Protein AF-A0A6V7HJ52-F1 (afdb_monomer_lite)

Structure (mmCIF, N/CA/C/O backbone):
data_AF-A0A6V7HJ52-F1
#
_entry.id   AF-A0A6V7HJ52-F1
#
loop_
_atom_site.group_PDB
_atom_site.id
_atom_site.type_symbol
_atom_site.label_atom_id
_atom_site.label_alt_id
_atom_site.label_comp_id
_atom_site.label_asym_id
_atom_site.label_entity_id
_atom_site.label_seq_id
_atom_site.pdbx_PDB_ins_code
_atom_site.Cartn_x
_atom_site.Cartn_y
_atom_site.Cartn_z
_atom_site.occupancy
_atom_site.B_iso_or_equiv
_atom_site.auth_seq_id
_atom_site.auth_comp_id
_atom_site.auth_asym_id
_atom_site.auth_atom_id
_atom_site.pdbx_PDB_model_num
ATOM 1 N N . LYS A 1 1 ? -33.164 -13.532 28.326 1.00 35.88 1 LYS A N 1
ATOM 2 C CA . LYS A 1 1 ? -32.101 -12.496 28.334 1.00 35.88 1 LYS A CA 1
ATOM 3 C C . LYS A 1 1 ? -30.696 -13.100 28.217 1.00 35.88 1 LYS A C 1
ATOM 5 O O . LYS A 1 1 ? -29.881 -12.467 27.584 1.00 35.88 1 LYS A O 1
ATOM 10 N N . GLU A 1 2 ? -30.439 -14.335 28.665 1.00 27.23 2 GLU A N 1
ATOM 11 C CA . GLU A 1 2 ? -29.161 -15.044 28.402 1.00 27.23 2 GLU A CA 1
ATOM 12 C C . GLU A 1 2 ? -28.950 -15.450 26.924 1.00 27.23 2 GLU A C 1
ATOM 14 O O . GLU A 1 2 ? -27.819 -15.543 26.456 1.00 27.23 2 GLU A O 1
ATOM 19 N N . ASN A 1 3 ? -30.027 -15.597 26.140 1.00 27.56 3 ASN A N 1
ATOM 20 C CA . ASN A 1 3 ? -29.927 -15.971 24.721 1.00 27.56 3 ASN A CA 1
ATOM 21 C C . ASN A 1 3 ? -29.433 -14.850 23.777 1.00 27.56 3 ASN A C 1
ATOM 23 O O . ASN A 1 3 ? -29.009 -15.168 22.670 1.00 27.56 3 ASN A O 1
ATOM 27 N N . SER A 1 4 ? -29.450 -13.563 24.168 1.00 35.22 4 SER A N 1
ATOM 28 C CA . SER A 1 4 ? -28.890 -12.483 23.321 1.00 35.22 4 SER A CA 1
ATOM 29 C C . SER A 1 4 ? -27.373 -12.331 23.462 1.00 35.22 4 SER A C 1
ATOM 31 O O . SER A 1 4 ? -26.701 -11.883 22.532 1.00 35.22 4 SER A O 1
ATOM 33 N N . ASP A 1 5 ? -26.822 -12.739 24.605 1.00 44.38 5 ASP A N 1
ATOM 34 C CA . ASP A 1 5 ? -25.405 -12.551 24.935 1.00 44.38 5 ASP A CA 1
ATOM 35 C C . ASP A 1 5 ? -24.535 -13.618 24.248 1.00 44.38 5 ASP A C 1
ATOM 37 O O . ASP A 1 5 ? -23.456 -13.319 23.732 1.00 44.38 5 ASP A O 1
ATOM 41 N N . SER A 1 6 ? -25.068 -14.840 24.120 1.00 44.16 6 SER A N 1
ATOM 42 C CA . SER A 1 6 ? -24.498 -15.915 23.294 1.00 44.16 6 SER A CA 1
ATOM 43 C C . SER A 1 6 ? -24.400 -15.511 21.816 1.00 44.16 6 SER A C 1
ATOM 45 O O . SER A 1 6 ? -23.339 -15.643 21.207 1.00 44.16 6 SER A O 1
ATOM 47 N N . ALA A 1 7 ? -25.467 -14.919 21.264 1.00 44.84 7 ALA A N 1
ATOM 48 C CA . ALA A 1 7 ? -25.527 -14.518 19.859 1.00 44.84 7 ALA A CA 1
ATOM 49 C C . ALA A 1 7 ? -24.505 -13.421 19.513 1.00 44.84 7 ALA A C 1
ATOM 51 O O . ALA A 1 7 ? -23.850 -13.494 18.477 1.00 44.84 7 ALA A O 1
ATOM 52 N N . THR A 1 8 ? -24.300 -12.444 20.404 1.00 55.03 8 THR A N 1
ATOM 53 C CA . THR A 1 8 ? -23.349 -11.341 20.175 1.00 55.03 8 THR A CA 1
ATOM 54 C C . THR A 1 8 ? -21.894 -11.823 20.232 1.00 55.03 8 THR A C 1
ATOM 56 O O . THR A 1 8 ? -21.065 -11.408 19.423 1.00 55.03 8 THR A O 1
ATOM 59 N N . MET A 1 9 ? -21.573 -12.741 21.153 1.00 52.88 9 MET A N 1
ATOM 60 C CA . MET A 1 9 ? -20.242 -13.355 21.254 1.00 52.88 9 MET A CA 1
ATOM 61 C C . MET A 1 9 ? -19.958 -14.332 20.117 1.00 52.88 9 MET A C 1
ATOM 63 O O . MET A 1 9 ? -18.827 -14.396 19.629 1.00 52.88 9 MET A O 1
ATOM 67 N N . GLN A 1 10 ? -20.973 -15.071 19.677 1.00 50.56 10 GLN A N 1
ATOM 68 C CA . GLN A 1 10 ? -20.885 -15.917 18.501 1.00 50.56 10 GLN A CA 1
ATOM 69 C C . GLN A 1 10 ? -20.648 -15.065 17.246 1.00 50.56 10 GLN A C 1
ATOM 71 O O . GLN A 1 10 ? -19.703 -15.343 16.518 1.00 50.56 10 GLN A O 1
ATOM 76 N N . GLU A 1 11 ? -21.362 -13.949 17.073 1.00 55.94 11 GLU A N 1
ATOM 77 C CA . GLU A 1 11 ? -21.165 -13.018 15.953 1.00 55.94 11 GLU A CA 1
ATOM 78 C C . GLU A 1 11 ? -19.767 -12.366 15.961 1.00 55.94 11 GLU A C 1
ATOM 80 O O . GLU A 1 11 ? -19.154 -12.167 14.911 1.00 55.94 11 GLU A O 1
ATOM 85 N N . LEU A 1 12 ? -19.220 -12.042 17.139 1.00 54.47 12 LEU A N 1
ATOM 86 C CA . LEU A 1 12 ? -17.879 -11.457 17.275 1.00 54.47 12 LEU A CA 1
ATOM 87 C C . LEU A 1 12 ? -16.775 -12.481 16.974 1.00 54.47 12 LEU A C 1
ATOM 89 O O . LEU A 1 12 ? -15.804 -12.159 16.283 1.00 54.47 12 LEU A O 1
ATOM 93 N N . ASN A 1 13 ? -16.944 -13.720 17.445 1.00 52.38 13 ASN A N 1
ATOM 94 C CA . ASN A 1 13 ? -16.057 -14.839 17.130 1.00 52.38 13 ASN A CA 1
ATOM 95 C C . ASN A 1 13 ? -16.143 -15.228 15.645 1.00 52.38 13 ASN A C 1
ATOM 97 O O . ASN A 1 13 ? -15.109 -15.460 15.022 1.00 52.38 13 ASN A O 1
ATOM 101 N N . GLU A 1 14 ? -17.339 -15.231 15.055 1.00 54.03 14 GLU A N 1
ATOM 102 C CA . GLU A 1 14 ? -17.570 -15.454 13.624 1.00 54.03 14 GLU A CA 1
ATOM 103 C C . GLU A 1 14 ? -16.960 -14.328 12.780 1.00 54.03 14 GLU A C 1
ATOM 105 O O . GLU A 1 14 ? -16.305 -14.600 11.776 1.00 54.03 14 GLU A O 1
ATOM 110 N N . LYS A 1 15 ? -17.057 -13.063 13.214 1.00 54.25 15 LYS A N 1
ATOM 111 C CA . LYS A 1 15 ? -16.384 -11.928 12.559 1.00 54.25 15 LYS A CA 1
ATOM 112 C C . LYS A 1 15 ? -14.862 -12.036 12.635 1.00 54.25 15 LYS A C 1
ATOM 114 O O . LYS A 1 15 ? -14.203 -11.852 11.614 1.00 54.25 15 LYS A O 1
ATOM 119 N N . LEU A 1 16 ? -14.295 -12.379 13.793 1.00 54.31 16 LEU A N 1
ATOM 120 C CA . LEU A 1 16 ? -12.854 -12.634 13.957 1.00 54.31 16 LEU A CA 1
ATOM 121 C C . LEU A 1 16 ? -12.376 -13.799 13.080 1.00 54.31 16 LEU A C 1
ATOM 123 O O . LEU A 1 16 ? -11.323 -13.704 12.445 1.00 54.31 16 LEU A O 1
ATOM 127 N N . ALA A 1 17 ? -13.169 -14.868 13.008 1.00 48.25 17 ALA A N 1
ATOM 128 C CA . ALA A 1 17 ? -12.910 -15.994 12.123 1.00 48.25 17 ALA A CA 1
ATOM 129 C C . ALA A 1 17 ? -12.979 -15.567 10.646 1.00 48.25 17 ALA A C 1
ATOM 131 O O . ALA A 1 17 ? -12.062 -15.876 9.896 1.00 48.25 17 ALA A O 1
ATOM 132 N N . SER A 1 18 ? -13.977 -14.770 10.247 1.00 45.06 18 SER A N 1
ATOM 133 C CA . SER A 1 18 ? -14.141 -14.271 8.870 1.00 45.06 18 SER A CA 1
ATOM 134 C C . SER A 1 18 ? -13.080 -13.251 8.436 1.00 45.06 18 SER A C 1
ATOM 136 O O . SER A 1 18 ? -12.791 -13.117 7.251 1.00 45.06 18 SER A O 1
ATOM 138 N N . MET A 1 19 ? -12.461 -12.541 9.387 1.00 43.19 19 MET A N 1
ATOM 139 C CA . MET A 1 19 ? -11.326 -11.645 9.127 1.00 43.19 19 MET A CA 1
ATOM 140 C C . MET A 1 19 ? -10.042 -12.411 8.780 1.00 43.19 19 MET A C 1
ATOM 142 O O . MET A 1 19 ? -9.045 -11.811 8.373 1.00 43.19 19 MET A O 1
ATOM 146 N N . THR A 1 20 ? -10.069 -13.732 8.941 1.00 44.66 20 THR A N 1
ATOM 147 C CA . THR A 1 20 ? -8.983 -14.647 8.640 1.00 44.66 20 THR A CA 1
ATOM 148 C C . THR A 1 20 ? -9.412 -15.478 7.430 1.00 44.66 20 THR A C 1
ATOM 150 O O . THR A 1 20 ? -10.195 -16.405 7.574 1.00 44.66 20 THR A O 1
ATOM 153 N N . ILE A 1 21 ? -8.929 -15.148 6.227 1.00 36.59 21 ILE A N 1
ATOM 154 C CA . ILE A 1 21 ? -9.462 -15.707 4.962 1.00 36.59 21 ILE A CA 1
ATOM 155 C C . ILE A 1 21 ? -9.265 -17.238 4.818 1.00 36.59 21 ILE A C 1
ATOM 157 O O . ILE A 1 21 ? -9.911 -17.864 3.988 1.00 36.59 21 ILE A O 1
ATOM 161 N N . SER A 1 22 ? -8.492 -17.895 5.688 1.00 37.97 22 SER A N 1
ATOM 162 C CA . SER A 1 22 ? -8.453 -19.363 5.783 1.00 37.97 22 SER A CA 1
ATOM 163 C C . SER A 1 22 ? -7.929 -19.847 7.141 1.00 37.97 22 SER A C 1
ATOM 165 O O . SER A 1 22 ? -7.223 -19.121 7.848 1.00 37.97 22 SER A O 1
ATOM 167 N N . LYS A 1 23 ? -8.268 -21.077 7.549 1.00 38.12 23 LYS A N 1
ATOM 168 C CA . LYS A 1 23 ? -7.593 -21.782 8.656 1.00 38.12 23 LYS A CA 1
ATOM 169 C C . LYS A 1 23 ? -6.198 -22.178 8.154 1.00 38.12 23 LYS A C 1
ATOM 171 O O . LYS A 1 23 ? -6.094 -22.736 7.077 1.00 38.12 23 LYS A O 1
ATOM 176 N N . SER A 1 24 ? -5.143 -21.832 8.887 1.00 38.34 24 SER A N 1
ATOM 177 C CA . SER A 1 24 ? -3.756 -22.157 8.511 1.00 38.34 24 SER A CA 1
ATOM 178 C C . SER A 1 24 ? -3.132 -23.031 9.583 1.00 38.34 24 SER A C 1
ATOM 180 O O . SER A 1 24 ? -3.369 -22.719 10.746 1.00 38.34 24 SER A O 1
ATOM 182 N N . ASP A 1 25 ? -2.256 -23.964 9.203 1.00 40.31 25 ASP A N 1
ATOM 183 C CA . ASP A 1 25 ? -1.483 -24.858 10.093 1.00 40.31 25 ASP A CA 1
ATOM 184 C C . ASP A 1 25 ? -0.086 -24.317 10.462 1.00 40.31 25 ASP A C 1
ATOM 186 O O . ASP A 1 25 ? 0.792 -25.029 10.944 1.00 40.31 25 ASP A O 1
ATOM 190 N N . CYS A 1 26 ? 0.163 -23.023 10.250 1.00 46.78 26 CYS A N 1
ATOM 191 C CA . CYS A 1 26 ? 1.427 -22.408 10.651 1.00 46.78 26 CYS A CA 1
ATOM 192 C C . CYS A 1 26 ? 1.574 -22.425 12.180 1.00 46.78 26 CYS A C 1
ATOM 194 O O . CYS A 1 26 ? 0.804 -21.772 12.877 1.00 46.78 26 CYS A O 1
ATOM 196 N N . SER A 1 27 ? 2.614 -23.075 12.701 1.00 42.78 27 SER A N 1
ATOM 197 C CA . SER A 1 27 ? 2.885 -23.196 14.144 1.00 42.78 27 SER A CA 1
ATOM 198 C C . SER A 1 27 ? 2.979 -21.856 14.899 1.00 42.78 27 SER A C 1
ATOM 200 O O . SER A 1 27 ? 2.677 -21.804 16.089 1.00 42.78 27 SER A O 1
ATOM 202 N N . LYS A 1 28 ? 3.317 -20.747 14.218 1.00 49.62 28 LYS A N 1
ATOM 203 C CA . LYS A 1 28 ? 3.267 -19.376 14.777 1.00 49.62 28 LYS A CA 1
ATOM 204 C C . LYS A 1 28 ? 1.863 -18.740 14.754 1.00 49.62 28 LYS A C 1
ATOM 206 O O . LYS A 1 28 ? 1.605 -17.799 15.504 1.00 49.62 28 LYS A O 1
ATOM 211 N N . CYS A 1 29 ? 0.954 -19.226 13.907 1.00 50.81 29 CYS A N 1
ATOM 212 C CA . CYS A 1 29 ? -0.330 -18.590 13.579 1.00 50.81 29 CYS A CA 1
ATOM 213 C C . CYS A 1 29 ? -1.571 -19.493 13.767 1.00 50.81 29 CYS A C 1
ATOM 215 O O . CYS A 1 29 ? -2.674 -19.057 13.436 1.00 50.81 29 CYS A O 1
ATOM 217 N N . ALA A 1 30 ? -1.423 -20.719 14.282 1.00 41.88 30 ALA A N 1
ATOM 218 C CA . ALA A 1 30 ? -2.456 -21.756 14.241 1.00 41.88 30 ALA A CA 1
ATOM 219 C C . ALA A 1 30 ? -2.820 -22.328 15.618 1.00 41.88 30 ALA A C 1
ATOM 221 O O . ALA A 1 30 ? -2.399 -23.406 16.015 1.00 41.88 30 ALA A O 1
ATOM 222 N N . ALA A 1 31 ? -3.662 -21.592 16.329 1.00 43.75 31 ALA A N 1
ATOM 223 C CA . ALA A 1 31 ? -4.803 -22.144 17.050 1.00 43.75 31 ALA A CA 1
ATOM 224 C C . ALA A 1 31 ? -5.817 -20.997 17.166 1.00 43.75 31 ALA A C 1
ATOM 226 O O . ALA A 1 31 ? -5.385 -19.842 17.289 1.00 43.75 31 ALA A O 1
ATOM 227 N N . PRO A 1 32 ? -7.139 -21.242 17.117 1.00 50.56 32 PRO A N 1
ATOM 228 C CA . PRO A 1 32 ? -8.110 -20.243 17.541 1.00 50.56 32 PRO A CA 1
ATOM 229 C C . PRO A 1 32 ? -7.804 -19.893 19.000 1.00 50.56 32 PRO A C 1
ATOM 231 O O . PRO A 1 32 ? -8.173 -20.610 19.928 1.00 50.56 32 PRO A O 1
ATOM 234 N N . LYS A 1 33 ? -7.042 -18.816 19.207 1.00 60.72 33 LYS A N 1
ATOM 235 C CA . LYS A 1 33 ? -6.704 -18.353 20.546 1.00 60.72 33 LYS A CA 1
ATOM 236 C C . LYS A 1 33 ? -8.004 -17.892 21.172 1.00 60.72 33 LYS A C 1
ATOM 238 O O . LYS A 1 33 ? -8.626 -16.953 20.676 1.00 60.72 33 LYS A O 1
ATOM 243 N N . MET A 1 34 ? -8.412 -18.547 22.256 1.00 71.44 34 MET A N 1
ATOM 244 C CA . MET A 1 34 ? -9.512 -18.036 23.063 1.00 71.44 34 MET A CA 1
ATOM 245 C C . MET A 1 34 ? -9.195 -16.584 23.425 1.00 71.44 34 MET A C 1
ATOM 247 O O . MET A 1 34 ? -8.078 -16.290 23.857 1.00 71.44 34 MET A O 1
ATOM 251 N N . LEU A 1 35 ? -10.162 -15.685 23.235 1.00 78.44 35 LEU A N 1
ATOM 252 C CA . LEU A 1 35 ? -10.073 -14.305 23.708 1.00 78.44 35 LEU A CA 1
ATOM 253 C C . LEU A 1 35 ? -9.883 -14.352 25.230 1.00 78.44 35 LEU A C 1
ATOM 255 O O . LEU A 1 35 ? -10.810 -14.693 25.963 1.00 78.44 35 LEU A O 1
ATOM 259 N N . ASN A 1 36 ? -8.652 -14.171 25.689 1.00 84.06 36 ASN A N 1
ATOM 260 C CA . ASN A 1 36 ? -8.253 -14.286 27.086 1.00 84.06 36 ASN A CA 1
ATOM 261 C C . ASN A 1 36 ? -6.962 -13.485 27.259 1.00 84.06 36 ASN A C 1
ATOM 263 O O . ASN A 1 36 ? -6.037 -13.635 26.454 1.00 84.06 36 ASN A O 1
ATOM 267 N N . VAL A 1 37 ? -6.883 -12.681 28.320 1.00 85.88 37 VAL A N 1
ATOM 268 C CA . VAL A 1 37 ? -5.699 -11.884 28.676 1.00 85.88 37 VAL A CA 1
ATOM 269 C C . VAL A 1 37 ? -4.421 -12.722 28.671 1.00 85.88 37 VAL A C 1
ATOM 271 O O . VAL A 1 37 ? -3.383 -12.267 28.197 1.00 85.88 37 VAL A O 1
ATOM 274 N N . ASN A 1 38 ? -4.480 -13.980 29.110 1.00 86.88 38 ASN A N 1
ATOM 275 C CA . ASN A 1 38 ? -3.326 -14.878 29.152 1.00 86.88 38 ASN A CA 1
ATOM 276 C C . ASN A 1 38 ? -2.716 -15.145 27.770 1.00 86.88 38 ASN A C 1
ATOM 278 O O . ASN A 1 38 ? -1.497 -15.312 27.684 1.00 86.88 38 ASN A O 1
ATOM 282 N N . ASN A 1 39 ? -3.535 -15.098 26.714 1.00 85.94 39 ASN A N 1
ATOM 283 C CA . ASN A 1 39 ? -3.137 -15.319 25.324 1.00 85.94 39 ASN A CA 1
ATOM 284 C C . ASN A 1 39 ? -2.602 -14.056 24.627 1.00 85.94 39 ASN A C 1
ATOM 286 O O . ASN A 1 39 ? -2.135 -14.144 23.486 1.00 85.94 39 ASN A O 1
ATOM 290 N N . LEU A 1 40 ? -2.660 -12.894 25.287 1.00 85.62 40 LEU A N 1
ATOM 291 C CA . LEU A 1 40 ? -2.028 -11.664 24.814 1.00 85.62 40 LEU A CA 1
ATOM 292 C C . LEU A 1 40 ? -0.498 -11.765 24.928 1.00 85.62 40 LEU A C 1
ATOM 294 O O . LEU A 1 40 ? 0.046 -12.350 25.869 1.00 85.62 40 LEU A O 1
ATOM 298 N N . THR A 1 41 ? 0.219 -11.153 23.984 1.00 86.06 41 THR A N 1
ATOM 299 C CA . THR A 1 41 ? 1.684 -11.021 24.071 1.00 86.06 41 THR A CA 1
ATOM 300 C C . THR A 1 41 ? 2.088 -10.145 25.262 1.00 86.06 41 THR A C 1
ATOM 302 O O . THR A 1 41 ? 1.281 -9.372 25.775 1.00 86.06 41 THR A O 1
ATOM 305 N N . LYS A 1 42 ? 3.360 -10.192 25.686 1.00 86.69 42 LYS A N 1
ATOM 306 C CA . LYS A 1 42 ? 3.886 -9.329 26.766 1.00 86.69 42 LYS A CA 1
ATOM 307 C C . LYS A 1 42 ? 3.543 -7.845 26.556 1.00 86.69 42 LYS A C 1
ATOM 309 O O . LYS A 1 42 ? 3.145 -7.160 27.494 1.00 86.69 42 LYS A O 1
ATOM 314 N N . TYR A 1 43 ? 3.672 -7.355 25.323 1.00 86.31 43 TYR A N 1
ATOM 315 C CA . TYR A 1 43 ? 3.367 -5.967 24.972 1.00 86.31 43 TYR A CA 1
ATOM 316 C C . TYR A 1 43 ? 1.861 -5.688 24.942 1.00 86.31 43 TYR A C 1
ATOM 318 O O . TYR A 1 43 ? 1.428 -4.665 25.464 1.00 86.31 43 TYR A O 1
ATOM 326 N N . GLN A 1 44 ? 1.056 -6.608 24.406 1.00 88.56 44 GLN A N 1
ATOM 327 C CA . GLN A 1 44 ? -0.402 -6.487 24.430 1.00 88.56 44 GLN A CA 1
ATOM 328 C C . GLN A 1 44 ? -0.956 -6.512 25.859 1.00 88.56 44 GLN A C 1
ATOM 330 O O . GLN A 1 44 ? -1.842 -5.723 26.152 1.00 88.56 44 GLN A O 1
ATOM 335 N N . LYS A 1 45 ? -0.410 -7.345 26.757 1.00 89.50 45 LYS A N 1
ATOM 336 C CA . LYS A 1 45 ? -0.755 -7.354 28.191 1.00 89.50 45 LYS A CA 1
ATOM 337 C C . LYS A 1 45 ? -0.452 -6.011 28.839 1.00 89.50 45 LYS A C 1
ATOM 339 O O . LYS A 1 45 ? -1.308 -5.460 29.514 1.00 89.50 45 LYS A O 1
ATOM 344 N N . LYS A 1 46 ? 0.733 -5.445 28.581 1.00 88.06 46 LYS A N 1
ATOM 345 C CA . LYS A 1 46 ? 1.081 -4.106 29.077 1.00 88.06 46 LYS A CA 1
ATOM 346 C C . LYS A 1 46 ? 0.060 -3.061 28.620 1.00 88.06 46 LYS A C 1
ATOM 348 O O . LYS A 1 46 ? -0.403 -2.271 29.425 1.00 88.06 46 LYS A O 1
ATOM 353 N N . VAL A 1 47 ? -0.320 -3.080 27.344 1.00 88.12 47 VAL A N 1
ATOM 354 C CA . VAL A 1 47 ? -1.339 -2.163 26.817 1.00 88.12 47 VAL A CA 1
ATOM 355 C C . VAL A 1 47 ? -2.714 -2.417 27.434 1.00 88.12 47 VAL A C 1
ATOM 357 O O . VAL A 1 47 ? -3.397 -1.465 27.785 1.00 88.12 47 VAL A O 1
ATOM 360 N N . TYR A 1 48 ? -3.105 -3.680 27.583 1.00 89.94 48 TYR A N 1
ATOM 361 C CA . TYR A 1 48 ? -4.358 -4.083 28.213 1.00 89.94 48 TYR A CA 1
ATOM 362 C C . TYR A 1 48 ? -4.477 -3.505 29.631 1.00 89.94 48 TYR A C 1
ATOM 364 O O . TYR A 1 48 ? -5.469 -2.847 29.930 1.00 89.94 48 TYR A O 1
ATOM 372 N N . TYR A 1 49 ? -3.445 -3.673 30.464 1.00 88.81 49 TYR A N 1
ATOM 373 C CA . TYR A 1 49 ? -3.434 -3.134 31.826 1.00 88.81 49 TYR A CA 1
ATOM 374 C C . TYR A 1 49 ? -3.357 -1.605 31.847 1.00 88.81 49 TYR A C 1
ATOM 376 O O . TYR A 1 49 ? -4.131 -0.985 32.562 1.00 88.81 49 TYR A O 1
ATOM 384 N N . ASN A 1 50 ? -2.551 -0.981 30.979 1.00 85.75 50 ASN A N 1
ATOM 385 C CA . ASN A 1 50 ? -2.525 0.480 30.850 1.00 85.75 50 ASN A CA 1
ATOM 386 C C . ASN A 1 50 ? -3.897 1.073 30.479 1.00 85.75 50 ASN A C 1
ATOM 388 O O . ASN A 1 50 ? -4.180 2.208 30.835 1.00 85.75 50 ASN A O 1
ATOM 392 N N . ILE A 1 51 ? -4.719 0.352 29.707 1.00 86.25 51 ILE A N 1
ATOM 393 C CA . ILE A 1 51 ? -6.084 0.782 29.371 1.00 86.25 51 ILE A CA 1
ATOM 394 C C . ILE A 1 51 ? -7.013 0.621 30.582 1.00 86.25 51 ILE A C 1
ATOM 396 O O . ILE A 1 51 ? -7.890 1.456 30.767 1.00 86.25 51 ILE A O 1
ATOM 400 N N . GLN A 1 52 ? -6.828 -0.424 31.396 1.00 83.44 52 GLN A N 1
ATOM 401 C CA . GLN A 1 52 ? -7.623 -0.652 32.609 1.00 83.44 52 GLN A CA 1
ATOM 402 C C . GLN A 1 52 ? -7.298 0.326 33.743 1.00 83.44 52 GLN A C 1
ATOM 404 O O . GLN A 1 52 ? -8.200 0.695 34.480 1.00 83.44 52 GLN A O 1
ATOM 409 N N . GLU A 1 53 ? -6.035 0.726 33.887 1.00 81.69 53 GLU A N 1
ATOM 410 C CA . GLU A 1 53 ? -5.572 1.647 34.938 1.00 81.69 53 GLU A CA 1
ATOM 411 C C . GLU A 1 53 ? -5.896 3.122 34.638 1.00 81.69 53 GLU A C 1
ATOM 413 O O . GLU A 1 53 ? -5.637 3.990 35.466 1.00 81.69 53 GLU A O 1
ATOM 418 N N . ASN A 1 54 ? -6.425 3.431 33.450 1.00 74.69 54 ASN A N 1
ATOM 419 C CA . ASN A 1 54 ? -6.683 4.802 33.026 1.00 74.69 54 ASN A CA 1
ATOM 420 C C . ASN A 1 54 ? -8.154 5.177 33.271 1.00 74.69 54 ASN A C 1
ATOM 422 O O . ASN A 1 54 ? -9.036 4.814 32.490 1.00 74.69 54 ASN A O 1
ATOM 426 N N . ASP A 1 55 ? -8.401 5.911 34.359 1.00 61.16 55 ASP A N 1
ATOM 427 C CA . ASP A 1 55 ? -9.737 6.210 34.901 1.00 61.16 55 ASP A CA 1
ATOM 428 C C . ASP A 1 55 ? -10.589 7.166 34.044 1.00 61.16 55 ASP A C 1
ATOM 430 O O . ASP A 1 55 ? -11.797 7.255 34.249 1.00 61.16 55 ASP A O 1
ATOM 434 N N . SER A 1 56 ? -10.009 7.856 33.054 1.00 59.50 56 SER A N 1
ATOM 435 C CA . SER A 1 56 ? -10.736 8.582 31.994 1.00 59.50 56 SER A CA 1
ATOM 436 C C . SER A 1 56 ? -9.781 9.038 30.890 1.00 59.50 56 SER A C 1
ATOM 438 O O . SER A 1 56 ? -8.611 9.300 31.155 1.00 59.50 56 SER A O 1
ATOM 440 N N . GLY A 1 57 ? -10.264 9.122 29.646 1.00 80.12 57 GLY A N 1
ATOM 441 C CA . GLY A 1 57 ? -9.520 9.789 28.575 1.00 80.12 57 GLY A CA 1
ATOM 442 C C . GLY A 1 57 ? -9.628 9.158 27.192 1.00 80.12 57 GLY A C 1
ATOM 443 O O . GLY A 1 57 ? -10.302 8.149 26.953 1.00 80.12 57 GLY A O 1
ATOM 444 N N . VAL A 1 58 ? -8.932 9.794 26.257 1.00 87.88 58 VAL A N 1
ATOM 445 C CA . VAL A 1 58 ? -8.806 9.378 24.865 1.00 87.88 58 VAL A CA 1
ATOM 446 C C . VAL A 1 58 ? -7.502 8.613 24.679 1.00 87.88 58 VAL A C 1
ATOM 448 O O . VAL A 1 58 ? -6.406 9.176 24.714 1.00 87.88 58 VAL A O 1
ATOM 451 N N . ILE A 1 59 ? -7.609 7.318 24.406 1.00 90.12 59 ILE A N 1
ATOM 452 C CA . ILE A 1 59 ? -6.471 6.441 24.143 1.00 90.12 59 ILE A CA 1
ATOM 453 C C . ILE A 1 59 ? -6.355 6.222 22.637 1.00 90.12 59 ILE A C 1
ATOM 455 O O . ILE A 1 59 ? -7.293 5.772 21.981 1.00 90.12 59 ILE A O 1
ATOM 459 N N . THR A 1 60 ? -5.182 6.498 22.074 1.00 90.31 60 THR A N 1
ATOM 460 C CA . THR A 1 60 ? -4.871 6.176 20.676 1.00 90.31 60 THR A CA 1
ATOM 461 C C . THR A 1 60 ? -3.905 5.001 20.610 1.00 90.31 60 THR A C 1
ATOM 463 O O . THR A 1 60 ? -2.774 5.091 21.072 1.00 90.31 60 THR A O 1
ATOM 466 N N . ILE A 1 61 ? -4.328 3.901 19.995 1.00 89.75 61 ILE A N 1
ATOM 467 C CA . ILE A 1 61 ? -3.499 2.743 19.660 1.00 89.75 61 ILE A CA 1
ATOM 468 C C . ILE A 1 61 ? -3.054 2.874 18.202 1.00 89.75 61 ILE A C 1
ATOM 470 O O . ILE A 1 61 ? -3.739 2.415 17.280 1.00 89.75 61 ILE A O 1
ATOM 474 N N . ASP A 1 62 ? -1.890 3.485 18.002 1.00 88.12 62 ASP A N 1
ATOM 475 C CA . ASP A 1 62 ? -1.307 3.722 16.686 1.00 88.12 62 ASP A CA 1
ATOM 476 C C . ASP A 1 62 ? -0.150 2.762 16.422 1.00 88.12 62 ASP A C 1
ATOM 478 O O . ASP A 1 62 ? 0.974 2.966 16.861 1.00 88.12 62 ASP A O 1
ATOM 482 N N . THR A 1 63 ? -0.416 1.647 15.746 1.00 86.62 63 THR A N 1
ATOM 483 C CA . THR A 1 63 ? 0.627 0.633 15.524 1.00 86.62 63 THR A CA 1
ATOM 484 C C . THR A 1 63 ? 0.549 0.036 14.129 1.00 86.62 63 THR A C 1
ATOM 486 O O . THR A 1 63 ? -0.545 -0.018 13.561 1.00 86.62 63 THR A O 1
ATOM 489 N N . PRO A 1 64 ? 1.655 -0.499 13.582 1.00 82.19 64 PRO A N 1
ATOM 490 C CA . PRO A 1 64 ? 1.670 -1.164 12.282 1.00 82.19 64 PRO A CA 1
ATOM 491 C C . PRO A 1 64 ? 0.582 -2.228 12.092 1.00 82.19 64 PRO A C 1
ATOM 493 O O . PRO A 1 64 ? 0.042 -2.804 13.042 1.00 82.19 64 PRO A O 1
ATOM 496 N N . SER A 1 65 ? 0.222 -2.506 10.840 1.00 79.88 65 SER A N 1
ATOM 497 C CA . SER A 1 65 ? -0.671 -3.629 10.526 1.00 79.88 65 SER A CA 1
ATOM 498 C C . SER A 1 65 ? -0.038 -4.945 10.999 1.00 79.88 65 SER A C 1
ATOM 500 O O . SER A 1 65 ? 1.165 -5.127 10.882 1.00 79.88 65 SER A O 1
ATOM 502 N N . GLY A 1 66 ? -0.839 -5.862 11.549 1.00 77.62 66 GLY A N 1
ATOM 503 C CA . GLY A 1 66 ? -0.345 -7.173 11.996 1.00 77.62 66 GLY A CA 1
ATOM 504 C C . GLY A 1 66 ? 0.170 -7.285 13.427 1.00 77.62 66 GLY A C 1
ATOM 505 O O . GLY A 1 66 ? 0.464 -8.388 13.864 1.00 77.62 66 GLY A O 1
ATOM 506 N N . THR A 1 67 ? 0.150 -6.211 14.212 1.00 83.50 67 THR A N 1
ATOM 507 C CA . THR A 1 67 ? 0.541 -6.216 15.641 1.00 83.50 67 THR A CA 1
ATOM 508 C C . THR A 1 67 ? -0.507 -6.814 16.597 1.00 83.50 67 THR A C 1
ATOM 510 O O . THR A 1 67 ? -0.363 -6.768 17.819 1.00 83.50 67 THR A O 1
ATOM 513 N N . GLY A 1 68 ? -1.614 -7.345 16.065 1.00 82.56 68 GLY A N 1
ATOM 514 C CA . GLY A 1 68 ? -2.690 -7.945 16.861 1.00 82.56 68 GLY A CA 1
ATOM 515 C C . GLY A 1 68 ? -3.643 -6.955 17.546 1.00 82.56 68 GLY A C 1
ATOM 516 O O . GLY A 1 68 ? -4.330 -7.345 18.485 1.00 82.56 68 GLY A O 1
ATOM 517 N N . LYS A 1 69 ? -3.748 -5.706 17.060 1.00 85.62 69 LYS A N 1
ATOM 518 C CA . LYS A 1 69 ? -4.725 -4.698 17.541 1.00 85.62 69 LYS A CA 1
ATOM 519 C C . LYS A 1 69 ? -6.136 -5.256 17.733 1.00 85.62 69 LYS A C 1
ATOM 521 O O . LYS A 1 69 ? -6.721 -5.094 18.794 1.00 85.62 69 LYS A O 1
ATOM 526 N N . THR A 1 70 ? -6.673 -5.925 16.712 1.00 82.25 70 THR A N 1
ATOM 527 C CA . THR A 1 70 ? -8.032 -6.482 16.764 1.00 82.25 70 THR A CA 1
ATOM 528 C C . THR A 1 70 ? -8.163 -7.527 17.867 1.00 82.25 70 THR A C 1
ATOM 530 O O . THR A 1 70 ? -9.126 -7.488 18.615 1.00 82.25 70 THR A O 1
ATOM 533 N N . PHE A 1 71 ? -7.169 -8.405 18.029 1.00 83.75 71 PHE A N 1
ATOM 534 C CA . PHE A 1 71 ? -7.184 -9.423 19.081 1.00 83.75 71 PHE A CA 1
ATOM 535 C C . PHE A 1 71 ? -7.165 -8.798 20.486 1.00 83.75 71 PHE A C 1
ATOM 537 O O . PHE A 1 71 ? -7.935 -9.210 21.351 1.00 83.75 71 PHE A O 1
ATOM 544 N N . LEU A 1 72 ? -6.351 -7.756 20.691 1.00 86.56 72 LEU A N 1
ATOM 545 C CA . LEU A 1 72 ? -6.329 -6.980 21.934 1.00 86.56 72 LEU A CA 1
ATOM 546 C C . LEU A 1 72 ? -7.692 -6.330 22.229 1.00 86.56 72 LEU A C 1
ATOM 548 O O . LEU A 1 72 ? -8.219 -6.501 23.324 1.00 86.56 72 LEU A O 1
ATOM 552 N N . LEU A 1 73 ? -8.271 -5.614 21.260 1.00 86.19 73 LEU A N 1
ATOM 553 C CA . LEU A 1 73 ? -9.549 -4.914 21.438 1.00 86.19 73 LEU A CA 1
ATOM 554 C C . LEU A 1 73 ? -10.711 -5.879 21.685 1.00 86.19 73 LEU A C 1
ATOM 556 O O . LEU A 1 73 ? -11.569 -5.609 22.518 1.00 86.19 73 LEU A O 1
ATOM 560 N N . CYS A 1 74 ? -10.725 -7.025 21.004 1.00 83.81 74 CYS A N 1
ATOM 561 C CA . CYS A 1 74 ? -11.720 -8.064 21.246 1.00 83.81 74 CYS A CA 1
ATOM 562 C C . CYS A 1 74 ? -11.549 -8.721 22.623 1.00 83.81 74 CYS A C 1
ATOM 564 O O . CYS A 1 74 ? -12.547 -9.074 23.243 1.00 83.81 74 CYS A O 1
ATOM 566 N N . THR A 1 75 ? -10.315 -8.858 23.119 1.00 85.81 75 THR A N 1
ATOM 567 C CA . THR A 1 75 ? -10.061 -9.360 24.481 1.00 85.81 75 THR A CA 1
ATOM 568 C C . THR A 1 75 ? -10.575 -8.364 25.523 1.00 85.81 75 THR A C 1
ATOM 570 O O . THR A 1 75 ? -11.350 -8.755 26.387 1.00 85.81 75 THR A O 1
ATOM 573 N N . LEU A 1 76 ? -10.270 -7.068 25.368 1.00 85.88 76 LEU A N 1
ATOM 574 C CA . LEU A 1 76 ? -10.832 -5.997 26.207 1.00 85.88 76 LEU A CA 1
ATOM 575 C C . LEU A 1 76 ? -12.363 -6.014 26.212 1.00 85.88 76 LEU A C 1
ATOM 577 O O . LEU A 1 76 ? -12.983 -5.986 27.269 1.00 85.88 76 LEU A O 1
ATOM 581 N N . ALA A 1 77 ? -12.980 -6.101 25.035 1.00 83.88 77 ALA A N 1
ATOM 582 C CA . ALA A 1 77 ? -14.432 -6.147 24.936 1.00 83.88 77 ALA A CA 1
ATOM 583 C C . ALA A 1 77 ? -15.046 -7.376 25.588 1.00 83.88 77 ALA A C 1
ATOM 585 O O . ALA A 1 77 ? -16.094 -7.255 26.211 1.00 83.88 77 ALA A O 1
ATOM 586 N N . LYS A 1 78 ? -14.402 -8.542 25.469 1.00 84.19 78 LYS A N 1
ATOM 587 C CA . LYS A 1 78 ? -14.882 -9.760 26.116 1.00 84.19 78 LYS A CA 1
ATOM 588 C C . LYS A 1 78 ? -14.841 -9.646 27.641 1.00 84.19 78 LYS A C 1
ATOM 590 O O . LYS A 1 78 ? -15.760 -10.146 28.285 1.00 84.19 78 LYS A O 1
ATOM 595 N N . ASP A 1 79 ? -13.817 -9.012 28.195 1.00 84.19 79 ASP A N 1
ATOM 596 C CA . ASP A 1 79 ? -13.644 -8.921 29.646 1.00 84.19 79 ASP A CA 1
ATOM 597 C C . ASP A 1 79 ? -14.520 -7.812 30.270 1.00 84.19 79 ASP A C 1
ATOM 599 O O . ASP A 1 79 ? -14.859 -7.885 31.448 1.00 84.19 79 ASP A O 1
ATOM 603 N N . HIS A 1 80 ? -14.984 -6.841 29.467 1.00 80.31 80 HIS A N 1
ATOM 604 C CA . HIS A 1 80 ? -15.791 -5.684 29.902 1.00 80.31 80 HIS A CA 1
ATOM 605 C C . HIS A 1 80 ? -17.136 -5.538 29.153 1.00 80.31 80 HIS A C 1
ATOM 607 O O . HIS A 1 80 ? -17.632 -4.431 28.944 1.00 80.31 80 HIS A O 1
ATOM 613 N N . GLN A 1 81 ? -17.757 -6.645 28.729 1.00 64.00 81 GLN A N 1
ATOM 614 C CA . GLN A 1 81 ? -18.903 -6.668 27.788 1.00 64.00 81 GLN A CA 1
ATOM 615 C C . GLN A 1 81 ? -20.076 -5.732 28.125 1.00 64.00 81 GLN A C 1
ATOM 617 O O . GLN A 1 81 ? -20.774 -5.278 27.222 1.00 64.00 81 GLN A O 1
ATOM 622 N N . LYS A 1 82 ? -20.311 -5.426 29.406 1.00 61.72 82 LYS A N 1
ATOM 623 C CA . LYS A 1 82 ? -21.441 -4.583 29.835 1.00 61.72 82 LYS A CA 1
ATOM 624 C C . LYS A 1 82 ? -21.202 -3.080 29.646 1.00 61.72 82 LYS A C 1
ATOM 626 O O . LYS A 1 82 ? -22.163 -2.318 29.713 1.00 61.72 82 LYS A O 1
ATOM 631 N N . THR A 1 83 ? -19.962 -2.645 29.415 1.00 74.62 83 THR A N 1
ATOM 632 C CA . THR A 1 83 ? -19.581 -1.220 29.401 1.00 74.62 83 THR A CA 1
ATOM 633 C C . THR A 1 83 ? -18.978 -0.749 28.076 1.00 74.62 83 THR A C 1
ATOM 635 O O . THR A 1 83 ? -18.836 0.455 27.871 1.00 74.62 83 THR A O 1
ATOM 638 N N . ILE A 1 84 ? -18.672 -1.658 27.143 1.00 77.44 84 ILE A N 1
ATOM 639 C CA . ILE A 1 84 ? -17.983 -1.330 25.887 1.00 77.44 84 ILE A CA 1
ATOM 640 C C . ILE A 1 84 ? -18.948 -1.295 24.696 1.00 77.44 84 ILE A C 1
ATOM 642 O O . ILE A 1 84 ? -19.739 -2.209 24.477 1.00 77.44 84 ILE A O 1
ATOM 646 N N . LYS A 1 85 ? -18.835 -0.245 23.871 1.00 80.69 85 LYS A N 1
ATOM 647 C CA . LYS A 1 85 ? -19.526 -0.119 22.578 1.00 80.69 85 LYS A CA 1
ATOM 648 C C . LYS A 1 85 ? -18.513 0.000 21.444 1.00 80.69 85 LYS A C 1
ATOM 650 O O . LYS A 1 85 ? -17.588 0.803 21.518 1.00 80.69 85 LYS A O 1
ATOM 655 N N . PHE A 1 86 ? -18.726 -0.753 20.366 1.00 76.12 86 PHE A N 1
ATOM 656 C CA . PHE A 1 86 ? -17.927 -0.644 19.146 1.00 76.12 86 PHE A CA 1
ATOM 657 C C . PHE A 1 86 ? -18.595 0.275 18.131 1.00 76.12 86 PHE A C 1
ATOM 659 O O . PHE A 1 86 ? -19.753 0.073 17.765 1.00 76.12 86 PHE A O 1
ATOM 666 N N . VAL A 1 87 ? -17.833 1.235 17.613 1.00 74.56 87 VAL A N 1
ATOM 667 C CA . VAL A 1 87 ? -18.244 2.062 16.476 1.00 74.56 87 VAL A CA 1
ATOM 668 C C . VAL A 1 87 ? -17.394 1.676 15.275 1.00 74.56 87 VAL A C 1
ATOM 670 O O . VAL A 1 87 ? -16.190 1.915 15.245 1.00 74.56 87 VAL A O 1
ATOM 673 N N . ILE A 1 88 ? -18.032 1.061 14.279 1.00 70.12 88 ILE A N 1
ATOM 674 C CA . ILE A 1 88 ? -17.375 0.601 13.055 1.00 70.12 88 ILE A CA 1
ATOM 675 C C . ILE A 1 88 ? -17.876 1.445 11.885 1.00 70.12 88 ILE A C 1
ATOM 677 O O . ILE A 1 88 ? -19.060 1.435 11.556 1.00 70.12 88 ILE A O 1
ATOM 681 N N . PHE A 1 89 ? -16.962 2.148 11.220 1.00 67.94 89 PHE A N 1
ATOM 682 C CA . PHE A 1 89 ? -17.295 3.039 10.101 1.00 67.94 89 PHE A CA 1
ATOM 683 C C . PHE A 1 89 ? -17.378 2.324 8.750 1.00 67.94 89 PHE A C 1
ATOM 685 O O . PHE A 1 89 ? -17.932 2.858 7.789 1.00 67.94 89 PHE A O 1
ATOM 692 N N . ARG A 1 90 ? -16.830 1.109 8.665 1.00 65.38 90 ARG A N 1
ATOM 693 C CA . ARG A 1 90 ? -16.850 0.261 7.474 1.00 65.38 90 ARG A CA 1
ATOM 694 C C . ARG A 1 90 ? -16.977 -1.202 7.882 1.00 65.38 90 ARG A C 1
ATOM 696 O O . ARG A 1 90 ? -16.149 -1.686 8.644 1.00 65.38 90 ARG A O 1
ATOM 703 N N . LYS A 1 91 ? -17.991 -1.911 7.365 1.00 57.09 91 LYS A N 1
ATOM 704 C CA . LYS A 1 91 ? -18.278 -3.318 7.724 1.00 57.09 91 LYS A CA 1
ATOM 705 C C . LYS A 1 91 ? -17.070 -4.251 7.543 1.00 57.09 91 LYS A C 1
ATOM 707 O O . LYS A 1 91 ? -16.954 -5.225 8.271 1.00 57.09 91 LYS A O 1
ATOM 712 N N . ASP A 1 92 ? -16.177 -3.936 6.607 1.00 54.78 92 ASP A N 1
ATOM 713 C CA . ASP A 1 92 ? -14.956 -4.682 6.300 1.00 54.78 92 ASP A CA 1
ATOM 714 C C . ASP A 1 92 ? -13.735 -4.286 7.159 1.00 54.78 92 ASP A C 1
ATOM 716 O O . ASP A 1 92 ? -12.692 -4.930 7.070 1.00 54.78 92 ASP A O 1
ATOM 720 N N . GLN A 1 93 ? -13.824 -3.230 7.981 1.00 62.34 93 GLN A N 1
ATOM 721 C CA . GLN A 1 93 ? -12.678 -2.619 8.669 1.00 62.34 93 GLN A CA 1
ATOM 722 C C . GLN A 1 93 ? -13.051 -2.134 10.076 1.00 62.34 93 GLN A C 1
ATOM 724 O O . GLN A 1 93 ? -13.500 -1.006 10.269 1.00 62.34 93 GLN A O 1
ATOM 729 N N . ALA A 1 94 ? -12.822 -2.987 11.077 1.00 50.19 94 ALA A N 1
ATOM 730 C CA . ALA A 1 94 ? -13.238 -2.712 12.452 1.00 50.19 94 ALA A CA 1
ATOM 731 C C . ALA A 1 94 ? -12.394 -1.647 13.190 1.00 50.19 94 ALA A C 1
ATOM 733 O O . ALA A 1 94 ? -12.902 -1.060 14.133 1.00 50.19 94 ALA A O 1
ATOM 734 N N . ASN A 1 95 ? -11.143 -1.367 12.783 1.00 58.22 95 ASN A N 1
ATOM 735 C CA . ASN A 1 95 ? -10.165 -0.649 13.629 1.00 58.22 95 ASN A CA 1
ATOM 736 C C . ASN A 1 95 ? -9.267 0.336 12.854 1.00 58.22 95 ASN A C 1
ATOM 738 O O . ASN A 1 95 ? -8.070 0.071 12.693 1.00 58.22 95 ASN A O 1
ATOM 742 N N . ILE A 1 96 ? -9.834 1.428 12.319 1.00 72.81 96 ILE A N 1
ATOM 743 C CA . ILE A 1 96 ? -9.074 2.417 11.529 1.00 72.81 96 ILE A CA 1
ATOM 744 C C . ILE A 1 96 ? -9.582 3.848 11.766 1.00 72.81 96 ILE A C 1
ATOM 746 O O . ILE A 1 96 ? -10.539 4.288 11.130 1.00 72.81 96 ILE A O 1
ATOM 750 N N . TYR A 1 97 ? -8.906 4.613 12.629 1.00 81.69 97 TYR A N 1
ATOM 751 C CA . TYR A 1 97 ? -9.244 6.026 12.881 1.00 81.69 97 TYR A CA 1
ATOM 752 C C . TYR A 1 97 ? -8.886 6.972 11.711 1.00 81.69 97 TYR A C 1
ATOM 754 O O . TYR A 1 97 ? -9.340 8.116 11.674 1.00 81.69 97 TYR A O 1
ATOM 762 N N . THR A 1 98 ? -8.091 6.531 10.728 1.00 82.31 98 THR A N 1
ATOM 763 C CA . THR A 1 98 ? -7.669 7.375 9.590 1.00 82.31 98 THR A CA 1
ATOM 764 C C . THR A 1 98 ? -8.739 7.541 8.506 1.00 82.31 98 THR A C 1
ATOM 766 O O . THR A 1 98 ? -8.601 8.411 7.649 1.00 82.31 98 THR A O 1
ATOM 769 N N . ILE A 1 99 ? -9.795 6.718 8.528 1.00 81.44 99 ILE A N 1
ATOM 770 C CA . ILE A 1 99 ? -10.843 6.652 7.492 1.00 81.44 99 ILE A CA 1
ATOM 771 C C . ILE A 1 99 ? -12.062 7.548 7.757 1.00 81.44 99 ILE A C 1
ATOM 773 O O . ILE A 1 99 ? -12.579 8.108 6.785 1.00 81.44 99 ILE A O 1
ATOM 777 N N . PRO A 1 100 ? -12.580 7.665 8.996 1.00 83.44 100 PRO A N 1
ATOM 778 C CA . PRO A 1 100 ? -13.745 8.494 9.280 1.00 83.44 100 PRO A CA 1
ATOM 779 C C . PRO A 1 100 ? -13.520 9.956 8.904 1.00 83.44 100 PRO A C 1
ATOM 781 O O . PRO A 1 100 ? -12.386 10.428 8.811 1.00 83.44 100 PRO A O 1
ATOM 784 N N . SER A 1 101 ? -14.619 10.692 8.729 1.00 84.75 101 SER A N 1
ATOM 785 C CA . SER A 1 101 ? -14.532 12.144 8.574 1.00 84.75 101 SER A CA 1
ATOM 786 C C . SER A 1 101 ? -13.834 12.758 9.798 1.00 84.75 101 SER A C 1
ATOM 788 O O . SER A 1 101 ? -14.198 12.411 10.924 1.00 84.75 101 SER A O 1
ATOM 790 N N . PRO A 1 102 ? -12.902 13.706 9.612 1.00 87.75 102 PRO A N 1
ATOM 791 C CA . PRO A 1 102 ? -12.268 14.437 10.709 1.00 87.75 102 PRO A CA 1
ATOM 792 C C . PRO A 1 102 ? -13.277 15.039 11.708 1.00 87.75 102 PRO A C 1
ATOM 794 O O . PRO A 1 102 ? -13.090 14.965 12.918 1.00 87.75 102 PRO A O 1
ATOM 797 N N . THR A 1 103 ? -14.398 15.571 11.206 1.00 88.75 103 THR A N 1
ATOM 798 C CA . THR A 1 103 ? -15.477 16.149 12.027 1.00 88.75 103 THR A CA 1
ATOM 799 C C . THR A 1 103 ? -16.187 15.100 12.880 1.00 88.75 103 THR A C 1
ATOM 801 O O . THR A 1 103 ? -16.602 15.393 13.993 1.00 88.75 103 THR A O 1
ATOM 804 N N . MET A 1 104 ? -16.303 13.865 12.383 1.00 88.75 104 MET A N 1
ATOM 805 C CA . MET A 1 104 ? -16.898 12.765 13.144 1.00 88.75 104 MET A CA 1
ATOM 806 C C . MET A 1 104 ? -16.029 12.397 14.349 1.00 88.75 104 MET A C 1
ATOM 808 O O . MET A 1 104 ? -16.560 12.119 15.417 1.00 88.75 104 MET A O 1
ATOM 812 N N . LEU A 1 105 ? -14.701 12.429 14.199 1.00 89.44 105 LEU A N 1
ATOM 813 C CA . LEU A 1 105 ? -13.785 12.168 15.312 1.00 89.44 105 LEU A CA 1
ATOM 814 C C . LEU A 1 105 ? -13.907 13.237 16.403 1.00 89.44 105 LEU A C 1
ATOM 816 O O . LEU A 1 105 ? -13.968 12.897 17.580 1.00 89.44 105 LEU A O 1
ATOM 820 N N . LEU A 1 106 ? -14.011 14.508 16.005 1.00 90.75 106 LEU A N 1
ATOM 821 C CA . LEU A 1 106 ? -14.242 15.609 16.939 1.00 90.75 106 LEU A CA 1
ATOM 822 C C . LEU A 1 106 ? -15.607 15.493 17.636 1.00 90.75 106 LEU A C 1
ATOM 824 O O . LEU A 1 106 ? -15.694 15.683 18.842 1.00 90.75 106 LEU A O 1
ATOM 828 N N . LEU A 1 107 ? -16.665 15.134 16.903 1.00 91.31 107 LEU A N 1
ATOM 829 C CA . LEU A 1 107 ? -17.990 14.923 17.486 1.00 91.31 107 LEU A CA 1
ATOM 830 C C . LEU A 1 107 ? -17.985 13.780 18.508 1.00 91.31 107 LEU A C 1
ATOM 832 O O . LEU A 1 107 ? -18.548 13.929 19.587 1.00 91.31 107 LEU A O 1
ATOM 836 N N . LEU A 1 108 ? -17.331 12.657 18.194 1.00 91.06 108 LEU A N 1
ATOM 837 C CA . LEU A 1 108 ? -17.178 11.557 19.147 1.00 91.06 108 LEU A CA 1
ATOM 838 C C . LEU A 1 108 ? -16.450 12.013 20.411 1.00 91.06 108 LEU A C 1
ATOM 840 O O . LEU A 1 108 ? -16.878 11.654 21.504 1.00 91.06 108 LEU A O 1
ATOM 844 N N . TYR A 1 109 ? -15.401 12.828 20.266 1.00 92.25 109 TYR A N 1
ATOM 845 C CA . TYR A 1 109 ? -14.695 13.417 21.401 1.00 92.25 109 TYR A CA 1
ATOM 846 C C . TYR A 1 109 ? -15.612 14.296 22.262 1.00 92.25 109 TYR A C 1
ATOM 848 O O . TYR A 1 109 ? -15.703 14.078 23.465 1.00 92.25 109 TYR A O 1
ATOM 856 N N . ILE A 1 110 ? -16.377 15.208 21.661 1.00 91.44 110 ILE A N 1
ATOM 857 C CA . ILE A 1 110 ? -17.330 16.062 22.394 1.00 91.44 110 ILE A CA 1
ATOM 858 C C . ILE A 1 110 ? -18.376 15.220 23.142 1.00 91.44 110 ILE A C 1
ATOM 860 O O . ILE A 1 110 ? -18.616 15.432 24.328 1.00 91.44 110 ILE A O 1
ATOM 864 N N . ILE A 1 111 ? -18.954 14.213 22.480 1.00 90.44 111 ILE A N 1
ATOM 865 C CA . ILE A 1 111 ? -19.899 13.274 23.106 1.00 90.44 111 ILE A CA 1
ATOM 866 C C . ILE A 1 111 ? -19.232 12.553 24.284 1.00 90.44 111 ILE A C 1
ATOM 868 O O . ILE A 1 111 ? -19.868 12.329 25.313 1.00 90.44 111 ILE A O 1
ATOM 872 N N . SER A 1 112 ? -17.952 12.193 24.155 1.00 90.69 112 SER A N 1
ATOM 873 C CA . SER A 1 112 ? -17.227 11.537 25.24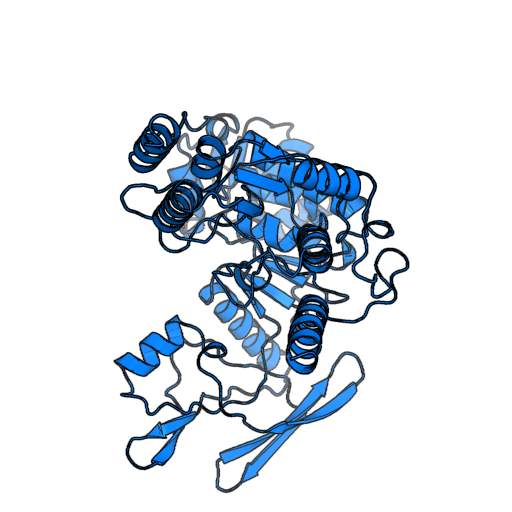1 1.00 90.69 112 SER A CA 1
ATOM 874 C C . SER A 1 112 ? -17.018 12.434 26.453 1.00 90.69 112 SER A C 1
ATOM 876 O O . SER A 1 112 ? -17.176 11.945 27.567 1.00 90.69 112 SER A O 1
ATOM 878 N N . LEU A 1 113 ? -16.777 13.733 26.256 1.00 89.50 113 LEU A N 1
ATOM 879 C CA . LEU A 1 113 ? -16.713 14.705 27.348 1.00 89.50 113 LEU A CA 1
ATOM 880 C C . LEU A 1 113 ? -18.076 14.828 28.040 1.00 89.50 113 LEU A C 1
ATOM 882 O O . LEU A 1 113 ? -18.183 14.623 29.248 1.00 89.50 113 LEU A O 1
ATOM 886 N N . GLN A 1 114 ? -19.138 15.049 27.259 1.00 89.69 114 GLN A N 1
ATOM 887 C CA . GLN A 1 114 ? -20.495 15.241 27.775 1.00 89.69 114 GLN A CA 1
ATOM 888 C C . GLN A 1 114 ? -21.011 14.033 28.574 1.00 89.69 114 GLN A C 1
ATOM 890 O O . GLN A 1 114 ? -21.715 14.190 29.572 1.00 89.69 114 GLN A O 1
ATOM 895 N N . HIS A 1 115 ? -20.674 12.820 28.136 1.00 88.31 115 HIS A N 1
ATOM 896 C CA . HIS A 1 115 ? -21.156 11.577 28.739 1.00 88.31 115 HIS A CA 1
ATOM 897 C C . HIS A 1 115 ? -20.107 10.846 29.583 1.00 88.31 115 HIS A C 1
ATOM 899 O O . HIS A 1 115 ? -20.374 9.725 30.017 1.00 88.31 115 HIS A O 1
ATOM 905 N N . LYS A 1 116 ? -18.938 11.457 29.821 1.00 87.00 116 LYS A N 1
ATOM 906 C CA . LYS A 1 116 ? -17.814 10.864 30.567 1.00 87.00 116 LYS A CA 1
ATOM 907 C C . LYS A 1 116 ? -17.436 9.469 30.045 1.00 87.00 116 LYS A C 1
ATOM 909 O O . LYS A 1 116 ? -17.305 8.514 30.806 1.00 87.00 116 LYS A O 1
ATOM 914 N N . LEU A 1 117 ? -17.326 9.338 28.723 1.00 87.88 117 LEU A N 1
ATOM 915 C CA . LEU A 1 117 ? -16.976 8.084 28.053 1.00 87.88 117 LEU A CA 1
ATOM 916 C C . LEU A 1 117 ? -15.468 7.990 27.825 1.00 87.88 117 LEU A C 1
ATOM 918 O O . LEU A 1 117 ? -14.815 8.975 27.496 1.00 87.88 117 LEU A O 1
ATOM 922 N N . HIS A 1 118 ? -14.941 6.770 27.881 1.00 87.00 118 HIS A N 1
ATOM 923 C CA . HIS A 1 118 ? -13.581 6.479 27.437 1.00 87.00 118 HIS A CA 1
ATOM 924 C C . HIS A 1 118 ? -13.593 6.193 25.939 1.00 87.00 118 HIS A C 1
ATOM 926 O O . HIS A 1 118 ? -14.367 5.354 25.465 1.00 87.00 118 HIS A O 1
ATOM 932 N N . LEU A 1 119 ? -12.719 6.861 25.188 1.00 89.69 119 LEU A N 1
ATOM 933 C CA . LEU A 1 119 ? -12.569 6.610 23.759 1.00 89.69 119 LEU A CA 1
ATOM 934 C C . LEU A 1 119 ? -11.262 5.889 23.483 1.00 89.69 119 LEU A C 1
ATOM 936 O O . LEU A 1 119 ? -10.190 6.354 23.855 1.00 89.69 119 LEU A O 1
ATOM 940 N N . ILE A 1 120 ? -11.355 4.778 22.756 1.00 89.12 120 ILE A N 1
ATOM 941 C CA . ILE A 1 120 ? -10.190 4.063 22.243 1.00 89.12 120 ILE A CA 1
ATOM 942 C C . ILE A 1 120 ? -10.215 4.147 20.720 1.00 89.12 120 ILE A C 1
ATOM 944 O O . ILE A 1 120 ? -11.041 3.520 20.056 1.00 89.12 120 ILE A O 1
ATOM 948 N N . PHE A 1 121 ? -9.282 4.907 20.156 1.00 89.69 121 PHE A N 1
ATOM 949 C CA . PHE A 1 121 ? -9.047 4.967 18.719 1.00 89.69 121 PHE A CA 1
ATOM 950 C C . PHE A 1 121 ? -7.931 3.998 18.347 1.00 89.69 121 PHE A C 1
ATOM 952 O O . PHE A 1 121 ? -6.834 4.075 18.888 1.00 89.69 121 PHE A O 1
ATOM 959 N N . ALA A 1 122 ? -8.176 3.096 17.399 1.00 88.06 122 ALA A N 1
ATOM 960 C CA . ALA A 1 122 ? -7.172 2.142 16.937 1.00 88.06 122 ALA A CA 1
ATOM 961 C C . ALA A 1 122 ? -6.929 2.268 15.434 1.00 88.06 122 ALA A C 1
ATOM 963 O O . ALA A 1 122 ? -7.860 2.486 14.655 1.00 88.06 122 ALA A O 1
ATOM 964 N N . GLY A 1 123 ? -5.667 2.154 15.024 1.00 87.50 123 GLY A N 1
ATOM 965 C CA . GLY A 1 123 ? -5.280 2.307 13.626 1.00 87.50 123 GLY A CA 1
ATOM 966 C C . GLY A 1 123 ? -3.770 2.303 13.418 1.00 87.50 123 GLY A C 1
ATOM 967 O O . GLY A 1 123 ? -3.023 1.707 14.198 1.00 87.50 123 GLY A O 1
ATOM 968 N N . ASN A 1 124 ? -3.354 2.919 12.315 1.00 86.50 124 ASN A N 1
ATOM 969 C CA . ASN A 1 124 ? -1.965 3.169 11.945 1.00 86.50 124 ASN A CA 1
ATOM 970 C C . ASN A 1 124 ? -1.919 4.478 11.142 1.00 86.50 124 ASN A C 1
ATOM 972 O O . ASN A 1 124 ? -2.565 4.553 10.096 1.00 86.50 124 ASN A O 1
ATOM 976 N N . GLY A 1 125 ? -1.143 5.471 11.573 1.00 85.62 125 GLY A N 1
ATOM 977 C CA . GLY A 1 125 ? -1.032 6.774 10.911 1.00 85.62 125 GLY A CA 1
ATOM 978 C C . GLY A 1 125 ? -0.512 6.680 9.474 1.00 85.62 125 GLY A C 1
ATOM 979 O O . GLY A 1 125 ? -0.801 7.547 8.651 1.00 85.62 125 GLY A O 1
ATOM 980 N N . MET A 1 126 ? 0.176 5.583 9.140 1.00 85.56 126 MET A N 1
ATOM 981 C CA . MET A 1 126 ? 0.667 5.267 7.795 1.00 85.56 126 MET A CA 1
ATOM 982 C C . MET A 1 126 ? -0.350 4.526 6.916 1.00 85.56 126 MET A C 1
ATOM 984 O O . MET A 1 126 ? -0.040 4.170 5.776 1.00 85.56 126 MET A O 1
ATOM 988 N N . GLN A 1 127 ? -1.567 4.275 7.404 1.00 82.88 127 GLN A N 1
ATOM 989 C CA . GLN A 1 127 ? -2.670 3.812 6.562 1.00 82.88 127 GLN A CA 1
ATOM 990 C C . GLN A 1 127 ? -3.257 4.955 5.726 1.00 82.88 127 GLN A C 1
ATOM 992 O O . GLN A 1 127 ? -2.928 6.128 5.887 1.00 82.88 127 GLN A O 1
ATOM 997 N N . LEU A 1 128 ? -4.127 4.585 4.787 1.00 79.75 128 LEU A N 1
ATOM 998 C CA . LEU A 1 128 ? -4.750 5.524 3.861 1.00 79.75 128 LEU A CA 1
ATOM 999 C C . LEU A 1 128 ? -5.647 6.512 4.610 1.00 79.75 128 LEU A C 1
ATOM 1001 O O . LEU A 1 128 ? -6.408 6.125 5.503 1.00 79.75 128 LEU A O 1
ATOM 1005 N N . ASN A 1 129 ? -5.577 7.779 4.201 1.00 80.69 129 ASN A N 1
ATOM 1006 C CA . ASN A 1 129 ? -6.483 8.819 4.682 1.00 80.69 129 ASN A CA 1
ATOM 1007 C C . ASN A 1 129 ? -7.937 8.538 4.261 1.00 80.69 129 ASN A C 1
ATOM 1009 O O . ASN A 1 129 ? -8.209 7.802 3.305 1.00 80.69 129 ASN A O 1
ATOM 1013 N N . ALA A 1 130 ? -8.865 9.226 4.926 1.00 71.38 130 ALA A N 1
ATOM 1014 C CA . ALA A 1 130 ? -10.261 9.320 4.535 1.00 71.38 130 ALA A CA 1
ATOM 1015 C C . ALA A 1 130 ? -10.410 9.658 3.040 1.00 71.38 130 ALA A C 1
ATOM 1017 O O . ALA A 1 130 ? -9.772 10.579 2.523 1.00 71.38 130 ALA A O 1
ATOM 1018 N N . ILE A 1 131 ? -11.285 8.915 2.352 1.00 67.38 131 ILE A N 1
ATOM 1019 C CA . ILE A 1 131 ? -11.595 9.139 0.929 1.00 67.38 131 ILE A CA 1
ATOM 1020 C C . ILE A 1 131 ? -12.223 10.528 0.740 1.00 67.38 131 ILE A C 1
ATOM 1022 O O . ILE A 1 131 ? -11.900 11.234 -0.213 1.00 67.38 131 ILE A O 1
ATOM 1026 N N . ASN A 1 132 ? -13.075 10.938 1.682 1.00 66.06 132 ASN A N 1
ATOM 1027 C CA . ASN A 1 132 ? -13.715 12.247 1.688 1.00 66.06 132 ASN A CA 1
ATOM 1028 C C . ASN A 1 132 ? -12.944 13.184 2.619 1.00 66.06 132 ASN A C 1
ATOM 1030 O O . ASN A 1 132 ? -13.126 13.153 3.836 1.00 66.06 132 ASN A O 1
ATOM 1034 N N . LYS A 1 133 ? -12.070 14.010 2.040 1.00 67.69 133 LYS A N 1
ATOM 1035 C CA . LYS A 1 133 ? -11.357 15.053 2.782 1.00 67.69 133 LYS A CA 1
ATOM 1036 C C . LYS A 1 133 ? -12.302 16.212 3.100 1.00 67.69 133 LYS A C 1
ATOM 1038 O O . LYS A 1 133 ? -13.071 16.637 2.239 1.00 67.69 133 LYS A O 1
ATOM 1043 N N . SER A 1 134 ? -12.223 16.733 4.321 1.00 75.06 134 SER A N 1
ATOM 1044 C CA . SER A 1 134 ? -12.927 17.959 4.702 1.00 75.06 134 SER A CA 1
ATOM 1045 C C . SER A 1 134 ? -12.242 19.173 4.066 1.00 75.06 134 SER A C 1
ATOM 1047 O O . SER A 1 134 ? -11.024 19.177 3.872 1.00 75.06 134 SER A O 1
ATOM 1049 N N . GLN A 1 135 ? -12.997 20.235 3.777 1.00 82.75 135 GLN A N 1
ATOM 1050 C CA . GLN A 1 135 ? -12.408 21.517 3.368 1.00 82.75 135 GLN A CA 1
ATOM 1051 C C . GLN A 1 135 ? -11.518 22.111 4.474 1.00 82.75 135 GLN A C 1
ATOM 1053 O O . GLN A 1 135 ? -10.524 22.765 4.169 1.00 82.75 135 GLN A O 1
ATOM 1058 N N . PHE A 1 136 ? -11.828 21.806 5.739 1.00 84.62 136 PHE A N 1
ATOM 1059 C CA . PHE A 1 136 ? -11.139 22.316 6.929 1.00 84.62 136 PHE A CA 1
ATOM 1060 C C . PHE A 1 136 ? -10.003 21.411 7.427 1.00 84.62 136 PHE A C 1
ATOM 1062 O O . PHE A 1 136 ? -9.282 21.781 8.351 1.00 84.62 136 PHE A O 1
ATOM 1069 N N . HIS A 1 137 ? -9.848 20.220 6.836 1.00 86.25 137 HIS A N 1
ATOM 1070 C CA . HIS A 1 137 ? -8.787 19.273 7.170 1.00 86.25 137 HIS A CA 1
ATOM 1071 C C . HIS A 1 137 ? -8.482 18.357 5.982 1.00 86.25 137 HIS A C 1
ATOM 1073 O O . HIS A 1 137 ? -9.250 17.445 5.658 1.00 86.25 137 HIS A O 1
ATOM 1079 N N . LYS A 1 138 ? -7.342 18.610 5.330 1.00 83.12 138 LYS A N 1
ATOM 1080 C CA . LYS A 1 138 ? -6.847 17.824 4.185 1.00 83.12 138 LYS A CA 1
ATOM 1081 C C . LYS A 1 138 ? -5.766 16.806 4.568 1.00 83.12 138 LYS A C 1
ATOM 1083 O O . LYS A 1 138 ? -5.391 15.982 3.719 1.00 83.12 138 LYS A O 1
ATOM 1088 N N . GLU A 1 139 ? -5.315 16.869 5.817 1.00 85.56 139 GLU A N 1
ATOM 1089 C CA . GLU A 1 139 ? -4.281 16.018 6.397 1.00 85.56 139 GLU A CA 1
ATOM 1090 C C . GLU A 1 139 ? -4.828 14.669 6.875 1.00 85.56 139 GLU A C 1
ATOM 1092 O O . GLU A 1 139 ? -5.973 14.301 6.602 1.00 85.56 139 GLU A O 1
ATOM 1097 N N . ASN A 1 140 ? -3.960 13.870 7.496 1.00 87.69 140 ASN A N 1
ATOM 1098 C CA . ASN A 1 140 ? -4.342 12.615 8.126 1.00 87.69 140 ASN A CA 1
ATOM 1099 C C . ASN A 1 140 ? -4.930 12.868 9.523 1.00 87.69 140 ASN A C 1
ATOM 1101 O O . ASN A 1 140 ? -4.371 13.634 10.310 1.00 87.69 140 ASN A O 1
ATOM 1105 N N . ASN A 1 141 ? -6.004 12.145 9.852 1.00 89.69 141 ASN A N 1
ATOM 1106 C CA . ASN A 1 141 ? -6.663 12.210 11.157 1.00 89.69 141 ASN A CA 1
ATOM 1107 C C . ASN A 1 141 ? -5.731 11.911 12.340 1.00 89.69 141 ASN A C 1
ATOM 1109 O O . ASN A 1 141 ? -6.046 12.303 13.457 1.00 89.69 141 ASN A O 1
ATOM 1113 N N . PHE A 1 142 ? -4.591 11.254 12.116 1.00 89.69 142 PHE A N 1
ATOM 1114 C CA . PHE A 1 142 ? -3.535 11.063 13.107 1.00 89.69 142 PHE A CA 1
ATOM 1115 C C . PHE A 1 142 ? -3.166 12.367 13.810 1.00 89.69 142 PHE A C 1
ATOM 1117 O O . PHE A 1 142 ? -3.087 12.379 15.030 1.00 89.69 142 PHE A O 1
ATOM 1124 N N . TYR A 1 143 ? -3.033 13.479 13.082 1.00 89.81 143 TYR A N 1
ATOM 1125 C CA . TYR A 1 143 ? -2.682 14.762 13.696 1.00 89.81 143 TYR A CA 1
ATOM 1126 C C . TYR A 1 143 ? -3.786 15.304 14.611 1.00 89.81 143 TYR A C 1
ATOM 1128 O O . TYR A 1 143 ? -3.492 15.941 15.616 1.00 89.81 143 TYR A O 1
ATOM 1136 N N . ILE A 1 144 ? -5.057 15.025 14.301 1.00 90.12 144 ILE A N 1
ATOM 1137 C CA . ILE A 1 144 ? -6.176 15.346 15.198 1.00 90.12 144 ILE A CA 1
ATOM 1138 C C . ILE A 1 144 ? -6.137 14.425 16.418 1.00 90.12 144 ILE A C 1
ATOM 1140 O O . ILE A 1 144 ? -6.304 14.895 17.536 1.00 90.12 144 ILE A O 1
ATOM 1144 N N . MET A 1 145 ? -5.869 13.132 16.227 1.00 90.31 145 MET A N 1
ATOM 1145 C CA . MET A 1 145 ? -5.747 12.183 17.336 1.00 90.31 145 MET A CA 1
ATOM 1146 C C . MET A 1 145 ? -4.592 12.537 18.268 1.00 90.31 145 MET A C 1
ATOM 1148 O O . MET A 1 145 ? -4.774 12.451 19.470 1.00 90.31 145 MET A O 1
ATOM 1152 N N . GLN A 1 146 ? -3.456 13.009 17.752 1.00 90.12 146 GLN A N 1
ATOM 1153 C CA . GLN A 1 146 ? -2.347 13.503 18.575 1.00 90.12 146 GLN A CA 1
ATOM 1154 C C . GLN A 1 146 ? -2.721 14.710 19.435 1.00 90.12 146 GLN A C 1
ATOM 1156 O O . GLN A 1 146 ? -2.145 14.894 20.499 1.00 90.12 146 GLN A O 1
ATOM 1161 N N . ILE A 1 147 ? -3.655 15.544 18.971 1.00 92.00 147 ILE A N 1
ATOM 1162 C CA . ILE A 1 147 ? -4.174 16.655 19.770 1.00 92.00 147 ILE A CA 1
ATOM 1163 C C . ILE A 1 147 ? -5.120 16.100 20.831 1.00 92.00 147 ILE A C 1
ATOM 1165 O O . ILE A 1 147 ? -4.939 16.360 22.012 1.00 92.00 147 ILE A O 1
ATOM 1169 N N . LEU A 1 148 ? -6.118 15.317 20.413 1.00 90.94 148 LEU A N 1
ATOM 1170 C CA . LEU A 1 148 ? -7.203 14.877 21.288 1.00 90.94 148 LEU A CA 1
ATOM 1171 C C . LEU A 1 148 ? -6.770 13.834 22.322 1.00 90.94 148 LEU A C 1
ATOM 1173 O O . LEU A 1 148 ? -7.378 13.766 23.382 1.00 90.94 148 LEU A O 1
ATOM 1177 N N . ASN A 1 149 ? -5.726 13.050 22.056 1.00 90.06 149 ASN A N 1
ATOM 1178 C CA . ASN A 1 149 ? -5.351 11.933 22.914 1.00 90.06 149 ASN A CA 1
ATOM 1179 C C . ASN A 1 149 ? -4.675 12.334 24.226 1.00 90.06 149 ASN A C 1
ATOM 1181 O O . ASN A 1 149 ? -3.952 13.323 24.308 1.00 90.06 149 ASN A O 1
ATOM 1185 N N . ASP A 1 150 ? -4.912 11.519 25.245 1.00 87.62 150 ASP A N 1
ATOM 1186 C CA . ASP A 1 150 ? -4.277 11.628 26.559 1.00 87.62 150 ASP A CA 1
ATOM 1187 C C . ASP A 1 150 ? -3.189 10.561 26.709 1.00 87.62 150 ASP A C 1
ATOM 1189 O O . ASP A 1 150 ? -2.176 10.762 27.373 1.00 87.62 150 ASP A O 1
ATOM 1193 N N . LEU A 1 151 ? -3.359 9.432 26.011 1.00 86.81 151 LEU A N 1
ATOM 1194 C CA . LEU A 1 151 ? -2.372 8.366 25.920 1.00 86.81 151 LEU A CA 1
ATOM 1195 C C . LEU A 1 151 ? -2.211 7.909 24.469 1.00 86.81 151 LEU A C 1
ATOM 1197 O O . LEU A 1 151 ? -3.174 7.491 23.823 1.00 86.81 151 LEU A O 1
ATOM 1201 N N . THR A 1 152 ? -0.970 7.909 23.970 1.00 85.62 152 THR A N 1
ATOM 1202 C CA . THR A 1 152 ? -0.630 7.286 22.682 1.00 85.62 152 THR A CA 1
ATOM 1203 C C . THR A 1 152 ? 0.164 6.002 22.893 1.00 85.62 152 THR A C 1
ATOM 1205 O O . THR A 1 152 ? 1.215 5.990 23.533 1.00 85.62 152 THR A O 1
ATOM 1208 N N . ILE A 1 153 ? -0.308 4.914 22.298 1.00 83.62 153 ILE A N 1
ATOM 1209 C CA . ILE A 1 153 ? 0.313 3.597 22.331 1.00 83.62 153 ILE A CA 1
ATOM 1210 C C . ILE A 1 153 ? 0.876 3.294 20.947 1.00 83.62 153 ILE A C 1
ATOM 1212 O O . ILE A 1 153 ? 0.162 2.834 20.059 1.00 83.62 153 ILE A O 1
ATOM 1216 N N . ASN A 1 154 ? 2.184 3.513 20.800 1.00 80.19 154 ASN A N 1
ATOM 1217 C CA . ASN A 1 154 ? 2.897 3.365 19.526 1.00 80.19 154 ASN A CA 1
ATOM 1218 C C . ASN A 1 154 ? 3.547 1.985 19.329 1.00 80.19 154 ASN A C 1
ATOM 1220 O O . ASN A 1 154 ? 4.175 1.717 18.305 1.00 80.19 154 ASN A O 1
ATOM 1224 N N . LYS A 1 155 ? 3.437 1.084 20.317 1.00 75.94 155 LYS A N 1
ATOM 1225 C CA . LYS A 1 155 ? 4.112 -0.222 20.288 1.00 75.94 155 LYS A CA 1
ATOM 1226 C C . LYS A 1 155 ? 3.244 -1.317 20.901 1.00 75.94 155 LYS A C 1
ATOM 1228 O O . LYS A 1 155 ? 2.989 -1.299 22.100 1.00 75.94 155 LYS A O 1
ATOM 1233 N N . LEU A 1 156 ? 2.828 -2.283 20.075 1.00 67.62 156 LEU A N 1
ATOM 1234 C CA . LEU A 1 156 ? 1.995 -3.420 20.497 1.00 67.62 156 LEU A CA 1
ATOM 1235 C C . LEU A 1 156 ? 2.675 -4.793 20.446 1.00 67.62 156 LEU A C 1
ATOM 1237 O O . LEU A 1 156 ? 2.192 -5.673 21.146 1.00 67.62 156 LEU A O 1
ATOM 1241 N N . ALA A 1 157 ? 3.738 -4.976 19.651 1.00 64.56 157 ALA A N 1
ATOM 1242 C CA . ALA A 1 157 ? 4.670 -6.122 19.576 1.00 64.56 157 ALA A CA 1
ATOM 1243 C C . ALA A 1 157 ? 5.296 -6.177 18.161 1.00 64.56 157 ALA A C 1
ATOM 1245 O O . ALA A 1 157 ? 4.991 -5.322 17.326 1.00 64.56 157 ALA A O 1
ATOM 1246 N N . GLU A 1 158 ? 6.146 -7.185 17.922 1.00 69.44 158 GLU A N 1
ATOM 1247 C CA . GLU A 1 158 ? 6.576 -7.690 16.605 1.00 69.44 158 GLU A CA 1
ATOM 1248 C C . GLU A 1 158 ? 5.382 -8.002 15.685 1.00 69.44 158 GLU A C 1
ATOM 1250 O O . GLU A 1 158 ? 4.246 -8.192 16.143 1.00 69.44 158 GLU A O 1
ATOM 1255 N N . ASN A 1 159 ? 5.618 -8.020 14.372 1.00 75.31 159 ASN A N 1
ATOM 1256 C CA . ASN A 1 159 ? 4.567 -8.291 13.403 1.00 75.31 159 ASN A CA 1
ATOM 1257 C C . ASN A 1 159 ? 4.151 -9.769 13.480 1.00 75.31 159 ASN A C 1
ATOM 1259 O O . ASN A 1 159 ? 4.934 -10.662 13.195 1.00 75.31 159 ASN A O 1
ATOM 1263 N N . ILE A 1 160 ? 2.895 -10.041 13.843 1.00 76.69 160 ILE A N 1
ATOM 1264 C CA . ILE A 1 160 ? 2.388 -11.413 14.021 1.00 76.69 160 ILE A CA 1
ATOM 1265 C C . ILE A 1 160 ? 1.923 -12.013 12.675 1.00 76.69 160 ILE A C 1
ATOM 1267 O O . ILE A 1 160 ? 1.638 -13.205 12.584 1.00 76.69 160 ILE A O 1
ATOM 1271 N N . ARG A 1 161 ? 1.793 -11.193 11.619 1.00 78.31 161 ARG A N 1
ATOM 1272 C CA . ARG A 1 161 ? 1.336 -11.641 10.289 1.00 78.31 161 ARG A CA 1
ATOM 1273 C C . ARG A 1 161 ? 2.477 -12.167 9.437 1.00 78.31 161 ARG A C 1
ATOM 1275 O O . ARG A 1 161 ? 2.334 -13.231 8.836 1.00 78.31 161 ARG A O 1
ATOM 1282 N N . ILE A 1 162 ? 3.559 -11.396 9.362 1.00 82.50 162 ILE A N 1
ATOM 1283 C CA . ILE A 1 162 ? 4.732 -11.753 8.571 1.00 82.50 162 ILE A CA 1
ATOM 1284 C C . ILE A 1 162 ? 5.445 -12.891 9.297 1.00 82.50 162 ILE A C 1
ATOM 1286 O O . ILE A 1 162 ? 5.754 -12.796 10.479 1.00 82.50 162 ILE A O 1
ATOM 1290 N N . CYS A 1 163 ? 5.627 -14.006 8.599 1.00 83.31 163 CYS A N 1
ATOM 1291 C CA . CYS A 1 163 ? 6.235 -15.213 9.157 1.00 83.31 163 CYS A CA 1
ATOM 1292 C C . CYS A 1 163 ? 7.700 -15.372 8.729 1.00 83.31 163 CYS A C 1
ATOM 1294 O O . CYS A 1 163 ? 8.391 -16.254 9.242 1.00 83.31 163 CYS A O 1
ATOM 1296 N N . ASP A 1 164 ? 8.135 -14.526 7.800 1.00 84.31 164 ASP A N 1
ATOM 1297 C CA . ASP A 1 164 ? 9.440 -14.508 7.162 1.00 84.31 164 ASP A CA 1
ATOM 1298 C C . ASP A 1 164 ? 10.254 -13.288 7.616 1.00 84.31 164 ASP A C 1
ATOM 1300 O O . ASP A 1 164 ? 9.846 -12.140 7.425 1.00 84.31 164 ASP A O 1
ATOM 1304 N N . ASN A 1 165 ? 11.423 -13.547 8.201 1.00 88.62 165 ASN A N 1
ATOM 1305 C CA . ASN A 1 165 ? 12.316 -12.508 8.707 1.00 88.62 165 ASN A CA 1
ATOM 1306 C C . ASN A 1 165 ? 12.846 -11.597 7.585 1.00 88.62 165 ASN A C 1
ATOM 1308 O O . ASN A 1 165 ? 13.103 -10.418 7.835 1.00 88.62 165 ASN A O 1
ATOM 1312 N N . MET A 1 166 ? 13.021 -12.124 6.366 1.00 90.38 166 MET A N 1
ATOM 1313 C CA . MET A 1 166 ? 13.496 -11.342 5.222 1.00 90.38 166 MET A CA 1
ATOM 1314 C C . MET A 1 166 ? 12.436 -10.321 4.810 1.00 90.38 166 MET A C 1
ATOM 1316 O O . MET A 1 166 ? 12.706 -9.117 4.845 1.00 90.38 166 MET A O 1
ATOM 1320 N N . LEU A 1 167 ? 11.200 -10.780 4.579 1.00 92.94 167 LEU A N 1
ATOM 1321 C CA . LEU A 1 167 ? 10.069 -9.894 4.306 1.00 92.94 167 LEU A CA 1
ATOM 1322 C C . LEU A 1 167 ? 9.851 -8.881 5.440 1.00 92.94 167 LEU A C 1
ATOM 1324 O O . LEU A 1 167 ? 9.611 -7.702 5.181 1.00 92.94 167 LEU A O 1
ATOM 1328 N N . GLU A 1 168 ? 9.933 -9.304 6.706 1.00 91.44 168 GLU A N 1
ATOM 1329 C CA . GLU A 1 168 ? 9.749 -8.395 7.844 1.00 91.44 168 GLU A CA 1
ATOM 1330 C C . GLU A 1 168 ? 10.802 -7.281 7.849 1.00 91.44 168 GLU A C 1
ATOM 1332 O O . GLU A 1 168 ? 10.461 -6.113 8.072 1.00 91.44 168 GLU A O 1
ATOM 1337 N N . SER A 1 169 ? 12.061 -7.622 7.564 1.00 92.69 169 SER A N 1
ATOM 1338 C CA . SER A 1 169 ? 13.163 -6.666 7.454 1.00 92.69 169 SER A CA 1
ATOM 1339 C C . SER A 1 169 ? 12.924 -5.662 6.325 1.00 92.69 169 SER A C 1
ATOM 1341 O O . SER A 1 169 ? 12.968 -4.451 6.556 1.00 92.69 169 SER A O 1
ATOM 1343 N N . GLU A 1 170 ? 12.580 -6.133 5.126 1.00 95.25 170 GLU A N 1
ATOM 1344 C CA . GLU A 1 170 ? 12.338 -5.288 3.952 1.00 95.25 170 GLU A CA 1
ATOM 1345 C C . GLU A 1 170 ? 11.135 -4.358 4.150 1.00 95.25 170 GLU A C 1
ATOM 1347 O O . GLU A 1 170 ? 11.229 -3.147 3.926 1.00 95.25 170 GLU A O 1
ATOM 1352 N N . VAL A 1 171 ? 10.016 -4.884 4.659 1.00 93.44 171 VAL A N 1
ATOM 1353 C CA . VAL A 1 171 ? 8.821 -4.084 4.970 1.00 93.44 171 VAL A CA 1
ATOM 1354 C C . VAL A 1 171 ? 9.110 -3.063 6.067 1.00 93.44 171 VAL A C 1
ATOM 1356 O O . VAL A 1 171 ? 8.644 -1.923 5.987 1.00 93.44 171 VAL A O 1
ATOM 1359 N N . SER A 1 172 ? 9.910 -3.429 7.070 1.00 91.44 172 SER A N 1
ATOM 1360 C CA . SER A 1 172 ? 10.337 -2.511 8.128 1.00 91.44 172 SER A CA 1
ATOM 1361 C C . SER A 1 172 ? 11.250 -1.406 7.597 1.00 91.44 172 SER A C 1
ATOM 1363 O O . SER A 1 172 ? 11.086 -0.247 7.983 1.00 91.44 172 SER A O 1
ATOM 1365 N N . CYS A 1 173 ? 12.182 -1.724 6.697 1.00 94.50 173 CYS A N 1
ATOM 1366 C CA . CYS A 1 173 ? 13.033 -0.751 6.011 1.00 94.50 173 CYS A CA 1
ATOM 1367 C C . CYS A 1 173 ? 12.199 0.220 5.170 1.00 94.50 173 CYS A C 1
ATOM 1369 O O . CYS A 1 173 ? 12.346 1.437 5.309 1.00 94.50 173 CYS A O 1
ATOM 1371 N N . PHE A 1 174 ? 11.243 -0.297 4.391 1.00 95.25 174 PHE A N 1
ATOM 1372 C CA . PHE A 1 174 ? 10.304 0.531 3.639 1.00 95.25 174 PHE A CA 1
ATOM 1373 C C . PHE A 1 174 ? 9.500 1.451 4.562 1.00 95.25 174 PHE A C 1
ATOM 1375 O O . PHE A 1 174 ? 9.471 2.662 4.356 1.00 95.25 174 PHE A O 1
ATOM 1382 N N . HIS A 1 175 ? 8.927 0.916 5.641 1.00 92.06 175 HIS A N 1
ATOM 1383 C CA . HIS A 1 175 ? 8.174 1.698 6.621 1.00 92.06 175 HIS A CA 1
ATOM 1384 C C . HIS A 1 175 ? 9.013 2.805 7.276 1.00 92.06 175 HIS A C 1
ATOM 1386 O O . HIS A 1 175 ? 8.568 3.950 7.340 1.00 92.06 175 HIS A O 1
ATOM 1392 N N . LYS A 1 176 ? 10.246 2.499 7.705 1.00 92.06 176 LYS A N 1
ATOM 1393 C CA . LYS A 1 176 ? 11.184 3.490 8.258 1.00 92.06 176 LYS A CA 1
ATOM 1394 C C . LYS A 1 176 ? 11.474 4.603 7.256 1.00 92.06 176 LYS A C 1
ATOM 1396 O O . LYS A 1 176 ? 11.468 5.772 7.635 1.00 92.06 176 LYS A O 1
ATOM 1401 N N . ARG A 1 177 ? 11.684 4.261 5.980 1.00 93.19 177 ARG A N 1
ATOM 1402 C CA . ARG A 1 177 ? 11.914 5.254 4.925 1.00 93.19 177 ARG A CA 1
ATOM 1403 C C . ARG A 1 177 ? 10.707 6.166 4.722 1.00 93.19 177 ARG A C 1
ATOM 1405 O O . ARG A 1 177 ? 10.884 7.362 4.521 1.00 93.19 177 ARG A O 1
ATOM 1412 N N . LEU A 1 178 ? 9.493 5.630 4.816 1.00 92.25 178 LEU A N 1
ATOM 1413 C CA . LEU A 1 178 ? 8.279 6.440 4.756 1.00 92.25 178 LEU A CA 1
ATOM 1414 C C . LEU A 1 178 ? 8.173 7.404 5.953 1.00 92.25 178 LEU A C 1
ATOM 1416 O O . LEU A 1 178 ? 7.917 8.589 5.750 1.00 92.25 178 LEU A O 1
ATOM 1420 N N . LEU A 1 179 ? 8.453 6.933 7.173 1.00 88.94 179 LEU A N 1
ATOM 1421 C CA . LEU A 1 179 ? 8.433 7.765 8.387 1.00 88.94 179 LEU A CA 1
ATOM 1422 C C . LEU A 1 179 ? 9.462 8.906 8.367 1.00 88.94 179 LEU A C 1
ATOM 1424 O O . LEU A 1 179 ? 9.209 9.961 8.942 1.00 88.94 179 LEU A O 1
ATOM 1428 N N . GLN A 1 180 ? 10.604 8.717 7.694 1.00 89.38 180 GLN A N 1
ATOM 1429 C CA . GLN A 1 180 ? 11.600 9.780 7.490 1.00 89.38 180 GLN A CA 1
ATOM 1430 C C . GLN A 1 180 ? 11.068 10.935 6.630 1.00 89.38 180 GLN A C 1
ATOM 1432 O O . GLN A 1 180 ? 11.532 12.061 6.776 1.00 89.38 180 GLN A O 1
ATOM 1437 N N . ILE A 1 181 ? 10.120 10.661 5.727 1.00 88.56 181 ILE A N 1
ATOM 1438 C CA . ILE A 1 181 ? 9.529 11.674 4.844 1.00 88.56 181 ILE A CA 1
ATOM 1439 C C . ILE A 1 181 ? 8.384 12.389 5.554 1.00 88.56 181 ILE A C 1
ATOM 1441 O O . ILE A 1 181 ? 8.310 13.616 5.540 1.00 88.56 181 ILE A O 1
ATOM 1445 N N . GLN A 1 182 ? 7.476 11.622 6.160 1.00 86.81 182 GLN A N 1
ATOM 1446 C CA . GLN A 1 182 ? 6.357 12.165 6.916 1.00 86.81 182 GLN A CA 1
ATOM 1447 C C . GLN A 1 182 ? 5.922 11.169 8.003 1.00 86.81 182 GLN A C 1
ATOM 1449 O O . GLN A 1 182 ? 5.802 9.978 7.713 1.00 86.81 182 GLN A O 1
ATOM 1454 N N . PRO A 1 183 ? 5.632 11.626 9.238 1.00 83.81 183 PRO A N 1
ATOM 1455 C CA . PRO A 1 183 ? 5.274 10.729 10.340 1.00 83.81 183 PRO A CA 1
ATOM 1456 C C . PRO A 1 183 ? 3.913 10.034 10.168 1.00 83.81 183 PRO A C 1
ATOM 1458 O O . PRO A 1 183 ? 3.691 8.988 10.768 1.00 83.81 183 PRO A O 1
ATOM 1461 N N . ALA A 1 184 ? 2.998 10.608 9.381 1.00 86.19 184 ALA A N 1
ATOM 1462 C CA . ALA A 1 184 ? 1.688 10.033 9.091 1.00 86.19 184 ALA A CA 1
ATOM 1463 C C . ALA A 1 184 ? 1.116 10.585 7.782 1.00 86.19 184 ALA A C 1
ATOM 1465 O O . ALA A 1 184 ? 1.501 11.659 7.325 1.00 86.19 184 ALA A O 1
ATOM 1466 N N . GLY A 1 185 ? 0.129 9.892 7.218 1.00 86.06 185 GLY A N 1
ATOM 1467 C CA . GLY A 1 185 ? -0.599 10.348 6.041 1.00 86.06 185 GLY A CA 1
ATOM 1468 C C . GLY A 1 185 ? -0.100 9.817 4.707 1.00 86.06 185 GLY A C 1
ATOM 1469 O O . GLY A 1 185 ? 0.769 8.951 4.625 1.00 86.06 185 GLY A O 1
ATOM 1470 N N . ASN A 1 186 ? -0.737 10.313 3.646 1.00 87.88 186 ASN A N 1
ATOM 1471 C CA . ASN A 1 186 ? -0.482 9.889 2.277 1.00 87.88 186 ASN A CA 1
ATOM 1472 C C . ASN A 1 186 ? 0.836 10.483 1.761 1.00 87.88 186 ASN A C 1
ATOM 1474 O O . ASN A 1 186 ? 0.904 11.674 1.464 1.00 87.88 186 ASN A O 1
ATOM 1478 N N . ILE A 1 187 ? 1.841 9.634 1.570 1.00 91.06 187 ILE A N 1
ATOM 1479 C CA . ILE A 1 187 ? 3.149 10.020 1.039 1.00 91.06 187 ILE A CA 1
ATOM 1480 C C . ILE A 1 187 ? 3.149 9.815 -0.478 1.00 91.06 187 ILE A C 1
ATOM 1482 O O . ILE A 1 187 ? 2.900 8.688 -0.922 1.00 91.06 187 ILE A O 1
ATOM 1486 N N . PRO A 1 188 ? 3.419 10.855 -1.292 1.00 92.25 188 PRO A N 1
ATOM 1487 C CA . PRO A 1 188 ? 3.528 10.716 -2.742 1.00 92.25 188 PRO A CA 1
ATOM 1488 C C . PRO A 1 188 ? 4.528 9.628 -3.137 1.00 92.25 188 PRO A C 1
ATOM 1490 O O . PRO A 1 188 ? 5.666 9.627 -2.671 1.00 92.25 188 PRO A O 1
ATOM 1493 N N . PHE A 1 189 ? 4.116 8.698 -4.002 1.00 94.56 189 PHE A N 1
ATOM 1494 C CA . PHE A 1 189 ? 4.984 7.609 -4.449 1.00 94.56 189 PHE A CA 1
ATOM 1495 C C . PHE A 1 189 ? 5.808 8.026 -5.661 1.00 94.56 189 PHE A C 1
ATOM 1497 O O . PHE A 1 189 ? 5.561 7.608 -6.795 1.00 94.56 189 PHE A O 1
ATOM 1504 N N . TYR A 1 190 ? 6.742 8.926 -5.402 1.00 94.69 190 TYR A N 1
ATOM 1505 C CA . TYR A 1 190 ? 7.671 9.443 -6.389 1.00 94.69 190 TYR A CA 1
ATOM 1506 C C . TYR A 1 190 ? 8.800 8.461 -6.699 1.00 94.69 190 TYR A C 1
ATOM 1508 O O . TYR A 1 190 ? 8.962 7.435 -6.032 1.00 94.69 190 TYR A O 1
ATOM 1516 N N . TYR A 1 191 ? 9.570 8.780 -7.737 1.00 95.31 191 TYR A N 1
ATOM 1517 C CA . TYR A 1 191 ? 10.628 7.932 -8.266 1.00 95.31 191 TYR A CA 1
ATOM 1518 C C . TYR A 1 191 ? 11.617 7.472 -7.192 1.00 95.31 191 TYR A C 1
ATOM 1520 O O . TYR A 1 191 ? 11.943 6.293 -7.140 1.00 95.31 191 TYR A O 1
ATOM 1528 N N . ASN A 1 192 ? 12.031 8.358 -6.282 1.00 95.31 192 ASN A N 1
ATOM 1529 C CA . ASN A 1 192 ? 12.959 8.032 -5.195 1.00 95.31 192 ASN A CA 1
ATOM 1530 C C . ASN A 1 192 ? 12.460 6.882 -4.296 1.00 95.31 192 ASN A C 1
ATOM 1532 O O . ASN A 1 192 ? 13.225 5.986 -3.947 1.00 95.31 192 ASN A O 1
ATOM 1536 N N . LEU A 1 193 ? 11.175 6.884 -3.930 1.00 96.25 193 LEU A N 1
ATOM 1537 C CA . LEU A 1 193 ? 10.569 5.839 -3.107 1.00 96.25 193 LEU A CA 1
ATOM 1538 C C . LEU A 1 193 ? 10.294 4.565 -3.897 1.00 96.25 193 LEU A C 1
ATOM 1540 O O . LEU A 1 193 ? 10.411 3.475 -3.340 1.00 96.25 193 LEU A O 1
ATOM 1544 N N . ARG A 1 194 ? 9.922 4.686 -5.174 1.00 96.62 194 ARG A N 1
ATOM 1545 C CA . ARG A 1 194 ? 9.730 3.517 -6.037 1.00 96.62 194 ARG A CA 1
ATOM 1546 C C . ARG A 1 194 ? 11.044 2.806 -6.310 1.00 96.62 194 ARG A C 1
ATOM 1548 O O . ARG A 1 194 ? 11.093 1.590 -6.210 1.00 96.62 194 ARG A O 1
ATOM 1555 N N . TYR A 1 195 ? 12.102 3.568 -6.583 1.00 97.19 195 TYR A N 1
ATOM 1556 C CA . TYR A 1 195 ? 13.449 3.040 -6.731 1.00 97.19 195 TYR A CA 1
ATOM 1557 C C . TYR A 1 195 ? 13.910 2.373 -5.434 1.00 97.19 195 TYR A C 1
ATOM 1559 O O . TYR A 1 195 ? 14.399 1.252 -5.463 1.00 97.19 195 TYR A O 1
ATOM 1567 N N . TYR A 1 196 ? 13.656 2.992 -4.277 1.00 97.38 196 TYR A N 1
ATOM 1568 C CA . TYR A 1 196 ? 13.941 2.352 -2.993 1.00 97.38 196 TYR A CA 1
ATOM 1569 C C . TYR A 1 196 ? 13.178 1.028 -2.816 1.00 97.38 196 TYR A C 1
ATOM 1571 O O . TYR A 1 196 ? 13.768 0.024 -2.423 1.00 97.38 196 TYR A O 1
ATOM 1579 N N . LEU A 1 197 ? 11.891 0.976 -3.176 1.00 97.88 197 LEU A N 1
ATOM 1580 C CA . LEU A 1 197 ? 11.134 -0.277 -3.163 1.00 97.88 197 LEU A CA 1
ATOM 1581 C C . LEU A 1 197 ? 11.723 -1.316 -4.133 1.00 97.88 197 LEU A C 1
ATOM 1583 O O . LEU A 1 197 ? 11.848 -2.483 -3.770 1.00 97.88 197 LEU A O 1
ATOM 1587 N N . TYR A 1 198 ? 12.115 -0.887 -5.332 1.00 97.12 198 TYR A N 1
ATOM 1588 C CA . TYR A 1 198 ? 12.810 -1.721 -6.306 1.00 97.12 198 TYR A CA 1
ATOM 1589 C C . TYR A 1 198 ? 14.092 -2.319 -5.724 1.00 97.12 198 TYR A C 1
ATOM 1591 O O . TYR A 1 198 ? 14.298 -3.518 -5.857 1.00 97.12 198 TYR A O 1
ATOM 1599 N N . THR A 1 199 ? 14.911 -1.538 -5.014 1.00 96.50 199 THR A N 1
ATOM 1600 C CA . THR A 1 199 ? 16.141 -2.064 -4.399 1.00 96.50 199 THR A CA 1
ATOM 1601 C C . THR A 1 199 ? 15.872 -3.116 -3.323 1.00 96.50 199 THR A C 1
ATOM 1603 O O . THR A 1 199 ? 16.663 -4.044 -3.188 1.00 96.50 199 THR A O 1
ATOM 1606 N N . LEU A 1 200 ? 14.751 -3.013 -2.595 1.00 97.25 200 LEU A N 1
ATOM 1607 C CA . LEU A 1 200 ? 14.353 -4.010 -1.596 1.00 97.25 200 LEU A CA 1
ATOM 1608 C C . LEU A 1 200 ? 13.849 -5.300 -2.255 1.00 97.25 200 LEU A C 1
ATOM 1610 O O . LEU A 1 200 ? 14.223 -6.381 -1.836 1.00 97.25 200 LEU A O 1
ATOM 1614 N N . PHE A 1 201 ? 13.049 -5.196 -3.318 1.00 97.00 201 PHE A N 1
ATOM 1615 C CA . PHE A 1 201 ? 12.366 -6.340 -3.939 1.00 97.00 201 PHE A CA 1
ATOM 1616 C C . PHE A 1 201 ? 12.831 -6.605 -5.374 1.00 97.00 201 PHE A C 1
ATOM 1618 O O . PHE A 1 201 ? 12.033 -6.975 -6.238 1.00 97.00 201 PHE A O 1
ATOM 1625 N N . ARG A 1 202 ? 14.121 -6.393 -5.654 1.00 93.81 202 ARG A N 1
ATOM 1626 C CA . ARG A 1 202 ? 14.677 -6.338 -7.017 1.00 93.81 202 ARG A CA 1
ATOM 1627 C C . ARG A 1 202 ? 14.284 -7.538 -7.877 1.00 93.81 202 ARG A C 1
ATOM 1629 O O . ARG A 1 202 ? 13.865 -7.375 -9.020 1.00 93.81 202 ARG A O 1
ATOM 1636 N N . SER A 1 203 ? 14.384 -8.745 -7.321 1.00 93.19 203 SER A N 1
ATOM 1637 C CA . SER A 1 203 ? 14.054 -10.001 -8.009 1.00 93.19 203 SER A CA 1
ATOM 1638 C C . SER A 1 203 ? 12.607 -10.040 -8.519 1.00 93.19 203 SER A C 1
ATOM 1640 O O . SER A 1 203 ? 12.344 -10.591 -9.585 1.00 93.19 203 SER A O 1
ATOM 1642 N N . LYS A 1 204 ? 11.673 -9.394 -7.813 1.00 95.88 204 LYS A N 1
ATOM 1643 C CA . LYS A 1 204 ? 10.231 -9.428 -8.096 1.00 95.88 204 LYS A CA 1
ATOM 1644 C C . LYS A 1 204 ? 9.806 -8.550 -9.272 1.00 95.88 204 LYS A C 1
ATOM 1646 O O . LYS A 1 204 ? 8.663 -8.639 -9.705 1.00 95.88 204 LYS A O 1
ATOM 1651 N N . TYR A 1 205 ? 10.679 -7.691 -9.791 1.00 93.88 205 TYR A N 1
ATOM 1652 C CA . TYR A 1 205 ? 10.370 -6.860 -10.963 1.00 93.88 205 TYR A CA 1
ATOM 1653 C C . TYR A 1 205 ? 10.622 -7.594 -12.290 1.00 93.88 205 TYR A C 1
ATOM 1655 O O . TYR A 1 205 ? 10.027 -7.242 -13.310 1.00 93.88 205 TYR A O 1
ATOM 1663 N N . PHE A 1 206 ? 11.453 -8.641 -12.266 1.00 89.88 206 PHE A N 1
ATOM 1664 C CA . PHE A 1 206 ? 11.922 -9.371 -13.452 1.00 89.88 206 PHE A CA 1
ATOM 1665 C C . PHE A 1 206 ? 11.280 -10.751 -13.630 1.00 89.88 206 PHE A C 1
ATOM 1667 O O . PHE A 1 206 ? 11.631 -11.482 -14.549 1.00 89.88 206 PHE A O 1
ATOM 1674 N N . THR A 1 207 ? 10.326 -11.117 -12.776 1.00 90.56 207 THR A N 1
ATOM 1675 C CA . THR A 1 207 ? 9.532 -12.340 -12.930 1.00 90.56 207 THR A CA 1
ATOM 1676 C C . THR A 1 207 ? 8.455 -12.159 -13.996 1.00 90.56 207 THR A C 1
ATOM 1678 O O . THR A 1 207 ? 7.963 -11.050 -14.200 1.00 90.56 207 THR A O 1
ATOM 1681 N N . GLU A 1 208 ? 8.059 -13.221 -14.696 1.00 90.38 208 GLU A N 1
ATOM 1682 C CA . GLU A 1 208 ? 6.950 -13.152 -15.657 1.00 90.38 208 GLU A CA 1
ATOM 1683 C C . GLU A 1 208 ? 5.601 -12.939 -14.960 1.00 90.38 208 GLU A C 1
ATOM 1685 O O . GLU A 1 208 ? 5.405 -13.322 -13.811 1.00 90.38 208 GLU A O 1
ATOM 1690 N N . GLU A 1 209 ? 4.659 -12.300 -15.649 1.00 90.19 209 GLU A N 1
ATOM 1691 C CA .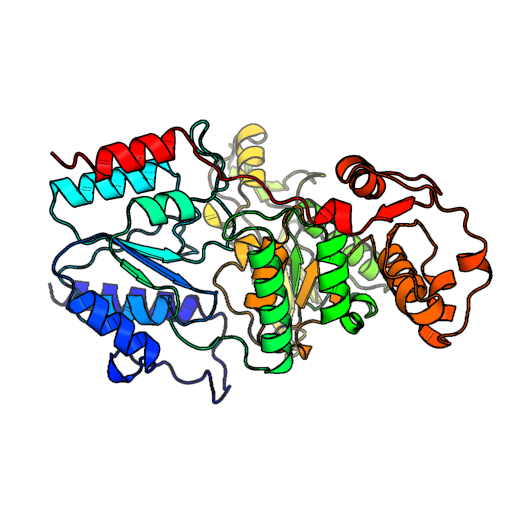 GLU A 1 209 ? 3.303 -12.092 -15.135 1.00 90.19 209 GLU A CA 1
ATOM 1692 C C . GLU A 1 209 ? 2.506 -13.414 -15.169 1.00 90.19 209 GLU A C 1
ATOM 1694 O O . GLU A 1 209 ? 2.448 -14.086 -16.196 1.00 90.19 209 GLU A O 1
ATOM 1699 N N . ARG A 1 210 ? 1.849 -13.772 -14.060 1.00 84.81 210 ARG A N 1
ATOM 1700 C CA . ARG A 1 210 ? 1.094 -15.021 -13.875 1.00 84.81 210 ARG A CA 1
ATOM 1701 C C . ARG A 1 210 ? -0.367 -14.757 -13.556 1.00 84.81 210 ARG A C 1
ATOM 1703 O O . ARG A 1 210 ? -0.674 -14.080 -12.583 1.00 84.81 210 ARG A O 1
ATOM 1710 N N . PHE A 1 211 ? -1.296 -15.263 -14.360 1.00 81.62 211 PHE A N 1
ATOM 1711 C CA . PHE A 1 211 ? -2.729 -14.948 -14.233 1.00 81.62 211 PHE A CA 1
ATOM 1712 C C . PHE A 1 211 ? -3.501 -15.770 -13.188 1.00 81.62 211 PHE A C 1
ATOM 1714 O O . PHE A 1 211 ? -4.675 -15.500 -12.949 1.00 81.62 211 PHE A O 1
ATOM 1721 N N . ASP A 1 212 ? -2.848 -16.743 -12.561 1.00 72.56 212 ASP A N 1
ATOM 1722 C CA . ASP A 1 212 ? -3.356 -17.570 -11.462 1.00 72.56 212 ASP A CA 1
ATOM 1723 C C . ASP A 1 212 ? -3.024 -16.996 -10.068 1.00 72.56 212 ASP A C 1
ATOM 1725 O O . ASP A 1 212 ? -3.266 -17.637 -9.049 1.00 72.56 212 ASP A O 1
ATOM 1729 N N . THR A 1 213 ? -2.482 -15.777 -10.015 1.00 80.62 213 THR A N 1
ATOM 1730 C CA . THR A 1 213 ? -2.109 -15.065 -8.782 1.00 80.62 213 THR A CA 1
ATOM 1731 C C . THR A 1 213 ? -3.094 -13.940 -8.455 1.00 80.62 213 THR A C 1
ATOM 1733 O O . THR A 1 213 ? -3.786 -13.416 -9.334 1.00 80.62 213 THR A O 1
ATOM 1736 N N . ILE A 1 214 ? -3.144 -13.512 -7.188 1.00 84.00 214 ILE A N 1
ATOM 1737 C CA . ILE A 1 214 ? -3.946 -12.349 -6.786 1.00 84.00 214 ILE A CA 1
ATOM 1738 C C . ILE A 1 214 ? -3.253 -11.060 -7.232 1.00 84.00 214 ILE A C 1
ATOM 1740 O O . ILE A 1 214 ? -2.235 -10.658 -6.676 1.00 84.00 214 ILE A O 1
ATOM 1744 N N . TYR A 1 215 ? -3.858 -10.342 -8.171 1.00 89.69 215 TYR A N 1
ATOM 1745 C CA . TYR A 1 215 ? -3.392 -9.037 -8.626 1.00 89.69 215 TYR A CA 1
ATOM 1746 C C . TYR A 1 215 ? -3.973 -7.887 -7.793 1.00 89.69 215 TYR A C 1
ATOM 1748 O O . TYR A 1 215 ? -5.184 -7.657 -7.766 1.00 89.69 215 TYR A O 1
ATOM 1756 N N . ILE A 1 216 ? -3.120 -7.096 -7.153 1.00 91.88 216 ILE A N 1
ATOM 1757 C CA . ILE A 1 216 ? -3.532 -5.999 -6.274 1.00 91.88 216 ILE A CA 1
ATOM 1758 C C . ILE A 1 216 ? -3.144 -4.664 -6.897 1.00 91.88 216 ILE A C 1
ATOM 1760 O O . ILE A 1 216 ? -1.980 -4.433 -7.209 1.00 91.88 216 ILE A O 1
ATOM 1764 N N . ALA A 1 217 ? -4.108 -3.757 -7.060 1.00 92.88 217 ALA A N 1
ATOM 1765 C CA . ALA A 1 217 ? -3.847 -2.434 -7.624 1.00 92.88 217 ALA A CA 1
ATOM 1766 C C . ALA A 1 217 ? -4.617 -1.312 -6.925 1.00 92.88 217 ALA A C 1
ATOM 1768 O O . ALA A 1 217 ? -5.612 -1.531 -6.239 1.00 92.88 217 ALA A O 1
ATOM 1769 N N . GLN A 1 218 ? -4.189 -0.062 -7.113 1.00 90.38 218 GLN A N 1
ATOM 1770 C CA . GLN A 1 218 ? -4.911 1.071 -6.529 1.00 90.38 218 GLN A CA 1
ATOM 1771 C C . GLN A 1 218 ? -6.272 1.285 -7.197 1.00 90.38 218 GLN A C 1
ATOM 1773 O O . GLN A 1 218 ? -7.271 1.531 -6.521 1.00 90.38 218 GLN A O 1
ATOM 1778 N N . THR A 1 219 ? -6.309 1.240 -8.530 1.00 85.69 219 THR A N 1
ATOM 1779 C CA . THR A 1 219 ? -7.470 1.683 -9.303 1.00 85.69 219 THR A CA 1
ATOM 1780 C C . THR A 1 219 ? -8.119 0.537 -10.066 1.00 85.69 219 THR A C 1
ATOM 1782 O O . THR A 1 219 ? -7.449 -0.354 -10.591 1.00 85.69 219 THR A O 1
ATOM 1785 N N . HIS A 1 220 ? -9.440 0.620 -10.238 1.00 81.06 220 HIS A N 1
ATOM 1786 C CA . HIS A 1 220 ? -10.170 -0.284 -11.129 1.00 81.06 220 HIS A CA 1
ATOM 1787 C C . HIS A 1 220 ? -9.702 -0.183 -12.587 1.00 81.06 220 HIS A C 1
ATOM 1789 O O . HIS A 1 220 ? -9.843 -1.144 -13.334 1.00 81.06 220 HIS A O 1
ATOM 1795 N N . LYS A 1 221 ? -9.099 0.944 -12.994 1.00 83.81 221 LYS A N 1
ATOM 1796 C CA . LYS A 1 221 ? -8.463 1.088 -14.310 1.00 83.81 221 LYS A CA 1
ATOM 1797 C C . LYS A 1 221 ? -7.313 0.090 -14.477 1.00 83.81 221 LYS A C 1
ATOM 1799 O O . LYS A 1 221 ? -7.244 -0.566 -15.512 1.00 83.81 221 LYS A O 1
ATOM 1804 N N . ASN A 1 222 ? -6.449 -0.054 -13.472 1.00 87.06 222 ASN A N 1
ATOM 1805 C CA . ASN A 1 222 ? -5.325 -0.996 -13.520 1.00 87.06 222 ASN A CA 1
ATOM 1806 C C . ASN A 1 222 ? -5.807 -2.450 -13.439 1.00 87.06 222 ASN A C 1
ATOM 1808 O O . ASN A 1 222 ? -5.343 -3.279 -14.216 1.00 87.06 222 ASN A O 1
ATOM 1812 N N . ILE A 1 223 ? -6.822 -2.733 -12.613 1.00 84.25 223 ILE A N 1
ATOM 1813 C CA . ILE A 1 223 ? -7.502 -4.042 -12.604 1.00 84.25 223 ILE A CA 1
ATOM 1814 C C . ILE A 1 223 ? -8.076 -4.367 -13.989 1.00 84.25 223 ILE A C 1
ATOM 1816 O O . ILE A 1 223 ? -7.867 -5.455 -14.512 1.00 84.25 223 ILE A O 1
ATOM 1820 N N . LYS A 1 224 ? -8.746 -3.414 -14.643 1.00 81.44 224 LYS A N 1
ATOM 1821 C CA . LYS A 1 224 ? -9.285 -3.625 -15.988 1.00 81.44 224 LYS A CA 1
ATOM 1822 C C . LYS A 1 224 ? -8.184 -3.891 -17.019 1.00 81.44 224 LYS A C 1
ATOM 1824 O O . LYS A 1 224 ? -8.336 -4.775 -17.854 1.00 81.44 224 LYS A O 1
ATOM 1829 N N . LYS A 1 225 ? -7.067 -3.155 -16.958 1.00 85.19 225 LYS A N 1
ATOM 1830 C CA . LYS A 1 225 ? -5.899 -3.416 -17.817 1.00 85.19 225 LYS A CA 1
ATOM 1831 C C . LYS A 1 225 ? -5.372 -4.844 -17.626 1.00 85.19 225 LYS A C 1
ATOM 1833 O O . LYS A 1 225 ? -5.083 -5.499 -18.620 1.00 85.19 225 LYS A O 1
ATOM 1838 N N . ARG A 1 226 ? -5.286 -5.325 -16.379 1.00 85.75 226 ARG A N 1
ATOM 1839 C CA . ARG A 1 226 ? -4.889 -6.705 -16.053 1.00 85.75 226 ARG A CA 1
ATOM 1840 C C . ARG A 1 226 ? -5.818 -7.733 -16.695 1.00 85.75 226 ARG A C 1
ATOM 1842 O O . ARG A 1 226 ? -5.342 -8.673 -17.315 1.00 85.75 226 ARG A O 1
ATOM 1849 N N . LEU A 1 227 ? -7.129 -7.522 -16.600 1.00 81.31 227 LEU A N 1
ATOM 1850 C CA . LEU A 1 227 ? -8.121 -8.416 -17.202 1.00 81.31 227 LEU A CA 1
ATOM 1851 C C . LEU A 1 227 ? -8.067 -8.433 -18.730 1.00 81.31 227 LEU A C 1
ATOM 1853 O O . LEU A 1 227 ? -8.215 -9.490 -19.328 1.00 81.31 227 LEU A O 1
ATOM 1857 N N . ASN A 1 228 ? -7.814 -7.290 -19.368 1.00 84.25 228 ASN A N 1
ATOM 1858 C CA . ASN A 1 228 ? -7.608 -7.266 -20.815 1.00 84.25 228 ASN A CA 1
ATOM 1859 C C . ASN A 1 228 ? -6.371 -8.087 -21.213 1.00 84.25 228 ASN A C 1
ATOM 1861 O O . ASN A 1 228 ? -6.464 -8.890 -22.131 1.00 84.25 228 ASN A O 1
ATOM 1865 N N . ARG A 1 229 ? -5.253 -7.962 -20.478 1.00 86.94 229 ARG A N 1
ATOM 1866 C CA . ARG A 1 229 ? -4.065 -8.803 -20.717 1.00 86.94 229 ARG A CA 1
ATOM 1867 C C . ARG A 1 229 ? -4.352 -10.293 -20.514 1.00 86.94 229 ARG A C 1
ATOM 1869 O O . ARG A 1 229 ? -3.820 -11.102 -21.260 1.00 86.94 229 ARG A O 1
ATOM 1876 N N . LEU A 1 230 ? -5.211 -10.652 -19.554 1.00 81.38 230 LEU A N 1
ATOM 1877 C CA . LEU A 1 230 ? -5.670 -12.035 -19.362 1.00 81.38 230 LEU A CA 1
ATOM 1878 C C . LEU A 1 230 ? -6.452 -12.532 -20.579 1.00 81.38 230 LEU A C 1
ATOM 1880 O O . LEU A 1 230 ? -6.193 -13.620 -21.076 1.00 81.38 230 LEU A O 1
ATOM 1884 N N . ILE A 1 231 ? -7.387 -11.724 -21.077 1.00 79.88 231 ILE A N 1
ATOM 1885 C CA . ILE A 1 231 ? -8.156 -12.046 -22.281 1.00 79.88 231 ILE A CA 1
ATOM 1886 C C . ILE A 1 231 ? -7.218 -12.253 -23.476 1.00 79.88 231 ILE A C 1
ATOM 1888 O O . ILE A 1 231 ? -7.355 -13.238 -24.199 1.00 79.88 231 ILE A O 1
ATOM 1892 N N . ASP A 1 232 ? -6.252 -11.357 -23.668 1.00 84.50 232 ASP A N 1
ATOM 1893 C CA . ASP A 1 232 ? -5.284 -11.458 -24.759 1.00 84.50 232 ASP A CA 1
ATOM 1894 C C . ASP A 1 232 ? -4.397 -12.706 -24.608 1.00 84.50 232 ASP A C 1
ATOM 1896 O O . ASP A 1 232 ? -4.196 -13.433 -25.579 1.00 84.50 232 ASP A O 1
ATOM 1900 N N . TYR A 1 233 ? -3.961 -13.030 -23.387 1.00 83.12 233 TYR A N 1
ATOM 1901 C CA . TYR A 1 233 ? -3.252 -14.274 -23.081 1.00 83.12 233 TYR A CA 1
ATOM 1902 C C . TYR A 1 233 ? -4.087 -15.518 -23.415 1.00 83.12 233 TYR A C 1
ATOM 1904 O O . TYR A 1 233 ? -3.581 -16.440 -24.054 1.00 83.12 233 TYR A O 1
ATOM 1912 N N . CYS A 1 234 ? -5.370 -15.557 -23.039 1.00 76.50 234 CYS A N 1
ATOM 1913 C CA . CYS A 1 234 ? -6.258 -16.677 -23.363 1.00 76.50 234 CYS A CA 1
ATOM 1914 C C . CYS A 1 234 ? -6.432 -16.845 -24.878 1.00 76.50 234 CYS A C 1
ATOM 1916 O O . CYS A 1 234 ? -6.326 -17.961 -25.380 1.00 76.50 234 CYS A O 1
ATOM 1918 N N . LYS A 1 235 ? -6.614 -15.741 -25.619 1.00 82.31 235 LYS A N 1
ATOM 1919 C CA . LYS A 1 235 ? -6.687 -15.767 -27.090 1.00 82.31 235 LYS A CA 1
ATOM 1920 C C . LYS A 1 235 ? -5.412 -16.329 -27.715 1.00 82.31 235 LYS A C 1
ATOM 1922 O O . LYS A 1 235 ? -5.498 -17.208 -28.564 1.00 82.31 235 LYS A O 1
ATOM 1927 N N . LEU A 1 236 ? -4.246 -15.836 -27.290 1.00 86.44 236 LEU A N 1
ATOM 1928 C CA . LEU A 1 236 ? -2.946 -16.266 -27.819 1.00 86.44 236 LEU A CA 1
ATOM 1929 C C . LEU A 1 236 ? -2.625 -17.727 -27.475 1.00 86.44 236 LEU A C 1
ATOM 1931 O O . LEU A 1 236 ? -1.992 -18.414 -28.267 1.00 86.44 236 LEU A O 1
ATOM 1935 N N . SER A 1 237 ? -3.076 -18.209 -26.315 1.00 79.06 237 SER A N 1
ATOM 1936 C CA . SER A 1 237 ? -2.859 -19.587 -25.852 1.00 79.06 237 SER A CA 1
ATOM 1937 C C . SER A 1 237 ? -3.941 -20.580 -26.295 1.00 79.06 237 SER A C 1
ATOM 1939 O O . SER A 1 237 ? -3.890 -21.743 -25.901 1.00 79.06 237 SER A O 1
ATOM 1941 N N . GLY A 1 238 ? -4.937 -20.143 -27.077 1.00 78.88 238 GLY A N 1
ATOM 1942 C CA . GLY A 1 238 ? -6.060 -20.987 -27.500 1.00 78.88 238 GLY A CA 1
ATOM 1943 C C . GLY A 1 238 ? -6.955 -21.461 -26.348 1.00 78.88 238 GLY A C 1
ATOM 1944 O O . GLY A 1 238 ? -7.698 -22.429 -26.504 1.00 78.88 238 GLY A O 1
ATOM 1945 N N . ARG A 1 239 ? -6.889 -20.812 -25.178 1.00 72.69 239 ARG A N 1
ATOM 1946 C CA . ARG A 1 239 ? -7.714 -21.155 -24.015 1.00 72.69 239 ARG A CA 1
ATOM 1947 C C . ARG A 1 239 ? -9.088 -20.513 -24.138 1.00 72.69 239 ARG A C 1
ATOM 1949 O O . ARG A 1 239 ? -9.210 -19.300 -24.318 1.00 72.69 239 ARG A O 1
ATOM 1956 N N . SER A 1 240 ? -10.125 -21.326 -23.968 1.00 63.53 240 SER A N 1
ATOM 1957 C CA . SER A 1 240 ? -11.500 -20.838 -23.886 1.00 63.53 240 SER A CA 1
ATOM 1958 C C . SER A 1 240 ? -11.664 -19.939 -22.663 1.00 63.53 240 SER A C 1
ATOM 1960 O O . SER A 1 240 ? -11.252 -20.280 -21.554 1.00 63.53 240 SER A O 1
ATOM 1962 N N . TYR A 1 241 ? -12.266 -18.774 -22.865 1.00 66.00 241 TYR A N 1
ATOM 1963 C CA . TYR A 1 241 ? -12.604 -17.836 -21.804 1.00 66.00 241 TYR A CA 1
ATOM 1964 C C . TYR A 1 241 ? -13.993 -17.267 -22.069 1.00 66.00 241 TYR A C 1
ATOM 1966 O O . TYR A 1 241 ? -14.475 -17.272 -23.204 1.00 66.00 241 TYR A O 1
ATOM 1974 N N . TYR A 1 242 ? -14.631 -16.763 -21.019 1.00 61.16 242 TYR A N 1
ATOM 1975 C CA . TYR A 1 242 ? -15.981 -16.237 -21.115 1.00 61.16 242 TYR A CA 1
ATOM 1976 C C . TYR A 1 242 ? -16.090 -14.853 -20.484 1.00 61.16 242 TYR A C 1
ATOM 1978 O O . TYR A 1 242 ? -15.554 -14.600 -19.405 1.00 61.16 242 TYR A O 1
ATOM 1986 N N . GLU A 1 243 ? -16.778 -13.952 -21.184 1.00 63.06 243 GLU A N 1
ATOM 1987 C CA . GLU A 1 243 ? -17.102 -12.606 -20.718 1.00 63.06 243 GLU A CA 1
ATOM 1988 C C . GLU A 1 243 ? -18.611 -12.517 -20.477 1.00 63.06 243 GLU A C 1
ATOM 1990 O O . GLU A 1 243 ? -19.375 -12.309 -21.420 1.00 63.06 243 GLU A O 1
ATOM 1995 N N . GLU A 1 244 ? -19.043 -12.619 -19.221 1.00 61.41 244 GLU A N 1
ATOM 1996 C CA . GLU A 1 244 ? -20.467 -12.523 -18.881 1.00 61.41 244 GLU A CA 1
ATOM 1997 C C . GLU A 1 244 ? -20.851 -11.072 -18.514 1.00 61.41 244 GLU A C 1
ATOM 1999 O O . GLU A 1 244 ? -20.203 -10.454 -17.652 1.00 61.41 244 GLU A O 1
ATOM 2004 N N . PRO A 1 245 ? -21.880 -10.462 -19.139 1.00 60.22 245 PRO A N 1
ATOM 2005 C CA . PRO A 1 245 ? -22.434 -9.200 -18.664 1.00 60.22 245 PRO A CA 1
ATOM 2006 C C . PRO A 1 245 ? -23.195 -9.397 -17.345 1.00 60.22 245 PRO A C 1
ATOM 2008 O O . PRO A 1 245 ? -23.643 -10.485 -17.001 1.00 60.22 245 PRO A O 1
ATOM 2011 N N . PHE A 1 246 ? -23.375 -8.319 -16.588 1.00 61.09 246 PHE A N 1
ATOM 2012 C CA . PHE A 1 246 ? -24.338 -8.323 -15.485 1.00 61.09 246 PHE A CA 1
ATOM 2013 C C . PHE A 1 246 ? -25.760 -8.347 -16.050 1.00 61.09 246 PHE A C 1
ATOM 2015 O O . PHE A 1 246 ? -25.995 -7.761 -17.106 1.00 61.09 246 PHE A O 1
ATOM 2022 N N . TYR A 1 247 ? -26.706 -8.965 -15.347 1.00 65.62 247 TYR A N 1
ATOM 2023 C CA . TYR A 1 247 ? -28.111 -8.980 -15.756 1.00 65.62 247 TYR A CA 1
ATOM 2024 C C . TYR A 1 247 ? -28.976 -8.204 -14.767 1.00 65.62 247 TYR A C 1
ATOM 2026 O O . TYR A 1 247 ? -28.667 -8.126 -13.575 1.00 65.62 247 TYR A O 1
ATOM 2034 N N . TYR A 1 248 ? -30.056 -7.620 -15.282 1.00 60.69 248 TYR A N 1
ATOM 2035 C CA . TYR A 1 248 ? -31.023 -6.871 -14.491 1.00 60.69 248 TYR A CA 1
ATOM 2036 C C . TYR A 1 248 ? -32.448 -7.123 -14.951 1.00 60.69 248 TYR A C 1
ATOM 2038 O O . TYR A 1 248 ? -32.679 -7.359 -16.135 1.00 60.69 248 TYR A O 1
ATOM 2046 N N . HIS A 1 249 ? -33.405 -7.012 -14.034 1.00 64.81 249 HIS A N 1
ATOM 2047 C CA . HIS A 1 249 ? -34.808 -6.919 -14.409 1.00 64.81 249 HIS A CA 1
ATOM 2048 C C . HIS A 1 249 ? -35.130 -5.481 -14.814 1.00 64.81 249 HIS A C 1
ATOM 2050 O O . HIS A 1 249 ? -34.817 -4.529 -14.102 1.00 64.81 249 HIS A O 1
ATOM 2056 N N . ASN A 1 250 ? -35.724 -5.298 -15.990 1.00 69.06 250 ASN A N 1
ATOM 2057 C CA . ASN A 1 250 ? -36.288 -4.000 -16.344 1.00 69.06 250 ASN A CA 1
ATOM 2058 C C . ASN A 1 250 ? -37.595 -3.747 -15.567 1.00 69.06 250 ASN A C 1
ATOM 2060 O O . ASN A 1 250 ? -38.105 -4.622 -14.875 1.00 69.06 250 ASN A O 1
ATOM 2064 N N . ILE A 1 251 ? -38.193 -2.565 -15.744 1.00 66.62 251 ILE A N 1
ATOM 2065 C CA . ILE A 1 251 ? -39.465 -2.170 -15.097 1.00 66.62 251 ILE A CA 1
ATOM 2066 C C . ILE A 1 251 ? -40.614 -3.166 -15.387 1.00 66.62 251 ILE A C 1
ATOM 2068 O O . ILE A 1 251 ? -41.596 -3.214 -14.657 1.00 66.62 251 ILE A O 1
ATOM 2072 N N . LYS A 1 252 ? -40.495 -3.982 -16.443 1.00 71.94 252 LYS A N 1
ATOM 2073 C CA . LYS A 1 252 ? -41.464 -5.020 -16.825 1.00 71.94 252 LYS A CA 1
ATOM 2074 C C . LYS A 1 252 ? -41.111 -6.414 -16.278 1.00 71.94 252 LYS A C 1
ATOM 2076 O O . LYS A 1 252 ? -41.721 -7.388 -16.702 1.00 71.94 252 LYS A O 1
ATOM 2081 N N . GLY A 1 253 ? -40.107 -6.533 -15.408 1.00 67.38 253 GLY A N 1
ATOM 2082 C CA . GLY A 1 253 ? -39.647 -7.807 -14.850 1.00 67.38 253 GLY A CA 1
ATOM 2083 C C . GLY A 1 253 ? -38.850 -8.685 -15.822 1.00 67.38 253 GLY A C 1
ATOM 2084 O O . GLY A 1 253 ? -38.563 -9.834 -15.505 1.00 67.38 253 GLY A O 1
ATOM 2085 N N . ILE A 1 254 ? -38.453 -8.184 -16.996 1.00 71.44 254 ILE A N 1
ATOM 2086 C CA . ILE A 1 254 ? -37.701 -8.966 -17.992 1.00 71.44 254 ILE A CA 1
ATOM 2087 C C . ILE A 1 254 ? -36.207 -8.896 -17.675 1.00 71.44 254 ILE A C 1
ATOM 2089 O O . ILE A 1 254 ? -35.666 -7.794 -17.553 1.00 71.44 254 ILE A O 1
ATOM 2093 N N . LEU A 1 255 ? -35.546 -10.056 -17.592 1.00 71.06 255 LEU A N 1
ATOM 2094 C CA . LEU A 1 255 ? -34.102 -10.158 -17.391 1.00 71.06 255 LEU A CA 1
ATOM 2095 C C . LEU A 1 255 ? -33.358 -9.744 -18.671 1.00 71.06 255 LEU A C 1
ATOM 2097 O O . LEU A 1 255 ? -33.427 -10.424 -19.692 1.00 71.06 255 LEU A O 1
ATOM 2101 N N . LEU A 1 256 ? -32.632 -8.632 -18.618 1.00 59.69 256 LEU A N 1
ATOM 2102 C CA . LEU A 1 256 ? -31.865 -8.087 -19.734 1.00 59.69 256 LEU A CA 1
ATOM 2103 C C . LEU A 1 256 ? -30.370 -8.028 -19.393 1.00 59.69 256 LEU A C 1
ATOM 2105 O O . LEU A 1 256 ? -30.010 -7.733 -18.249 1.00 59.69 256 LEU A O 1
ATOM 2109 N N . PRO A 1 257 ? -29.476 -8.280 -20.367 1.00 63.59 257 PRO A N 1
ATOM 2110 C CA . PRO A 1 257 ? -28.050 -8.080 -20.175 1.00 63.59 257 PRO A CA 1
ATOM 2111 C C . PRO A 1 257 ? -27.734 -6.582 -20.121 1.00 63.59 257 PRO A C 1
ATOM 2113 O O . PRO A 1 257 ? -28.234 -5.782 -20.916 1.00 63.59 257 PRO A O 1
ATOM 2116 N N . LEU A 1 258 ? -26.854 -6.192 -19.206 1.00 56.47 258 LEU A N 1
ATOM 2117 C CA . LEU A 1 258 ? -26.323 -4.840 -19.159 1.00 56.47 258 LEU A CA 1
ATOM 2118 C C . LEU A 1 258 ? -25.402 -4.610 -20.366 1.00 56.47 258 LEU A C 1
ATOM 2120 O O . LEU A 1 258 ? -24.543 -5.453 -20.646 1.00 56.47 258 LEU A O 1
ATOM 2124 N N . PRO A 1 259 ? -25.525 -3.467 -21.069 1.00 50.25 259 PRO A N 1
ATOM 2125 C CA . PRO A 1 259 ? -24.648 -3.146 -22.189 1.00 50.25 259 PRO A CA 1
ATOM 2126 C C . PRO A 1 259 ? -23.179 -3.241 -21.767 1.00 50.25 259 PRO A C 1
ATOM 2128 O O . PRO A 1 259 ? -22.824 -2.756 -20.686 1.00 50.25 259 PRO A O 1
ATOM 2131 N N . LYS A 1 260 ? -22.312 -3.817 -22.620 1.00 51.59 260 LYS A N 1
ATOM 2132 C CA . LYS A 1 260 ? -20.857 -3.860 -22.385 1.00 51.59 260 LYS A CA 1
ATOM 2133 C C . LYS A 1 260 ? -20.350 -2.441 -22.131 1.00 51.59 260 LYS A C 1
ATOM 2135 O O . LYS A 1 260 ? -20.180 -1.637 -23.048 1.00 51.59 260 LYS A O 1
ATOM 2140 N N . ASN A 1 261 ? -20.116 -2.106 -20.867 1.00 42.12 261 ASN A N 1
ATOM 2141 C CA . ASN A 1 261 ? -19.624 -0.790 -20.516 1.00 42.12 261 ASN A CA 1
ATOM 2142 C C . ASN A 1 261 ? -18.104 -0.787 -20.685 1.00 42.12 261 ASN A C 1
ATOM 2144 O O . ASN A 1 261 ? -17.391 -1.511 -19.992 1.00 42.12 261 ASN A O 1
ATOM 2148 N N . ARG A 1 262 ? -17.577 0.123 -21.515 1.00 40.97 262 ARG A N 1
ATOM 2149 C CA . ARG A 1 262 ? -16.131 0.401 -21.596 1.00 40.97 262 ARG A CA 1
ATOM 2150 C C . ARG A 1 262 ? -15.512 0.798 -20.239 1.00 40.97 262 ARG A C 1
ATOM 2152 O O . ARG A 1 262 ? -14.291 0.884 -20.149 1.00 40.97 262 ARG A O 1
ATOM 2159 N N . LYS A 1 263 ? -16.299 1.014 -19.180 1.00 36.12 263 LYS A N 1
ATOM 2160 C CA . LYS A 1 263 ? -15.861 1.334 -17.809 1.00 36.12 263 LYS A CA 1
ATOM 2161 C C . LYS A 1 263 ? -16.041 0.192 -16.789 1.00 36.12 263 LYS A C 1
ATOM 2163 O O . LYS A 1 263 ? -15.565 0.340 -15.669 1.00 36.12 263 LYS A O 1
ATOM 2168 N N . GLY A 1 264 ? -16.710 -0.910 -17.145 1.00 36.44 264 GLY A N 1
ATOM 2169 C CA . GLY A 1 264 ? -16.960 -2.046 -16.247 1.00 36.44 264 GLY A CA 1
ATOM 2170 C C . GLY A 1 264 ? -15.782 -3.022 -16.171 1.00 36.44 264 GLY A C 1
ATOM 2171 O O . GLY A 1 264 ? -15.048 -3.194 -17.144 1.00 36.44 264 GLY A O 1
ATOM 2172 N N . VAL A 1 265 ? -15.593 -3.638 -15.003 1.00 39.91 265 VAL A N 1
ATOM 2173 C CA . VAL A 1 265 ? -14.687 -4.775 -14.787 1.00 39.91 265 VAL A CA 1
ATOM 2174 C C . VAL A 1 265 ? -15.529 -6.028 -15.032 1.00 39.91 265 VAL A C 1
ATOM 2176 O O . VAL A 1 265 ? -16.458 -6.282 -14.272 1.00 39.91 265 VAL A O 1
ATOM 2179 N N . HIS A 1 266 ? -15.275 -6.742 -16.128 1.00 43.88 266 HIS A N 1
ATOM 2180 C CA . HIS A 1 266 ? -15.964 -7.997 -16.434 1.00 43.88 266 HIS A CA 1
ATOM 2181 C C . HIS A 1 266 ? -15.303 -9.144 -15.670 1.00 43.88 266 HIS A C 1
ATOM 2183 O O . HIS A 1 266 ? -14.086 -9.146 -15.488 1.00 43.88 266 HIS A O 1
ATOM 2189 N N . HIS A 1 267 ? -16.099 -10.104 -15.209 1.00 49.03 267 HIS A N 1
ATOM 2190 C CA . HIS A 1 267 ? -15.565 -11.307 -14.592 1.00 49.03 267 HIS A CA 1
ATOM 2191 C C . HIS A 1 267 ? -15.050 -12.218 -15.701 1.00 49.03 267 HIS A C 1
ATOM 2193 O O . HIS A 1 267 ? -15.812 -12.594 -16.586 1.00 49.03 267 HIS A O 1
ATOM 2199 N N . VAL A 1 268 ? -13.753 -12.516 -15.670 1.00 44.62 268 VAL A N 1
ATOM 2200 C CA . VAL A 1 268 ? -13.133 -13.508 -16.549 1.00 44.62 268 VAL A CA 1
ATOM 2201 C C . VAL A 1 268 ? -12.779 -14.687 -15.666 1.00 44.62 268 VAL A C 1
ATOM 2203 O O . VAL A 1 268 ? -12.042 -14.526 -14.693 1.00 44.62 268 VAL A O 1
ATOM 2206 N N . VAL A 1 269 ? -13.338 -15.846 -15.986 1.00 49.75 269 VAL A N 1
ATOM 2207 C CA . VAL A 1 269 ? -13.053 -17.108 -15.304 1.00 49.75 269 VAL A CA 1
ATOM 2208 C C . VAL A 1 269 ? -12.722 -18.144 -16.366 1.00 49.75 269 VAL A C 1
ATOM 2210 O O . VAL A 1 269 ? -13.296 -18.123 -17.457 1.00 49.75 269 VAL A O 1
ATOM 2213 N N . LEU A 1 270 ? -11.751 -19.005 -16.068 1.00 47.75 270 LEU A N 1
ATOM 2214 C CA . LEU A 1 270 ? -11.464 -20.175 -16.888 1.00 47.75 270 LEU A CA 1
ATOM 2215 C C . LEU A 1 270 ? -12.614 -21.163 -16.685 1.00 47.75 270 LEU A C 1
ATOM 2217 O O . LEU A 1 270 ? -12.830 -21.641 -15.573 1.00 47.75 270 LEU A O 1
ATOM 2221 N N . LEU A 1 271 ? -13.387 -21.399 -17.740 1.00 50.41 271 LEU A N 1
ATOM 2222 C CA . LEU A 1 271 ? -14.564 -22.259 -17.691 1.00 50.41 271 LEU A CA 1
ATOM 2223 C C . LEU A 1 271 ? -14.238 -23.632 -18.256 1.00 50.41 271 LEU A C 1
ATOM 2225 O O . LEU A 1 271 ? -13.602 -23.731 -19.306 1.00 50.41 271 LEU A O 1
ATOM 2229 N N . GLN A 1 272 ? -14.724 -24.670 -17.580 1.00 48.28 272 GLN A N 1
ATOM 2230 C CA . GLN A 1 272 ? -14.713 -26.022 -18.122 1.00 48.28 272 GLN A CA 1
ATOM 2231 C C . GLN A 1 272 ? -15.936 -26.240 -19.015 1.00 48.28 272 GLN A C 1
ATOM 2233 O O . GLN A 1 272 ? -15.806 -26.771 -20.116 1.00 48.28 272 GLN A O 1
ATOM 2238 N N . ASN A 1 273 ? -17.108 -25.777 -18.572 1.00 48.94 273 ASN A N 1
ATOM 2239 C CA . ASN A 1 273 ? -18.349 -25.905 -19.324 1.00 48.94 273 ASN A CA 1
ATOM 2240 C C . ASN A 1 273 ? -19.348 -24.782 -18.996 1.00 48.94 273 ASN A C 1
ATOM 2242 O O . ASN A 1 273 ? -19.264 -24.124 -17.955 1.00 48.94 273 ASN A O 1
ATOM 2246 N N . VAL A 1 274 ? -20.306 -24.562 -19.896 1.00 56.38 274 VAL A N 1
ATOM 2247 C CA . VAL A 1 274 ? -21.358 -23.545 -19.775 1.00 56.38 274 VAL A CA 1
ATOM 2248 C C . VAL A 1 274 ? -22.711 -24.210 -19.978 1.00 56.38 274 VAL A C 1
ATOM 2250 O O . VAL A 1 274 ? -22.993 -24.730 -21.056 1.00 56.38 274 VAL A O 1
ATOM 2253 N N . PHE A 1 275 ? -23.582 -24.137 -18.972 1.00 66.31 275 PHE A N 1
ATOM 2254 C CA . PHE A 1 275 ? -24.942 -24.655 -19.085 1.00 66.31 275 PHE A CA 1
ATOM 2255 C C . PHE A 1 275 ? -25.912 -23.520 -19.413 1.00 66.31 275 PHE A C 1
ATOM 2257 O O . PHE A 1 275 ? -26.016 -22.525 -18.686 1.00 66.31 275 PHE A O 1
ATOM 2264 N N . SER A 1 276 ? -26.649 -23.675 -20.514 1.00 64.81 276 SER A N 1
ATOM 2265 C CA . SER A 1 276 ? -27.626 -22.688 -20.976 1.00 64.81 276 SER A CA 1
ATOM 2266 C C . SER A 1 276 ? -29.040 -23.264 -21.041 1.00 64.81 276 SER A C 1
ATOM 2268 O O . SER A 1 276 ? -29.240 -24.429 -21.373 1.00 64.81 276 SER A O 1
ATOM 2270 N N . SER A 1 277 ? -30.023 -22.428 -20.712 1.00 60.50 277 SER A N 1
ATOM 2271 C CA . SER A 1 277 ? -31.454 -22.688 -20.865 1.00 60.50 277 SER A CA 1
ATOM 2272 C C . SER A 1 277 ? -32.097 -21.470 -21.518 1.00 60.50 277 SER A C 1
ATOM 2274 O O . SER A 1 277 ? -31.858 -20.342 -21.086 1.00 60.50 277 SER A O 1
ATOM 2276 N N . ASN A 1 278 ? -32.882 -21.674 -22.579 1.00 59.16 278 ASN A N 1
ATOM 2277 C CA . ASN A 1 278 ? -33.569 -20.605 -23.316 1.00 59.16 278 ASN A CA 1
ATOM 2278 C C . ASN A 1 278 ? -32.652 -19.425 -23.705 1.00 59.16 278 ASN A C 1
ATOM 2280 O O . ASN A 1 278 ? -33.008 -18.269 -23.500 1.00 59.16 278 ASN A O 1
ATOM 2284 N N . PHE A 1 279 ? -31.458 -19.712 -24.241 1.00 56.59 279 PHE A N 1
ATOM 2285 C CA . PHE A 1 279 ? -30.434 -18.717 -24.618 1.00 56.59 279 PHE A CA 1
ATOM 2286 C C . PHE A 1 279 ? -29.824 -17.910 -23.455 1.00 56.59 279 PHE A C 1
ATOM 2288 O O . PHE A 1 279 ? -29.033 -16.995 -23.686 1.00 56.59 279 PHE A O 1
ATOM 2295 N N . HIS A 1 280 ? -30.130 -18.265 -22.206 1.00 58.22 280 HIS A N 1
ATOM 2296 C CA . HIS A 1 280 ? -29.531 -17.680 -21.012 1.00 58.22 280 HIS A CA 1
ATOM 2297 C C . HIS A 1 280 ? -28.620 -18.689 -20.319 1.00 58.22 280 HIS A C 1
ATOM 2299 O O . HIS A 1 280 ? -28.972 -19.856 -20.163 1.00 58.22 280 HIS A O 1
ATOM 2305 N N . ILE A 1 281 ? -27.448 -18.244 -19.868 1.00 60.44 281 ILE A N 1
ATOM 2306 C CA . ILE A 1 281 ? -26.570 -19.084 -19.053 1.00 60.44 281 ILE A CA 1
ATOM 2307 C C . ILE A 1 281 ? -27.123 -19.138 -17.637 1.00 60.44 281 ILE A C 1
ATOM 2309 O O . ILE A 1 281 ? -27.277 -18.109 -16.978 1.00 60.44 281 ILE A O 1
ATOM 2313 N N . VAL A 1 282 ? -27.414 -20.349 -17.176 1.00 69.75 282 VAL A N 1
ATOM 2314 C CA . VAL A 1 282 ? -28.011 -20.591 -15.856 1.00 69.75 282 VAL A CA 1
ATOM 2315 C C . VAL A 1 282 ? -26.938 -20.979 -14.845 1.00 69.75 282 VAL A C 1
ATOM 2317 O O . VAL A 1 282 ? -26.992 -20.555 -13.688 1.00 69.75 282 VAL A O 1
ATOM 2320 N N . SER A 1 283 ? -25.929 -21.728 -15.290 1.00 74.00 283 SER A N 1
ATOM 2321 C CA . SER A 1 283 ? -24.815 -22.160 -14.455 1.00 74.00 283 SER A CA 1
ATOM 2322 C C . SER A 1 283 ? -23.500 -22.251 -15.224 1.00 74.00 283 SER A C 1
ATOM 2324 O O . SER A 1 283 ? -23.474 -22.435 -16.444 1.00 74.00 283 SER A O 1
ATOM 2326 N N . LEU A 1 284 ? -22.399 -22.107 -14.489 1.00 68.81 284 LEU A N 1
ATOM 2327 C CA . LEU A 1 284 ? -21.043 -22.302 -14.993 1.00 68.81 284 LEU A CA 1
ATOM 2328 C C . LEU A 1 284 ? -20.423 -23.498 -14.279 1.00 68.81 284 LEU A C 1
ATOM 2330 O O . LEU A 1 284 ? -20.541 -23.604 -13.061 1.00 68.81 284 LEU A O 1
ATOM 2334 N N . GLU A 1 285 ? -19.743 -24.360 -15.026 1.00 67.19 285 GLU A N 1
ATOM 2335 C CA . GLU A 1 285 ? -18.870 -25.382 -14.459 1.00 67.19 285 GLU A CA 1
ATOM 2336 C C . GLU A 1 285 ? -17.453 -24.813 -14.369 1.00 67.19 285 GLU A C 1
ATOM 2338 O O . GLU A 1 285 ? -16.809 -24.517 -15.387 1.00 67.19 285 GLU A O 1
ATOM 2343 N N . ILE A 1 286 ? -16.988 -24.610 -13.142 1.00 62.62 286 ILE A N 1
ATOM 2344 C CA . ILE A 1 286 ? -15.667 -24.074 -12.836 1.00 62.62 286 ILE A CA 1
ATOM 2345 C C . ILE A 1 286 ? -14.785 -25.175 -12.268 1.00 62.62 286 ILE A C 1
ATOM 2347 O O . ILE A 1 286 ? -15.218 -25.960 -11.433 1.00 62.62 286 ILE A O 1
ATOM 2351 N N . ARG A 1 287 ? -13.529 -25.205 -12.706 1.00 57.28 287 ARG A N 1
ATOM 2352 C CA . ARG A 1 287 ? -12.497 -26.083 -12.160 1.00 57.28 287 ARG A CA 1
ATOM 2353 C C . ARG A 1 287 ? -11.511 -25.254 -11.356 1.00 57.28 287 ARG A C 1
ATOM 2355 O O . ARG A 1 287 ? -10.920 -24.305 -11.874 1.00 57.28 287 ARG A O 1
ATOM 2362 N N . PHE A 1 288 ? -11.330 -25.611 -10.098 1.00 54.88 288 PHE A N 1
ATOM 2363 C CA . PHE A 1 288 ? -10.354 -25.002 -9.217 1.00 54.88 288 PHE A CA 1
ATOM 2364 C C . PHE A 1 288 ? -8.963 -25.543 -9.548 1.00 54.88 288 PHE A C 1
ATOM 2366 O O . PHE A 1 288 ? -8.724 -26.742 -9.561 1.00 54.88 288 PHE A O 1
ATOM 2373 N N . ILE A 1 289 ? -8.018 -24.642 -9.823 1.00 49.62 289 ILE A N 1
ATOM 2374 C CA . ILE A 1 289 ? -6.650 -25.020 -10.221 1.00 49.62 289 ILE A CA 1
ATOM 2375 C C . ILE A 1 289 ? -5.884 -25.675 -9.058 1.00 49.62 289 ILE A C 1
ATOM 2377 O O . ILE A 1 289 ? -4.997 -26.490 -9.291 1.00 49.62 289 ILE A O 1
ATOM 2381 N N . LYS A 1 290 ? -6.203 -25.310 -7.808 1.00 47.91 290 LYS A N 1
ATOM 2382 C CA . LYS A 1 290 ? -5.442 -25.736 -6.621 1.00 47.91 290 LYS A CA 1
ATOM 2383 C C . LYS A 1 290 ? -5.602 -27.232 -6.325 1.00 47.91 290 LYS A C 1
ATOM 2385 O O . LYS A 1 290 ? -4.655 -27.850 -5.853 1.00 47.91 290 LYS A O 1
ATOM 2390 N N . ASP A 1 291 ? -6.778 -27.787 -6.577 1.00 55.16 291 ASP A N 1
ATOM 2391 C CA . ASP A 1 291 ? -7.178 -29.135 -6.160 1.00 55.16 291 ASP A CA 1
ATOM 2392 C C . ASP A 1 291 ? -7.911 -29.922 -7.259 1.00 55.16 291 ASP A C 1
ATOM 2394 O O . ASP A 1 291 ? -8.395 -31.021 -7.005 1.00 55.16 291 ASP A O 1
ATOM 2398 N N . ASP A 1 292 ? -7.978 -29.374 -8.478 1.00 59.22 292 ASP A N 1
ATOM 2399 C CA . ASP A 1 292 ? -8.703 -29.923 -9.635 1.00 59.22 292 ASP A CA 1
ATOM 2400 C C . ASP A 1 292 ? -10.204 -30.160 -9.374 1.00 59.22 292 ASP A C 1
ATOM 2402 O O . ASP A 1 292 ? -10.888 -30.841 -10.140 1.00 59.22 292 ASP A O 1
ATOM 2406 N N . HIS A 1 293 ? -10.741 -29.576 -8.297 1.00 64.44 293 HIS A N 1
ATOM 2407 C CA . HIS A 1 293 ? -12.137 -29.709 -7.918 1.00 64.44 293 HIS A CA 1
ATOM 2408 C C . HIS A 1 293 ? -13.039 -28.989 -8.919 1.00 64.44 293 HIS A C 1
ATOM 2410 O O . HIS A 1 293 ? -12.720 -27.895 -9.385 1.00 64.44 293 HIS A O 1
ATOM 2416 N N . VAL A 1 294 ? -14.191 -29.577 -9.230 1.00 66.81 294 VAL A N 1
ATOM 2417 C CA . VAL A 1 294 ? -15.159 -29.001 -10.162 1.00 66.81 294 VAL A CA 1
ATOM 2418 C C . VAL A 1 294 ? -16.417 -28.597 -9.403 1.00 66.81 294 VAL A C 1
ATOM 2420 O O . VAL A 1 294 ? -17.043 -29.430 -8.754 1.00 66.81 294 VAL A O 1
ATOM 2423 N N . GLU A 1 295 ? -16.816 -27.330 -9.515 1.00 68.00 295 GLU A N 1
ATOM 2424 C CA . GLU A 1 295 ? -18.088 -26.830 -8.988 1.00 68.00 295 GLU A CA 1
ATOM 2425 C C . GLU A 1 295 ? -18.985 -26.302 -10.092 1.00 68.00 295 GLU A C 1
ATOM 2427 O O . GLU A 1 295 ? -18.547 -25.639 -11.032 1.00 68.00 295 GLU A O 1
ATOM 2432 N N . VAL A 1 296 ? -20.284 -26.520 -9.914 1.00 75.62 296 VAL A N 1
ATOM 2433 C CA . VAL A 1 296 ? -21.311 -25.861 -10.710 1.00 75.62 296 VAL A CA 1
ATOM 2434 C C . VAL A 1 296 ? -21.838 -24.673 -9.920 1.00 75.62 296 VAL A C 1
ATOM 2436 O O . VAL A 1 296 ? -22.522 -24.827 -8.910 1.00 75.62 296 VAL A O 1
ATOM 2439 N N . ILE A 1 297 ? -21.540 -23.471 -10.395 1.00 72.38 297 ILE A N 1
ATOM 2440 C CA . ILE A 1 297 ? -21.984 -22.219 -9.783 1.00 72.38 297 ILE A CA 1
ATOM 2441 C C . ILE A 1 297 ? -23.194 -21.657 -10.521 1.00 72.38 297 ILE A C 1
ATOM 2443 O O . ILE A 1 297 ? -23.242 -21.606 -11.750 1.00 72.38 297 ILE A O 1
ATOM 2447 N N . GLN A 1 298 ? -24.175 -21.199 -9.752 1.00 75.06 298 GLN A N 1
ATOM 2448 C CA . GLN A 1 298 ? -25.386 -20.559 -10.260 1.00 75.06 298 GLN A CA 1
ATOM 2449 C C . GLN A 1 298 ? -25.307 -19.041 -10.093 1.00 75.06 298 GLN A C 1
ATOM 2451 O O . GLN A 1 298 ? -24.499 -18.518 -9.318 1.00 75.06 298 GLN A O 1
ATOM 2456 N N . ARG A 1 299 ? -26.152 -18.311 -10.826 1.00 72.69 299 ARG A N 1
ATOM 2457 C CA . ARG A 1 299 ? -26.312 -16.872 -10.599 1.00 72.69 299 ARG A CA 1
ATOM 2458 C C . ARG A 1 299 ? -26.969 -16.636 -9.247 1.00 72.69 299 ARG A C 1
ATOM 2460 O O . ARG A 1 299 ? -27.940 -17.296 -8.896 1.00 72.69 299 ARG A O 1
ATOM 2467 N N . VAL A 1 300 ? -26.469 -15.641 -8.532 1.00 68.69 300 VAL A N 1
ATOM 2468 C CA . VAL A 1 300 ? -27.034 -15.188 -7.266 1.00 68.69 300 VAL A CA 1
ATOM 2469 C C . VAL A 1 300 ? -27.451 -13.732 -7.378 1.00 68.69 300 VAL A C 1
ATOM 2471 O O . VAL A 1 300 ? -26.864 -12.952 -8.137 1.00 68.69 300 VAL A O 1
ATOM 2474 N N . GLN A 1 301 ? -28.459 -13.360 -6.597 1.00 70.75 301 GLN A N 1
ATOM 2475 C CA . GLN A 1 301 ? -28.808 -11.966 -6.402 1.00 70.75 301 GLN A CA 1
ATOM 2476 C C . GLN A 1 301 ? -27.673 -11.286 -5.629 1.00 70.75 301 GLN A C 1
ATOM 2478 O O . GLN A 1 301 ? -27.329 -11.672 -4.510 1.00 70.75 301 GLN A O 1
ATOM 2483 N N . LEU A 1 302 ? -27.061 -10.280 -6.241 1.00 61.34 302 LEU A N 1
ATOM 2484 C CA . LEU A 1 302 ? -26.053 -9.451 -5.612 1.00 61.34 302 LEU A CA 1
ATOM 2485 C C . LEU A 1 302 ? -26.721 -8.515 -4.615 1.00 61.34 302 LEU A C 1
ATOM 2487 O O . LEU A 1 302 ? -27.612 -7.737 -4.956 1.00 61.34 302 LEU A O 1
ATOM 2491 N N . ASN A 1 303 ? -26.221 -8.524 -3.388 1.00 59.16 303 ASN A N 1
ATOM 2492 C CA . ASN A 1 303 ? -26.584 -7.514 -2.416 1.00 59.16 303 ASN A CA 1
ATOM 2493 C C . ASN A 1 303 ? -25.935 -6.160 -2.760 1.00 59.16 303 ASN A C 1
ATOM 2495 O O . ASN A 1 303 ? -24.922 -6.067 -3.464 1.00 59.16 303 ASN A O 1
ATOM 2499 N N . TYR A 1 304 ? -26.488 -5.091 -2.184 1.00 52.41 304 TYR A N 1
ATOM 2500 C CA . TYR A 1 304 ? -26.032 -3.713 -2.391 1.00 52.41 304 TYR A CA 1
ATOM 2501 C C . TYR A 1 304 ? -24.517 -3.515 -2.195 1.00 52.41 304 TYR A C 1
ATOM 2503 O O . TYR A 1 304 ? -23.917 -2.640 -2.822 1.00 52.41 304 TYR A O 1
ATOM 2511 N N . TYR A 1 305 ? -23.875 -4.301 -1.328 1.00 49.47 305 TYR A N 1
ATOM 2512 C CA . TYR A 1 305 ? -22.464 -4.153 -0.966 1.00 49.47 305 TYR A CA 1
ATOM 2513 C C . TYR A 1 305 ? -21.508 -4.951 -1.863 1.00 49.47 305 TYR A C 1
ATOM 2515 O O . TYR A 1 305 ? -20.323 -4.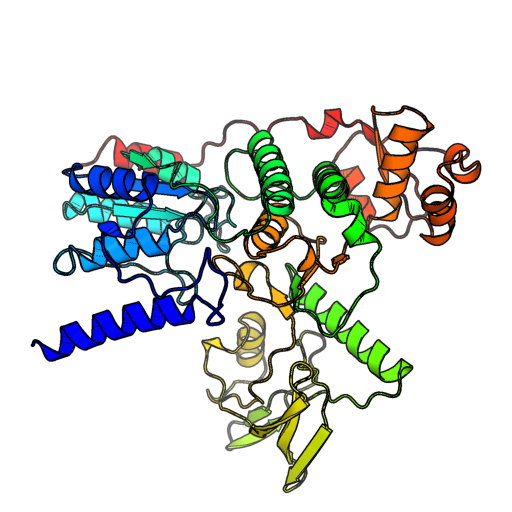628 -1.908 1.00 49.47 305 TYR A O 1
ATOM 2523 N N . GLN A 1 306 ? -22.008 -5.943 -2.601 1.00 52.03 306 GLN A N 1
ATOM 2524 C CA . GLN A 1 306 ? -21.234 -6.720 -3.576 1.00 52.03 306 GLN A CA 1
ATOM 2525 C C . GLN A 1 306 ? -21.017 -5.958 -4.893 1.00 52.03 306 GLN A C 1
ATOM 2527 O O . GLN A 1 306 ? -20.142 -6.310 -5.683 1.00 52.03 306 GLN A O 1
ATOM 2532 N N . ILE A 1 307 ? -21.768 -4.877 -5.118 1.00 56.47 307 ILE A N 1
ATOM 2533 C CA . ILE A 1 307 ? -21.692 -4.059 -6.328 1.00 56.47 307 ILE A CA 1
ATOM 2534 C C . ILE A 1 307 ? -20.747 -2.872 -6.093 1.00 56.47 307 ILE A C 1
ATOM 2536 O O . ILE A 1 307 ? -20.935 -2.071 -5.172 1.00 56.47 307 ILE A O 1
ATOM 2540 N N . LEU A 1 308 ? -19.742 -2.708 -6.961 1.00 56.50 308 LEU A N 1
ATOM 2541 C CA . LEU A 1 308 ? -18.780 -1.603 -6.869 1.00 56.50 308 LEU A CA 1
ATOM 2542 C C . LEU A 1 308 ? -19.491 -0.231 -6.864 1.00 56.50 308 LEU A C 1
ATOM 2544 O O . LEU A 1 308 ? -20.336 0.007 -7.728 1.00 56.50 308 LEU A O 1
ATOM 2548 N N . PRO A 1 309 ? -19.123 0.728 -5.987 1.00 53.94 309 PRO A N 1
ATOM 2549 C CA . PRO A 1 309 ? -19.827 2.010 -5.860 1.00 53.94 309 PRO A CA 1
ATOM 2550 C C . PRO A 1 309 ? -19.966 2.810 -7.162 1.00 53.94 309 PRO A C 1
ATOM 2552 O O . PRO A 1 309 ? -21.030 3.360 -7.437 1.00 53.94 309 PRO A O 1
ATOM 2555 N N . ALA A 1 310 ? -18.914 2.846 -7.985 1.00 52.09 310 ALA A N 1
ATOM 2556 C CA . ALA A 1 310 ? -18.947 3.511 -9.289 1.00 52.09 310 ALA A CA 1
ATOM 2557 C C . ALA A 1 310 ? -19.910 2.820 -10.268 1.00 52.09 310 ALA A C 1
ATOM 2559 O O . ALA A 1 310 ? -20.555 3.484 -11.078 1.00 52.09 310 ALA A O 1
ATOM 2560 N N . TYR A 1 311 ? -20.028 1.495 -10.165 1.00 56.31 311 TYR A N 1
ATOM 2561 C CA . TYR A 1 311 ? -20.958 0.709 -10.963 1.00 56.31 311 TYR A CA 1
ATOM 2562 C C . TYR A 1 311 ? -22.400 0.930 -10.494 1.00 56.31 311 TYR A C 1
ATOM 2564 O O . TYR A 1 311 ? -23.259 1.191 -11.327 1.00 56.31 311 TYR A O 1
ATOM 2572 N N . ARG A 1 312 ? -22.645 0.985 -9.174 1.00 61.78 312 ARG A N 1
ATOM 2573 C CA . ARG A 1 312 ? -23.947 1.375 -8.596 1.00 61.78 312 ARG A CA 1
ATOM 2574 C C . ARG A 1 312 ? -24.407 2.742 -9.087 1.00 61.78 312 ARG A C 1
ATOM 2576 O O . ARG A 1 312 ? -25.523 2.872 -9.571 1.00 61.78 312 ARG A O 1
ATOM 2583 N N . LYS A 1 313 ? -23.535 3.755 -9.008 1.00 61.44 313 LYS A N 1
ATOM 2584 C CA . LYS A 1 313 ? -23.850 5.115 -9.473 1.00 61.44 313 LYS A CA 1
ATOM 2585 C C . LYS A 1 313 ? -24.268 5.113 -10.946 1.00 61.44 313 LYS A C 1
ATOM 2587 O O . LYS A 1 313 ? -25.286 5.695 -11.294 1.00 61.44 313 LYS A O 1
ATOM 2592 N N . TRP A 1 314 ? -23.527 4.398 -11.791 1.00 62.16 314 TRP A N 1
ATOM 2593 C CA . TRP A 1 314 ? -23.864 4.258 -13.207 1.00 62.16 314 TRP A CA 1
ATOM 2594 C C . TRP A 1 314 ? -25.198 3.525 -13.442 1.00 62.16 314 TRP A C 1
ATOM 2596 O O . TRP A 1 314 ? -25.991 3.983 -14.263 1.00 62.16 314 TRP A O 1
ATOM 2606 N N . LEU A 1 315 ? -25.467 2.435 -12.712 1.00 61.06 315 LEU A N 1
ATOM 2607 C CA . LEU A 1 315 ? -26.731 1.685 -12.779 1.00 61.06 315 LEU A CA 1
ATOM 2608 C C . LEU A 1 315 ? -27.932 2.582 -12.441 1.00 61.06 315 LEU A C 1
ATOM 2610 O O . LEU A 1 315 ? -28.905 2.621 -13.194 1.00 61.06 315 LEU A O 1
ATOM 2614 N N . MET A 1 316 ? -27.821 3.363 -11.362 1.00 66.12 316 MET A N 1
ATOM 2615 C CA . MET A 1 316 ? -28.857 4.306 -10.931 1.00 66.12 316 MET A CA 1
ATOM 2616 C C . MET A 1 316 ? -29.082 5.427 -11.955 1.00 66.12 316 MET A C 1
ATOM 2618 O O . MET A 1 316 ? -30.222 5.748 -12.279 1.00 66.12 316 MET A O 1
ATOM 2622 N N . GLU A 1 317 ? -28.006 6.002 -12.501 1.00 69.56 317 GLU A N 1
ATOM 2623 C CA . GLU A 1 317 ? -28.081 7.136 -13.434 1.00 69.56 317 GLU A CA 1
ATOM 2624 C C . GLU A 1 317 ? -28.589 6.759 -14.831 1.00 69.56 317 GLU A C 1
ATOM 2626 O O . GLU A 1 317 ? -29.200 7.590 -15.503 1.00 69.56 317 GLU A O 1
ATOM 2631 N N . LYS A 1 318 ? -28.285 5.548 -15.317 1.00 63.88 318 LYS A N 1
ATOM 2632 C CA . LYS A 1 318 ? -28.504 5.188 -16.729 1.00 63.88 318 LYS A CA 1
ATOM 2633 C C . LYS A 1 318 ? -29.625 4.196 -16.972 1.00 63.88 318 LYS A C 1
ATOM 2635 O O . LYS A 1 318 ? -30.182 4.214 -18.065 1.00 63.88 318 LYS A O 1
ATOM 2640 N N . ILE A 1 319 ? -29.946 3.344 -16.004 1.00 58.88 319 ILE A N 1
ATOM 2641 C CA . ILE A 1 319 ? -30.836 2.198 -16.235 1.00 58.88 319 ILE A CA 1
ATOM 2642 C C . ILE A 1 319 ? -32.142 2.297 -15.430 1.00 58.88 319 ILE A C 1
ATOM 2644 O O . ILE A 1 319 ? -33.055 1.526 -15.702 1.00 58.88 319 ILE A O 1
ATOM 2648 N N . LYS A 1 320 ? -32.286 3.292 -14.528 1.00 62.62 320 LYS A N 1
ATOM 2649 C CA . LYS A 1 320 ? -33.474 3.484 -13.659 1.00 62.62 320 LYS A CA 1
ATOM 2650 C C . LYS A 1 320 ? -33.898 2.157 -13.012 1.00 62.62 320 LYS A C 1
ATOM 2652 O O . LYS A 1 320 ? -34.975 1.624 -13.249 1.00 62.62 320 LYS A O 1
ATOM 2657 N N . TYR A 1 321 ? -32.936 1.617 -12.280 1.00 56.03 321 TYR A N 1
ATOM 2658 C CA . TYR A 1 321 ? -32.822 0.241 -11.824 1.00 56.03 321 TYR A CA 1
ATOM 2659 C C . TYR A 1 321 ? -33.892 -0.185 -10.796 1.00 56.03 321 TYR A C 1
ATOM 2661 O O . TYR A 1 321 ? -34.188 0.588 -9.890 1.00 56.03 321 TYR A O 1
ATOM 2669 N N . THR A 1 322 ? -34.411 -1.417 -10.900 1.00 56.78 322 THR A N 1
ATOM 2670 C CA . THR A 1 322 ? -35.170 -2.116 -9.838 1.00 56.78 322 THR A CA 1
ATOM 2671 C C . THR A 1 322 ? -34.208 -2.984 -9.028 1.00 56.78 322 THR A C 1
ATOM 2673 O O . THR A 1 322 ? -33.468 -3.734 -9.650 1.00 56.78 322 THR A O 1
ATOM 2676 N N . ASP A 1 323 ? -34.229 -2.908 -7.694 1.00 57.84 323 ASP A N 1
ATOM 2677 C CA . ASP A 1 323 ? -33.201 -3.299 -6.695 1.00 57.84 323 ASP A CA 1
ATOM 2678 C C . ASP A 1 323 ? -32.472 -4.673 -6.788 1.00 57.84 323 ASP A C 1
ATOM 2680 O O . ASP A 1 323 ? -31.610 -4.965 -5.959 1.00 57.84 323 ASP A O 1
ATOM 2684 N N . GLU A 1 324 ? -32.706 -5.512 -7.800 1.00 65.06 324 GLU A N 1
ATOM 2685 C CA . GLU A 1 324 ? -32.277 -6.918 -7.839 1.00 65.06 324 GLU A CA 1
ATOM 2686 C C . GLU A 1 324 ? -31.276 -7.236 -8.960 1.00 65.06 324 GLU A C 1
ATOM 2688 O O . GLU A 1 324 ? -31.671 -7.531 -10.088 1.00 65.06 324 GLU A O 1
ATOM 2693 N N . LEU A 1 325 ? -29.965 -7.113 -8.700 1.00 66.00 325 LEU A N 1
ATOM 2694 C CA . LEU A 1 325 ? -28.906 -7.460 -9.673 1.00 66.00 325 LEU A CA 1
ATOM 2695 C C . LEU A 1 325 ? -28.572 -8.939 -9.571 1.00 66.00 325 LEU A C 1
ATOM 2697 O O . LEU A 1 325 ? -28.374 -9.422 -8.467 1.00 66.00 325 LEU A O 1
ATOM 2701 N N . TRP A 1 326 ? -28.402 -9.625 -10.699 1.00 65.62 326 TRP A N 1
ATOM 2702 C CA . TRP A 1 326 ? -28.038 -11.045 -10.715 1.00 65.62 326 TRP A CA 1
ATOM 2703 C C . TRP A 1 326 ? -26.694 -11.264 -11.409 1.00 65.62 326 TRP A C 1
ATOM 2705 O O . TRP A 1 326 ? -26.447 -10.729 -12.495 1.00 65.62 326 TRP A O 1
ATOM 2715 N N . GLN A 1 327 ? -25.814 -12.048 -10.779 1.00 66.12 327 GLN A N 1
ATOM 2716 C CA . GLN A 1 327 ? -24.496 -12.390 -11.320 1.00 66.12 327 GLN A CA 1
ATOM 2717 C C . GLN A 1 327 ? -23.971 -13.705 -10.730 1.00 66.12 327 GLN A C 1
ATOM 2719 O O . GLN A 1 327 ? -24.347 -14.088 -9.625 1.00 66.12 327 GLN A O 1
ATOM 2724 N N . PHE A 1 328 ? -23.071 -14.386 -11.438 1.00 63.03 328 PHE A N 1
ATOM 2725 C CA . PHE A 1 328 ? -22.288 -15.469 -10.844 1.00 63.03 328 PHE A CA 1
ATOM 2726 C C . PHE A 1 328 ? -21.399 -14.925 -9.714 1.00 63.03 328 PHE A C 1
ATOM 2728 O O . PHE A 1 328 ? -20.747 -13.896 -9.910 1.00 63.03 328 PHE A O 1
ATOM 2735 N N . PRO A 1 329 ? -21.307 -15.590 -8.548 1.00 60.25 329 PRO A N 1
ATOM 2736 C CA . PRO A 1 329 ? -20.520 -15.131 -7.397 1.00 60.25 329 PRO A CA 1
ATOM 2737 C C . PRO A 1 329 ? -19.004 -15.306 -7.599 1.00 60.25 329 PRO A C 1
ATOM 2739 O O . PRO A 1 329 ? -18.253 -15.591 -6.673 1.00 60.25 329 PRO A O 1
ATOM 2742 N N . LEU A 1 330 ? -18.532 -15.132 -8.826 1.00 59.12 330 LEU A N 1
ATOM 2743 C CA . LEU A 1 330 ? -17.134 -15.207 -9.190 1.00 59.12 330 LEU A CA 1
ATOM 2744 C C . LEU A 1 330 ? -16.484 -13.869 -8.894 1.00 59.12 330 LEU A C 1
ATOM 2746 O O . LEU A 1 330 ? -17.017 -12.828 -9.257 1.00 59.12 330 LEU A O 1
ATOM 2750 N N . ARG A 1 331 ? -15.297 -13.861 -8.301 1.00 58.53 331 ARG A N 1
ATOM 2751 C CA . ARG A 1 331 ? -14.449 -12.668 -8.245 1.00 58.53 331 ARG A CA 1
ATOM 2752 C C . ARG A 1 331 ? -13.189 -12.988 -9.039 1.00 58.53 331 ARG A C 1
ATOM 2754 O O . ARG A 1 331 ? -12.602 -14.033 -8.780 1.00 58.53 331 ARG A O 1
ATOM 2761 N N . PRO A 1 332 ? -12.748 -12.141 -9.988 1.00 62.47 332 PRO A N 1
ATOM 2762 C CA . PRO A 1 332 ? -11.442 -12.355 -10.594 1.00 62.47 332 PRO A CA 1
ATOM 2763 C C . PRO A 1 332 ? -10.406 -12.271 -9.471 1.00 62.47 332 PRO A C 1
ATOM 2765 O O . PRO A 1 332 ? -10.656 -11.552 -8.496 1.00 62.47 332 PRO A O 1
ATOM 2768 N N . TYR A 1 333 ? -9.254 -12.930 -9.613 1.00 71.00 333 TYR A N 1
ATOM 2769 C CA . TYR A 1 333 ? -8.119 -12.848 -8.681 1.00 71.00 333 TYR A CA 1
ATOM 2770 C C . TYR A 1 333 ? -7.496 -11.441 -8.681 1.00 71.00 333 TYR A C 1
ATOM 2772 O O . TYR A 1 333 ? -6.345 -11.228 -9.031 1.00 71.00 333 TYR A O 1
ATOM 2780 N N . THR A 1 334 ? -8.297 -10.428 -8.360 1.00 78.38 334 THR A N 1
ATOM 2781 C CA . THR A 1 334 ? -7.969 -9.013 -8.408 1.00 78.38 334 THR A CA 1
ATOM 2782 C C . THR A 1 334 ? -8.572 -8.311 -7.199 1.00 78.38 334 THR A C 1
ATOM 2784 O O . THR A 1 334 ? -9.766 -8.438 -6.901 1.00 78.38 334 THR A O 1
ATOM 2787 N N . LEU A 1 335 ? -7.754 -7.532 -6.504 1.00 83.31 335 LEU A N 1
ATOM 2788 C CA . LEU A 1 335 ? -8.151 -6.768 -5.328 1.00 83.31 335 LEU A CA 1
ATOM 2789 C C . LEU A 1 335 ? -7.677 -5.324 -5.463 1.00 83.31 335 LEU A C 1
ATOM 2791 O O . LEU A 1 335 ? -6.716 -5.016 -6.167 1.00 83.31 335 LEU A O 1
ATOM 2795 N N . THR A 1 336 ? -8.359 -4.413 -4.772 1.00 87.50 336 THR A N 1
ATOM 2796 C CA . THR A 1 336 ? -7.801 -3.079 -4.556 1.00 87.50 336 THR A CA 1
ATOM 2797 C C . THR A 1 336 ? -7.002 -3.056 -3.263 1.00 87.50 336 THR A C 1
ATOM 2799 O O . THR A 1 336 ? -7.349 -3.759 -2.314 1.00 87.50 336 THR A O 1
ATOM 2802 N N . TYR A 1 337 ? -5.994 -2.188 -3.163 1.00 88.75 337 TYR A N 1
ATOM 2803 C CA . TYR A 1 337 ? -5.285 -1.973 -1.892 1.00 88.75 337 TYR A CA 1
ATOM 2804 C C . TYR A 1 337 ? -6.218 -1.557 -0.741 1.00 88.75 337 TYR A C 1
ATOM 2806 O O . TYR A 1 337 ? -5.963 -1.861 0.418 1.00 88.75 337 TYR A O 1
ATOM 2814 N N . HIS A 1 338 ? -7.336 -0.892 -1.048 1.00 83.50 338 HIS A N 1
ATOM 2815 C CA . HIS A 1 338 ? -8.362 -0.593 -0.050 1.00 83.50 338 HIS A CA 1
ATOM 2816 C C . HIS A 1 338 ? -9.092 -1.845 0.448 1.00 83.50 338 HIS A C 1
ATOM 2818 O O . HIS A 1 338 ? -9.493 -1.870 1.607 1.00 83.50 338 HIS A O 1
ATOM 2824 N N . ALA A 1 339 ? -9.294 -2.845 -0.415 1.00 78.88 339 ALA A N 1
ATOM 2825 C CA . ALA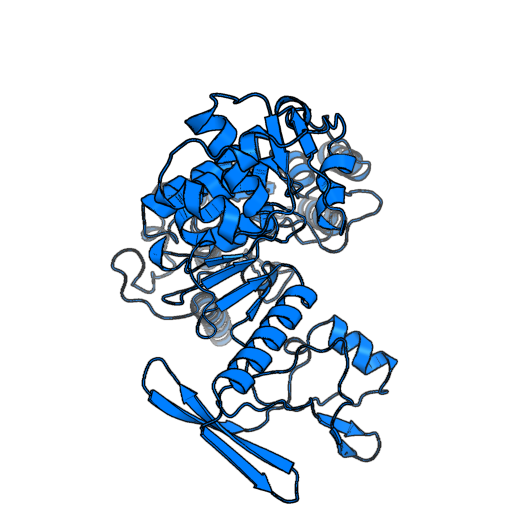 A 1 339 ? -10.016 -4.066 -0.071 1.00 78.88 339 ALA A CA 1
ATOM 2826 C C . ALA A 1 339 ? -9.197 -4.992 0.837 1.00 78.88 339 ALA A C 1
ATOM 2828 O O . ALA A 1 339 ? -9.780 -5.660 1.676 1.00 78.88 339 ALA A O 1
ATOM 2829 N N . ILE A 1 340 ? -7.868 -5.001 0.701 1.00 80.56 340 ILE A N 1
ATOM 2830 C CA . ILE A 1 340 ? -6.967 -5.826 1.529 1.00 80.56 340 ILE A CA 1
ATOM 2831 C C . ILE A 1 340 ? -6.508 -5.135 2.818 1.00 80.56 340 ILE A C 1
ATOM 2833 O O . ILE A 1 340 ? -5.783 -5.714 3.628 1.00 80.56 340 ILE A O 1
ATOM 2837 N N . LEU A 1 341 ? -6.898 -3.878 3.027 1.00 80.31 341 LEU A N 1
ATOM 2838 C CA . LEU A 1 341 ? -6.490 -3.120 4.200 1.00 80.31 341 LEU A CA 1
ATOM 2839 C C . LEU A 1 341 ? -6.991 -3.808 5.476 1.00 80.31 341 LEU A C 1
ATOM 2841 O O . LEU A 1 341 ? -8.188 -3.998 5.675 1.00 80.31 341 LEU A O 1
ATOM 2845 N N . GLY A 1 342 ? -6.050 -4.163 6.350 1.00 74.38 342 GLY A N 1
ATOM 2846 C CA . GLY A 1 342 ? -6.348 -4.869 7.593 1.00 74.38 342 GLY A CA 1
ATOM 2847 C C . GLY A 1 342 ? -6.495 -6.384 7.441 1.00 74.38 342 GLY A C 1
ATOM 2848 O O . GLY A 1 342 ? -6.648 -7.044 8.463 1.00 74.38 342 GLY A O 1
ATOM 2849 N N . GLN A 1 343 ? -6.343 -6.945 6.241 1.00 77.19 343 GLN A N 1
ATOM 2850 C CA . GLN A 1 343 ? -6.430 -8.386 5.985 1.00 77.19 343 GLN A CA 1
ATOM 2851 C C . GLN A 1 343 ? -5.048 -9.057 5.978 1.00 77.19 343 GLN A C 1
ATOM 2853 O O . GLN A 1 343 ? -4.013 -8.382 5.973 1.00 77.19 343 GLN A O 1
ATOM 2858 N N . THR A 1 344 ? -5.052 -10.388 6.009 1.00 81.94 344 THR A N 1
ATOM 2859 C CA . THR A 1 344 ? -3.886 -11.248 5.780 1.00 81.94 344 THR A CA 1
ATOM 2860 C C . THR A 1 344 ? -4.244 -12.213 4.661 1.00 81.94 344 THR A C 1
ATOM 2862 O O . THR A 1 344 ? -5.238 -12.927 4.787 1.00 81.94 344 THR A O 1
ATOM 2865 N N . LEU A 1 345 ? -3.445 -12.219 3.597 1.00 81.31 345 LEU A N 1
ATOM 2866 C CA . LEU A 1 345 ? -3.531 -13.195 2.514 1.00 81.31 345 LEU A CA 1
ATOM 2867 C C . LEU A 1 345 ? -2.768 -14.448 2.956 1.00 81.31 345 LEU A C 1
ATOM 2869 O O . LEU A 1 345 ? -1.690 -14.351 3.550 1.00 81.31 345 LEU A O 1
ATOM 2873 N N . LYS A 1 346 ? -3.381 -15.614 2.794 1.00 71.12 346 LYS A N 1
ATOM 2874 C CA . LYS A 1 346 ? -2.902 -16.891 3.310 1.00 71.12 346 LYS A CA 1
ATOM 2875 C C . LYS A 1 346 ? -2.683 -17.860 2.158 1.00 71.12 346 LYS A C 1
ATOM 2877 O O . LYS A 1 346 ? -3.640 -18.370 1.596 1.00 71.12 346 LYS A O 1
ATOM 2882 N N . GLU A 1 347 ? -1.416 -18.191 1.911 1.00 68.75 347 GLU A N 1
ATOM 2883 C CA . GLU A 1 347 ? -0.999 -19.199 0.919 1.00 68.75 347 GLU A CA 1
ATOM 2884 C C . GLU A 1 347 ? -1.274 -18.805 -0.540 1.00 68.75 347 GLU A C 1
ATOM 2886 O O . GLU A 1 347 ? -1.023 -19.603 -1.442 1.00 68.75 347 GLU A O 1
ATOM 2891 N N . GLU A 1 348 ? -1.766 -17.592 -0.806 1.00 77.50 348 GLU A N 1
ATOM 2892 C CA . GLU A 1 348 ? -1.923 -17.104 -2.169 1.00 77.50 348 GLU A CA 1
ATOM 2893 C C . GLU A 1 348 ? -0.688 -16.331 -2.618 1.00 77.50 348 GLU A C 1
ATOM 2895 O O . GLU A 1 348 ? -0.224 -15.408 -1.945 1.00 77.50 348 GLU A O 1
ATOM 2900 N N . GLN A 1 349 ? -0.195 -16.669 -3.807 1.00 86.62 349 GLN A N 1
ATOM 2901 C CA . GLN A 1 349 ? 0.779 -15.833 -4.485 1.00 86.62 349 GLN A CA 1
ATOM 2902 C C . GLN A 1 349 ? 0.113 -14.560 -4.995 1.00 86.62 349 GLN A C 1
ATOM 2904 O O . GLN A 1 349 ? -1.013 -14.575 -5.507 1.00 86.62 349 GLN A O 1
ATOM 2909 N N . VAL A 1 350 ? 0.831 -13.451 -4.869 1.00 91.75 350 VAL A N 1
ATOM 2910 C CA . VAL A 1 350 ? 0.311 -12.127 -5.172 1.00 91.75 350 VAL A CA 1
ATOM 2911 C C . VAL A 1 350 ? 1.203 -11.377 -6.141 1.00 91.75 350 VAL A C 1
ATOM 2913 O O . VAL A 1 350 ? 2.430 -11.489 -6.140 1.00 91.75 350 VAL A O 1
ATOM 2916 N N . GLU A 1 351 ? 0.560 -10.531 -6.928 1.00 95.81 351 GLU A N 1
ATOM 2917 C CA . GLU A 1 351 ? 1.215 -9.539 -7.752 1.00 95.81 351 GLU A CA 1
ATOM 2918 C C . GLU A 1 351 ? 0.773 -8.141 -7.342 1.00 95.81 351 GLU A C 1
ATOM 2920 O O . GLU A 1 351 ? -0.418 -7.826 -7.309 1.00 95.81 351 GLU A O 1
ATOM 2925 N N . LEU A 1 352 ? 1.737 -7.276 -7.050 1.00 97.12 352 LEU A N 1
ATOM 2926 C CA . LEU A 1 352 ? 1.478 -5.922 -6.573 1.00 97.12 352 LEU A CA 1
ATOM 2927 C C . LEU A 1 352 ? 1.684 -4.918 -7.703 1.00 97.12 352 LEU A C 1
ATOM 2929 O O . LEU A 1 352 ? 2.708 -4.929 -8.378 1.00 97.12 352 LEU A O 1
ATOM 2933 N N . ASN A 1 353 ? 0.741 -4.006 -7.905 1.00 96.94 353 ASN A N 1
ATOM 2934 C CA . ASN A 1 353 ? 0.892 -2.911 -8.851 1.00 96.94 353 ASN A CA 1
ATOM 2935 C C . ASN A 1 353 ? 1.396 -1.645 -8.153 1.00 96.94 353 ASN A C 1
ATOM 2937 O O . ASN A 1 353 ? 0.624 -0.913 -7.534 1.00 96.94 353 ASN A O 1
ATOM 2941 N N . ALA A 1 354 ? 2.682 -1.352 -8.343 1.00 96.06 354 ALA A N 1
ATOM 2942 C CA . ALA A 1 354 ? 3.345 -0.167 -7.814 1.00 96.06 354 ALA A CA 1
ATOM 2943 C C . ALA A 1 354 ? 2.920 1.132 -8.513 1.00 96.06 354 ALA A C 1
ATOM 2945 O O . ALA A 1 354 ? 3.231 2.215 -8.022 1.00 96.06 354 ALA A O 1
ATOM 2946 N N . ASP A 1 355 ? 2.162 1.075 -9.615 1.00 91.75 355 ASP A N 1
ATOM 2947 C CA . ASP A 1 355 ? 1.582 2.241 -10.298 1.00 91.75 355 ASP A CA 1
ATOM 2948 C C . ASP A 1 355 ? 0.423 2.883 -9.503 1.00 91.75 355 ASP A C 1
ATOM 2950 O O . ASP A 1 355 ? -0.739 2.910 -9.920 1.00 91.75 355 ASP A O 1
ATOM 2954 N N . CYS A 1 356 ? 0.754 3.384 -8.313 1.00 92.31 356 CYS A N 1
ATOM 2955 C CA . CYS A 1 356 ? -0.141 4.058 -7.388 1.00 92.31 356 CYS A CA 1
ATOM 2956 C C . CYS A 1 356 ? 0.365 5.460 -7.022 1.00 92.31 356 CYS A C 1
ATOM 2958 O O . CYS A 1 356 ? 1.560 5.732 -7.047 1.00 92.31 356 CYS A O 1
ATOM 2960 N N . PHE A 1 357 ? -0.543 6.367 -6.658 1.00 91.56 357 PHE A N 1
ATOM 2961 C CA . PHE A 1 357 ? -0.198 7.755 -6.323 1.00 91.56 357 PHE A CA 1
ATOM 2962 C C . PHE A 1 357 ? 0.547 7.888 -4.990 1.00 91.56 357 PHE A C 1
ATOM 2964 O O . PHE A 1 357 ? 1.343 8.811 -4.828 1.00 91.56 357 PHE A O 1
ATOM 2971 N N . TYR A 1 358 ? 0.290 6.985 -4.038 1.00 93.62 358 TYR A N 1
ATOM 2972 C CA . TYR A 1 358 ? 0.838 7.051 -2.682 1.00 93.62 358 TYR A CA 1
ATOM 2973 C C . TYR A 1 358 ? 1.567 5.770 -2.292 1.00 93.62 358 TYR A C 1
ATOM 2975 O O . TYR A 1 358 ? 1.101 4.671 -2.593 1.00 93.62 358 TYR A O 1
ATOM 2983 N N . ALA A 1 359 ? 2.689 5.910 -1.589 1.00 94.88 359 ALA A N 1
ATOM 2984 C CA . ALA A 1 359 ? 3.530 4.786 -1.186 1.00 94.88 359 ALA A CA 1
ATOM 2985 C C . ALA A 1 359 ? 2.834 3.911 -0.130 1.00 94.88 359 ALA A C 1
ATOM 2987 O O . ALA A 1 359 ? 3.087 2.711 -0.026 1.00 94.88 359 ALA A O 1
ATOM 2988 N N . ASN A 1 360 ? 1.883 4.499 0.603 1.00 92.75 360 ASN A N 1
ATOM 2989 C CA . ASN A 1 360 ? 1.037 3.818 1.579 1.00 92.75 360 ASN A CA 1
ATOM 2990 C C . ASN A 1 360 ? 0.294 2.621 0.974 1.00 92.75 360 ASN A C 1
ATOM 2992 O O . ASN A 1 360 ? 0.090 1.629 1.665 1.00 92.75 360 ASN A O 1
ATOM 2996 N N . PHE A 1 361 ? -0.093 2.681 -0.307 1.00 93.56 361 PHE A N 1
ATOM 2997 C CA . PHE A 1 361 ? -0.729 1.549 -0.985 1.00 93.56 361 PHE A CA 1
ATOM 2998 C C . PHE A 1 361 ? 0.203 0.339 -1.048 1.00 93.56 361 PHE A C 1
ATOM 3000 O O . PHE A 1 361 ? -0.195 -0.752 -0.644 1.00 93.56 361 PHE A O 1
ATOM 3007 N N . MET A 1 362 ? 1.458 0.547 -1.457 1.00 95.56 362 MET A N 1
ATOM 3008 C CA . MET A 1 362 ? 2.463 -0.516 -1.464 1.00 95.56 362 MET A CA 1
ATOM 3009 C C . MET A 1 362 ? 2.743 -1.034 -0.062 1.00 95.56 362 MET A C 1
ATOM 3011 O O . MET A 1 362 ? 2.740 -2.242 0.143 1.00 95.56 362 MET A O 1
ATOM 3015 N N . TYR A 1 363 ? 2.888 -0.144 0.920 1.00 94.19 363 TYR A N 1
ATOM 3016 C CA . TYR A 1 363 ? 3.070 -0.553 2.312 1.00 94.19 363 TYR A CA 1
ATOM 3017 C C . TYR A 1 363 ? 1.910 -1.429 2.821 1.00 94.19 363 TYR A C 1
ATOM 3019 O O . TYR A 1 363 ? 2.146 -2.441 3.479 1.00 94.19 363 TYR A O 1
ATOM 3027 N N . ILE A 1 364 ? 0.661 -1.090 2.480 1.00 90.69 364 ILE A N 1
ATOM 3028 C CA . ILE A 1 364 ? -0.521 -1.895 2.825 1.00 90.69 364 ILE A CA 1
ATOM 3029 C C . ILE A 1 364 ? -0.483 -3.261 2.141 1.00 90.69 364 ILE A C 1
ATOM 3031 O O . ILE A 1 364 ? -0.741 -4.257 2.812 1.00 90.69 364 ILE A O 1
ATOM 3035 N N . GLY A 1 365 ? -0.149 -3.300 0.847 1.00 92.56 365 GLY A N 1
ATOM 3036 C CA . GLY A 1 365 ? 0.013 -4.543 0.092 1.00 92.56 365 GLY A CA 1
ATOM 3037 C C . GLY A 1 365 ? 1.044 -5.466 0.715 1.00 92.56 365 GLY A C 1
ATOM 3038 O O . GLY A 1 365 ? 0.743 -6.606 1.032 1.00 92.56 365 GLY A O 1
ATOM 3039 N N . LEU A 1 366 ? 2.239 -4.949 0.980 1.00 93.81 366 LEU A N 1
ATOM 3040 C CA . LEU A 1 366 ? 3.315 -5.720 1.597 1.00 93.81 366 LEU A CA 1
ATOM 3041 C C . LEU A 1 366 ? 2.944 -6.215 3.002 1.00 93.81 366 LEU A C 1
ATOM 3043 O O . LE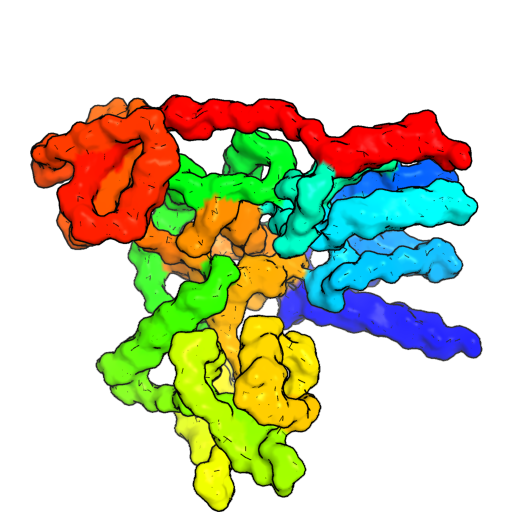U A 1 366 ? 3.231 -7.350 3.363 1.00 93.81 366 LEU A O 1
ATOM 3047 N N . SER A 1 367 ? 2.230 -5.396 3.778 1.00 90.38 367 SER A N 1
ATOM 3048 C CA . SER A 1 367 ? 1.825 -5.734 5.150 1.00 90.38 367 SER A CA 1
ATOM 3049 C C . SER A 1 367 ? 0.721 -6.799 5.252 1.00 90.38 367 SER A C 1
ATOM 3051 O O . SER A 1 367 ? 0.372 -7.198 6.370 1.00 90.38 367 SER A O 1
ATOM 3053 N N . CYS A 1 368 ? 0.106 -7.214 4.137 1.00 88.56 368 CYS A N 1
ATOM 3054 C CA . CYS A 1 368 ? -0.887 -8.292 4.131 1.00 88.56 368 CYS A CA 1
ATOM 3055 C C . CYS A 1 368 ? -0.313 -9.654 3.717 1.00 88.56 368 CYS A C 1
ATOM 3057 O O . CYS A 1 368 ? -1.034 -10.644 3.820 1.00 88.56 368 CYS A O 1
ATOM 3059 N N . ILE A 1 369 ? 0.947 -9.704 3.278 1.00 91.00 369 ILE A N 1
ATOM 3060 C CA . ILE A 1 369 ? 1.641 -10.909 2.808 1.00 91.00 369 ILE A CA 1
ATOM 3061 C C . ILE A 1 369 ? 2.421 -11.558 3.963 1.00 91.00 369 ILE A C 1
ATOM 3063 O O . ILE A 1 369 ? 2.839 -10.868 4.895 1.00 91.00 369 ILE A O 1
ATOM 3067 N N . ARG A 1 370 ? 2.587 -12.887 3.933 1.00 89.38 370 ARG A N 1
ATOM 3068 C CA . ARG A 1 370 ? 3.219 -13.652 5.021 1.00 89.38 370 ARG A CA 1
ATOM 3069 C C . ARG A 1 370 ? 4.676 -14.000 4.748 1.00 89.38 370 ARG A C 1
ATOM 3071 O O . ARG A 1 370 ? 5.474 -13.913 5.684 1.00 89.38 370 ARG A O 1
ATOM 3078 N N . HIS A 1 371 ? 4.996 -14.375 3.511 1.00 91.19 371 HIS A N 1
ATOM 3079 C CA . HIS A 1 371 ? 6.336 -14.771 3.082 1.00 91.19 371 HIS A CA 1
ATOM 3080 C C . HIS A 1 371 ? 6.786 -13.969 1.859 1.00 91.19 371 HIS A C 1
ATOM 3082 O O . HIS A 1 371 ? 5.973 -13.635 0.999 1.00 91.19 371 HIS A O 1
ATOM 3088 N N . GLU A 1 372 ? 8.082 -13.672 1.743 1.00 93.12 372 GLU A N 1
ATOM 3089 C CA . GLU A 1 372 ? 8.638 -12.990 0.564 1.00 93.12 372 GLU A CA 1
ATOM 3090 C C . GLU A 1 372 ? 8.409 -13.812 -0.719 1.00 93.12 372 GLU A C 1
ATOM 3092 O O . GLU A 1 372 ? 8.157 -13.261 -1.793 1.00 93.12 372 GLU A O 1
ATOM 3097 N N . SER A 1 373 ? 8.400 -15.144 -0.602 1.00 92.31 373 SER A N 1
ATOM 3098 C CA . SER A 1 373 ? 8.062 -16.088 -1.677 1.00 92.31 373 SER A CA 1
ATOM 3099 C C . SER A 1 373 ? 6.628 -15.962 -2.199 1.00 92.31 373 SER A C 1
ATOM 3101 O O . SER A 1 373 ? 6.363 -16.343 -3.339 1.00 92.31 373 SER A O 1
ATOM 3103 N N . ASP A 1 374 ? 5.706 -15.425 -1.395 1.00 93.06 374 ASP A N 1
ATOM 3104 C CA . ASP A 1 374 ? 4.315 -15.208 -1.805 1.00 93.06 374 ASP A CA 1
ATOM 3105 C C . ASP A 1 374 ? 4.200 -13.979 -2.721 1.00 93.06 374 ASP A C 1
ATOM 3107 O O . ASP A 1 374 ? 3.228 -13.837 -3.461 1.00 93.06 374 ASP A O 1
ATOM 3111 N N . ILE A 1 375 ? 5.203 -13.092 -2.725 1.00 95.88 375 ILE A N 1
ATOM 3112 C CA . ILE A 1 375 ? 5.311 -12.018 -3.711 1.00 95.88 375 ILE A CA 1
ATOM 3113 C C . ILE A 1 375 ? 5.854 -12.633 -4.995 1.00 95.88 375 ILE A C 1
ATOM 3115 O O . ILE A 1 375 ? 7.047 -12.927 -5.100 1.00 95.88 375 ILE A O 1
ATOM 3119 N N . HIS A 1 376 ? 4.980 -12.812 -5.982 1.00 95.50 376 HIS A N 1
ATOM 3120 C CA . HIS A 1 376 ? 5.369 -13.334 -7.288 1.00 95.50 376 HIS A CA 1
ATOM 3121 C C . HIS A 1 376 ? 5.976 -12.236 -8.165 1.00 95.50 376 HIS A C 1
ATOM 3123 O O . HIS A 1 376 ? 7.079 -12.395 -8.687 1.00 95.50 376 HIS A O 1
ATOM 3129 N N . LYS A 1 377 ? 5.282 -11.096 -8.298 1.00 96.69 377 LYS A N 1
ATOM 3130 C CA . LYS A 1 377 ? 5.726 -9.976 -9.144 1.00 96.69 377 LYS A CA 1
ATOM 3131 C C . LYS A 1 377 ? 5.321 -8.612 -8.588 1.00 96.69 377 LYS A C 1
ATOM 3133 O O . LYS A 1 377 ? 4.225 -8.444 -8.051 1.00 96.69 377 LYS A O 1
ATOM 3138 N N . ILE A 1 378 ? 6.168 -7.606 -8.792 1.00 97.75 378 ILE A N 1
ATOM 3139 C CA . ILE A 1 378 ? 5.818 -6.193 -8.623 1.00 97.75 378 ILE A CA 1
ATOM 3140 C C . ILE A 1 378 ? 5.804 -5.517 -9.997 1.00 97.75 378 ILE A C 1
ATOM 3142 O O . ILE A 1 378 ? 6.790 -5.507 -10.727 1.00 97.75 378 ILE A O 1
ATOM 3146 N N . HIS A 1 379 ? 4.655 -4.954 -10.362 1.00 95.88 379 HIS A N 1
ATOM 3147 C CA . HIS A 1 379 ? 4.444 -4.254 -11.626 1.00 95.88 379 HIS A CA 1
ATOM 3148 C C . HIS A 1 379 ? 4.716 -2.762 -11.467 1.00 95.88 379 HIS A C 1
ATOM 3150 O O . HIS A 1 379 ? 3.968 -2.080 -10.761 1.00 95.88 379 HIS A O 1
ATOM 3156 N N . ASP A 1 380 ? 5.687 -2.237 -12.208 1.00 93.12 380 ASP A N 1
ATOM 3157 C CA . ASP A 1 380 ? 5.888 -0.799 -12.409 1.00 93.12 380 ASP A CA 1
ATOM 3158 C C . ASP A 1 380 ? 6.235 -0.517 -13.880 1.00 93.12 380 ASP A C 1
ATOM 3160 O O . ASP A 1 380 ? 6.659 -1.407 -14.611 1.00 93.12 380 ASP A O 1
ATOM 3164 N N . GLN A 1 381 ? 6.002 0.712 -14.324 1.00 89.12 381 GLN A N 1
ATOM 3165 C CA . GLN A 1 381 ? 6.327 1.191 -15.670 1.00 89.12 381 GLN A CA 1
ATOM 3166 C C . GLN A 1 381 ? 7.750 1.765 -15.743 1.00 89.12 381 GLN A C 1
ATOM 3168 O O . GLN A 1 381 ? 8.325 1.828 -16.820 1.00 89.12 381 GLN A O 1
ATOM 3173 N N . ASP A 1 382 ? 8.337 2.148 -14.608 1.00 90.69 382 ASP A N 1
ATOM 3174 C CA . ASP A 1 382 ? 9.637 2.832 -14.536 1.00 90.69 382 ASP A CA 1
ATOM 3175 C C . ASP A 1 382 ? 10.848 1.868 -14.423 1.00 90.69 382 ASP A C 1
ATOM 3177 O O . ASP A 1 382 ? 11.952 2.302 -14.095 1.00 90.69 382 ASP A O 1
ATOM 3181 N N . VAL A 1 383 ? 10.679 0.565 -14.701 1.00 90.38 383 VAL A N 1
ATOM 3182 C CA . VAL A 1 383 ? 11.727 -0.464 -14.488 1.00 90.38 383 VAL A CA 1
ATOM 3183 C C . VAL A 1 383 ? 13.021 -0.161 -15.248 1.00 90.38 383 VAL A C 1
ATOM 3185 O O . VAL A 1 383 ? 14.105 -0.320 -14.691 1.00 90.38 383 VAL A O 1
ATOM 3188 N N . ALA A 1 384 ? 12.923 0.332 -16.486 1.00 88.81 384 ALA A N 1
ATOM 3189 C CA . ALA A 1 384 ? 14.092 0.742 -17.266 1.00 88.81 384 ALA A CA 1
ATOM 3190 C C . ALA A 1 384 ? 14.880 1.866 -16.570 1.00 88.81 384 ALA A C 1
ATOM 3192 O O . ALA A 1 384 ? 16.100 1.791 -16.454 1.00 88.81 384 ALA A O 1
ATOM 3193 N N . GLY A 1 385 ? 14.183 2.869 -16.027 1.00 92.00 385 GLY A N 1
ATOM 3194 C CA . GLY A 1 385 ? 14.807 3.928 -15.235 1.00 92.00 385 GLY A CA 1
ATOM 3195 C C . GLY A 1 385 ? 15.529 3.376 -14.006 1.00 92.00 385 GLY A C 1
ATOM 3196 O O . GLY A 1 385 ? 16.670 3.762 -13.739 1.00 92.00 385 GLY A O 1
ATOM 3197 N N . TYR A 1 386 ? 14.901 2.441 -13.282 1.00 93.81 386 TYR A N 1
ATOM 3198 C CA . TYR A 1 386 ? 15.509 1.836 -12.092 1.00 93.81 386 TYR A CA 1
ATOM 3199 C C . TYR A 1 386 ? 16.814 1.133 -12.432 1.00 93.81 386 TYR A C 1
ATOM 3201 O O . TYR A 1 386 ? 17.816 1.356 -11.761 1.00 93.81 386 TYR A O 1
ATOM 3209 N N . LEU A 1 387 ? 16.826 0.359 -13.515 1.00 91.62 387 LEU A N 1
ATOM 3210 C CA . LEU A 1 387 ? 18.029 -0.319 -13.972 1.00 91.62 387 LEU A CA 1
ATOM 3211 C C . LEU A 1 387 ? 19.138 0.651 -14.381 1.00 91.62 387 LEU A C 1
ATOM 3213 O O . LEU A 1 387 ? 20.294 0.417 -14.041 1.00 91.62 387 LEU A O 1
ATOM 3217 N N . VAL A 1 388 ? 18.813 1.749 -15.072 1.00 91.75 388 VAL A N 1
ATOM 3218 C CA . VAL A 1 388 ? 19.822 2.768 -15.402 1.00 91.75 388 VAL A CA 1
ATOM 3219 C C . VAL A 1 388 ? 20.328 3.469 -14.145 1.00 91.75 388 VAL A C 1
ATOM 3221 O O . VAL A 1 388 ? 21.518 3.736 -14.028 1.00 91.75 388 VAL A O 1
ATOM 3224 N N . THR A 1 389 ? 19.452 3.743 -13.180 1.00 94.56 389 THR A N 1
ATOM 3225 C CA . THR A 1 389 ? 19.866 4.317 -11.894 1.00 94.56 389 THR A CA 1
ATOM 3226 C C . THR A 1 389 ? 20.837 3.378 -11.174 1.00 94.56 389 THR A C 1
ATOM 3228 O O . THR A 1 389 ? 21.898 3.820 -10.749 1.00 94.56 389 THR A O 1
ATOM 3231 N N . GLU A 1 390 ? 20.519 2.084 -11.118 1.00 93.19 390 GLU A N 1
ATOM 3232 C CA . GLU A 1 390 ? 21.376 1.043 -10.540 1.00 93.19 390 GLU A CA 1
ATOM 3233 C C . GLU A 1 390 ? 22.705 0.895 -11.305 1.00 93.19 390 GLU A C 1
ATOM 3235 O O . GLU A 1 390 ? 23.755 0.712 -10.693 1.00 93.19 390 GLU A O 1
ATOM 3240 N N . TYR A 1 391 ? 22.686 0.990 -12.639 1.00 91.44 391 TYR A N 1
ATOM 3241 C CA . TYR A 1 391 ? 23.885 1.003 -13.487 1.00 91.44 391 TYR A CA 1
ATOM 3242 C C . TYR A 1 391 ? 24.803 2.177 -13.155 1.00 91.44 391 TYR A C 1
ATOM 3244 O O . TYR A 1 391 ? 25.996 1.992 -12.907 1.00 91.44 391 TYR A O 1
ATOM 3252 N N . MET A 1 392 ? 24.240 3.386 -13.117 1.00 92.69 392 MET A N 1
ATOM 3253 C CA . MET A 1 392 ? 25.002 4.597 -12.836 1.00 92.69 392 MET A CA 1
ATOM 3254 C C . MET A 1 392 ? 25.618 4.547 -11.436 1.00 92.69 392 MET A C 1
ATOM 3256 O O . MET A 1 392 ? 26.786 4.893 -11.280 1.00 92.69 392 MET A O 1
ATOM 3260 N N . GLU A 1 393 ? 24.893 4.028 -10.443 1.00 92.81 393 GLU A N 1
ATOM 3261 C CA . GLU A 1 393 ? 25.422 3.827 -9.092 1.00 92.81 393 GLU A CA 1
ATOM 3262 C C . GLU A 1 393 ? 26.551 2.794 -9.041 1.00 92.81 393 GLU A C 1
ATOM 3264 O O . GLU A 1 393 ? 27.613 3.078 -8.495 1.00 92.81 393 GLU A O 1
ATOM 3269 N N . ASN A 1 394 ? 26.338 1.597 -9.592 1.00 90.25 394 ASN A N 1
ATOM 3270 C CA . ASN A 1 394 ? 27.217 0.455 -9.326 1.00 90.25 394 ASN A CA 1
ATOM 3271 C C . ASN A 1 394 ? 28.390 0.334 -10.308 1.00 90.25 394 ASN A C 1
ATOM 3273 O O . ASN A 1 394 ? 29.433 -0.202 -9.942 1.00 90.25 394 ASN A O 1
ATOM 3277 N N . VAL A 1 395 ? 28.235 0.813 -11.546 1.00 89.12 395 VAL A N 1
ATOM 3278 C CA . VAL A 1 395 ? 29.269 0.731 -12.597 1.00 89.12 395 VAL A CA 1
ATOM 3279 C C . VAL A 1 395 ? 29.990 2.060 -12.769 1.00 89.12 395 VAL A C 1
ATOM 3281 O O . VAL A 1 395 ? 31.207 2.092 -12.945 1.00 89.12 395 VAL A O 1
ATOM 3284 N N . ARG A 1 396 ? 29.247 3.172 -12.726 1.00 89.94 396 ARG A N 1
ATOM 3285 C CA . ARG A 1 396 ? 29.795 4.523 -12.930 1.00 89.94 396 ARG A CA 1
ATOM 3286 C C . ARG A 1 396 ? 30.056 5.284 -11.633 1.00 89.94 396 ARG A C 1
ATOM 3288 O O . ARG A 1 396 ? 30.629 6.368 -11.694 1.00 89.94 396 ARG A O 1
ATOM 3295 N N . ASN A 1 397 ? 29.712 4.705 -10.480 1.00 91.81 397 ASN A N 1
ATOM 3296 C CA . ASN A 1 397 ? 29.868 5.316 -9.158 1.00 91.81 397 ASN A CA 1
ATOM 3297 C C . ASN A 1 397 ? 29.183 6.694 -9.035 1.00 91.81 397 ASN A C 1
ATOM 3299 O O . ASN A 1 397 ? 29.612 7.554 -8.265 1.00 91.81 397 ASN A O 1
ATOM 3303 N N . ASP A 1 398 ? 28.113 6.922 -9.801 1.00 93.50 398 ASP A N 1
ATOM 3304 C CA . ASP A 1 398 ? 27.308 8.131 -9.703 1.00 93.50 398 ASP A CA 1
ATOM 3305 C C . ASP A 1 398 ? 26.106 7.913 -8.784 1.00 93.50 398 ASP A C 1
ATOM 3307 O O . ASP A 1 398 ? 25.045 7.422 -9.170 1.00 93.50 398 ASP A O 1
ATOM 3311 N N . THR A 1 399 ? 26.278 8.349 -7.542 1.00 94.62 399 THR A N 1
ATOM 3312 C CA . THR A 1 399 ? 25.245 8.327 -6.502 1.00 94.62 399 THR A CA 1
ATOM 3313 C C . THR A 1 399 ? 24.490 9.656 -6.388 1.00 94.62 399 THR A C 1
ATOM 3315 O O . THR A 1 399 ? 23.634 9.811 -5.518 1.00 94.62 399 THR A O 1
ATOM 3318 N N . THR A 1 400 ? 24.767 10.627 -7.264 1.00 96.50 400 THR A N 1
ATOM 3319 C CA . THR A 1 400 ? 24.243 12.000 -7.164 1.00 96.50 400 THR A CA 1
ATOM 3320 C C . THR A 1 400 ? 22.828 12.126 -7.725 1.00 96.50 400 THR A C 1
ATOM 3322 O O . THR A 1 400 ? 22.032 12.950 -7.255 1.00 96.50 400 THR A O 1
ATOM 3325 N N . TYR A 1 401 ? 22.499 11.319 -8.736 1.00 97.44 401 TYR A N 1
ATOM 3326 C CA . TYR A 1 401 ? 21.279 11.465 -9.524 1.00 97.44 401 TYR A CA 1
ATOM 3327 C C . TYR A 1 401 ? 20.369 10.233 -9.460 1.00 97.44 401 TYR A C 1
ATOM 3329 O O . TYR A 1 401 ? 20.770 9.117 -9.124 1.00 97.44 401 TYR A O 1
ATOM 3337 N N . TYR A 1 402 ? 19.101 10.477 -9.768 1.00 97.12 402 TYR A N 1
ATOM 3338 C CA . TYR A 1 402 ? 18.156 9.484 -10.256 1.00 97.12 402 TYR A CA 1
ATOM 3339 C C . TYR A 1 402 ? 18.002 9.646 -11.763 1.00 97.12 402 TYR A C 1
ATOM 3341 O O . TYR A 1 402 ? 17.996 10.776 -12.253 1.00 97.12 402 TYR A O 1
ATOM 3349 N N . TYR A 1 403 ? 17.839 8.531 -12.471 1.00 94.50 403 TYR A N 1
ATOM 3350 C CA . TYR A 1 403 ? 17.833 8.467 -13.929 1.00 94.50 403 TYR A CA 1
ATOM 3351 C C . TYR A 1 403 ? 16.521 7.870 -14.431 1.00 94.50 403 TYR A C 1
ATOM 3353 O O . TYR A 1 403 ? 16.170 6.764 -14.041 1.00 94.50 403 TYR A O 1
ATOM 3361 N N . ARG A 1 404 ? 15.790 8.572 -15.301 1.00 91.88 404 ARG A N 1
ATOM 3362 C CA . ARG A 1 404 ? 14.541 8.076 -15.895 1.00 91.88 404 ARG A CA 1
ATOM 3363 C C . ARG A 1 404 ? 14.627 8.147 -17.415 1.00 91.88 404 ARG A C 1
ATOM 3365 O O . ARG A 1 404 ? 15.037 9.158 -17.984 1.00 91.88 404 ARG A O 1
ATOM 3372 N N . CYS A 1 405 ? 14.246 7.055 -18.063 1.00 87.69 405 CYS A N 1
ATOM 3373 C CA . CYS A 1 405 ? 14.336 6.890 -19.505 1.00 87.69 405 CYS A CA 1
ATOM 3374 C C . CYS A 1 405 ? 13.250 5.940 -20.018 1.00 87.69 405 CYS A C 1
ATOM 3376 O O . CYS A 1 405 ? 12.748 5.094 -19.276 1.00 87.69 405 CYS A O 1
ATOM 3378 N N . TRP A 1 406 ? 12.926 6.081 -21.301 1.00 80.69 406 TRP A N 1
ATOM 3379 C CA . TRP A 1 406 ? 12.161 5.099 -22.064 1.00 80.69 406 TRP A CA 1
ATOM 3380 C C . TRP A 1 406 ? 13.141 4.294 -22.910 1.00 80.69 406 TRP A C 1
ATOM 3382 O O . TRP A 1 406 ? 13.453 4.674 -24.035 1.00 80.69 406 TRP A O 1
ATOM 3392 N N . LEU A 1 407 ? 13.666 3.215 -22.340 1.00 73.81 407 LEU A N 1
ATOM 3393 C CA . LEU A 1 407 ? 14.494 2.257 -23.062 1.00 73.81 407 LEU A CA 1
ATOM 3394 C C . LEU A 1 407 ? 13.718 0.964 -23.256 1.00 73.81 407 LEU A C 1
ATOM 3396 O O . LEU A 1 407 ? 12.955 0.557 -22.374 1.00 73.81 407 LEU A O 1
ATOM 3400 N N . ASP A 1 408 ? 13.931 0.321 -24.405 1.00 68.94 408 ASP A N 1
ATOM 3401 C CA . ASP A 1 408 ? 13.544 -1.074 -24.542 1.00 68.94 408 ASP A CA 1
ATOM 3402 C C . ASP A 1 408 ? 14.273 -1.868 -23.453 1.00 68.94 408 ASP A C 1
ATOM 3404 O O . ASP A 1 408 ? 15.478 -1.713 -23.229 1.00 68.94 408 ASP A O 1
ATOM 3408 N N . THR A 1 409 ? 13.515 -2.685 -22.729 1.00 65.81 409 THR A N 1
ATOM 3409 C CA . THR A 1 409 ? 14.047 -3.432 -21.590 1.00 65.81 409 THR A CA 1
ATOM 3410 C C . THR A 1 409 ? 15.135 -4.398 -22.050 1.00 65.81 409 THR A C 1
ATOM 3412 O O . THR A 1 409 ? 16.096 -4.605 -21.311 1.00 65.81 409 THR A O 1
ATOM 3415 N N . HIS A 1 410 ? 15.050 -4.906 -23.287 1.00 66.62 410 HIS A N 1
ATOM 3416 C CA . HIS A 1 410 ? 16.058 -5.780 -23.892 1.00 66.62 410 HIS A CA 1
ATOM 3417 C C . HIS A 1 410 ? 17.465 -5.164 -23.930 1.00 66.62 410 HIS A C 1
ATOM 3419 O O . HIS A 1 410 ? 18.419 -5.849 -23.570 1.00 66.62 410 HIS A O 1
ATOM 3425 N N . THR A 1 411 ? 17.605 -3.873 -24.250 1.00 66.06 411 THR A N 1
ATOM 3426 C CA . THR A 1 411 ? 18.914 -3.195 -24.328 1.00 66.06 411 THR A CA 1
ATOM 3427 C C . THR A 1 411 ? 19.606 -3.089 -22.965 1.00 66.06 411 THR A C 1
ATOM 3429 O O . THR A 1 411 ? 20.829 -3.122 -22.879 1.00 66.06 411 THR A O 1
ATOM 3432 N N . ILE A 1 412 ? 18.841 -2.984 -21.874 1.00 68.50 412 ILE A N 1
ATOM 3433 C CA . ILE A 1 412 ? 19.402 -2.923 -20.515 1.00 68.50 412 ILE A CA 1
ATOM 3434 C C . ILE A 1 412 ? 19.593 -4.326 -19.917 1.00 68.50 412 ILE A C 1
ATOM 3436 O O . ILE A 1 412 ? 20.431 -4.507 -19.032 1.00 68.50 412 ILE A O 1
ATOM 3440 N N . TYR A 1 413 ? 18.874 -5.347 -20.397 1.00 67.75 413 TYR A N 1
ATOM 3441 C CA . TYR A 1 413 ? 19.066 -6.719 -19.917 1.00 67.75 413 TYR A CA 1
ATOM 3442 C C . TYR A 1 413 ? 20.505 -7.220 -20.121 1.00 67.75 413 TYR A C 1
ATOM 3444 O O . TYR A 1 413 ? 20.994 -7.955 -19.269 1.00 67.75 413 TYR A O 1
ATOM 3452 N N . GLU A 1 414 ? 21.228 -6.753 -21.146 1.00 66.69 414 GLU A N 1
ATOM 3453 C CA . GLU A 1 414 ? 22.664 -7.046 -21.300 1.00 66.69 414 GLU A CA 1
ATOM 3454 C C . GLU A 1 414 ? 23.493 -6.596 -20.085 1.00 66.69 414 GLU A C 1
ATOM 3456 O O . GLU A 1 414 ? 24.374 -7.332 -19.635 1.00 66.69 414 GLU A O 1
ATOM 3461 N N . TYR A 1 415 ? 23.180 -5.435 -19.493 1.00 67.81 415 TYR A N 1
ATOM 3462 C CA . TYR A 1 415 ? 23.789 -5.005 -18.230 1.00 67.81 415 TYR A CA 1
ATOM 3463 C C . TYR A 1 415 ? 23.370 -5.912 -17.068 1.00 67.81 415 TYR A C 1
ATOM 3465 O O . TYR A 1 415 ? 24.219 -6.331 -16.279 1.00 67.81 415 TYR A O 1
ATOM 3473 N N . VAL A 1 416 ? 22.080 -6.247 -16.970 1.00 67.25 416 VAL A N 1
ATOM 3474 C CA . VAL A 1 416 ? 21.557 -7.124 -15.906 1.00 67.25 416 VAL A CA 1
ATOM 3475 C C . VAL A 1 416 ? 22.273 -8.476 -15.899 1.00 67.25 416 VAL A C 1
ATOM 3477 O O . VAL A 1 416 ? 22.563 -9.004 -14.825 1.00 67.25 416 VAL A O 1
ATOM 3480 N N . THR A 1 417 ? 22.583 -9.015 -17.078 1.00 65.50 417 THR A N 1
ATOM 3481 C CA . THR A 1 417 ? 23.236 -10.316 -17.239 1.00 65.50 417 THR A CA 1
ATOM 3482 C C . THR A 1 417 ? 24.755 -10.239 -17.073 1.00 65.50 417 THR A C 1
ATOM 3484 O O . THR A 1 417 ? 25.325 -11.077 -16.378 1.00 65.50 417 THR A O 1
ATOM 3487 N N . ASN A 1 418 ? 25.420 -9.237 -17.660 1.00 71.12 418 ASN A N 1
ATOM 3488 C CA . ASN A 1 418 ? 26.885 -9.226 -17.768 1.00 71.12 418 ASN A CA 1
ATOM 3489 C C . ASN A 1 418 ? 27.589 -8.333 -16.734 1.00 71.12 418 ASN A C 1
ATOM 3491 O O . ASN A 1 418 ? 28.798 -8.467 -16.548 1.00 71.12 418 ASN A O 1
ATOM 3495 N N . LYS A 1 419 ? 26.869 -7.420 -16.062 1.00 71.12 419 LYS A N 1
ATOM 3496 C CA . LYS A 1 419 ? 27.413 -6.413 -15.121 1.00 71.12 419 LYS A CA 1
ATOM 3497 C C . LYS A 1 419 ? 28.579 -5.580 -15.682 1.00 71.12 419 LYS A C 1
ATOM 3499 O O . LYS A 1 419 ? 29.373 -5.034 -14.921 1.00 71.12 419 LYS A O 1
ATOM 3504 N N . GLN A 1 420 ? 28.694 -5.494 -17.004 1.00 74.12 420 GLN A N 1
ATOM 3505 C CA . GLN A 1 420 ? 29.732 -4.731 -17.692 1.00 74.12 420 GLN A CA 1
ATOM 3506 C C . GLN A 1 420 ? 29.213 -3.349 -18.108 1.00 74.12 420 GLN A C 1
ATOM 3508 O O . GLN A 1 420 ? 27.997 -3.158 -18.208 1.00 74.12 420 GLN A O 1
ATOM 3513 N N . PRO A 1 421 ? 30.119 -2.392 -18.377 1.00 78.06 421 PRO A N 1
ATOM 3514 C CA . PRO A 1 421 ? 29.763 -1.133 -19.009 1.00 78.06 421 PRO A CA 1
ATOM 3515 C C . PRO A 1 421 ? 28.989 -1.348 -20.311 1.00 78.06 421 PRO A C 1
ATOM 3517 O O . PRO A 1 421 ? 29.410 -2.124 -21.171 1.00 78.06 421 PRO A O 1
ATOM 3520 N N . VAL A 1 422 ? 27.875 -0.638 -20.467 1.00 81.50 422 VAL A N 1
ATOM 3521 C CA . VAL A 1 422 ? 27.065 -0.662 -21.685 1.00 81.50 422 VAL A CA 1
ATOM 3522 C C . VAL A 1 422 ? 27.252 0.668 -22.387 1.00 81.50 422 VAL A C 1
ATOM 3524 O O . VAL A 1 422 ? 26.655 1.669 -21.997 1.00 81.50 422 VAL A O 1
ATOM 3527 N N . LYS A 1 423 ? 28.054 0.651 -23.459 1.00 82.94 423 LYS A N 1
ATOM 3528 C CA . LYS A 1 423 ? 28.423 1.846 -24.230 1.00 82.94 423 LYS A CA 1
ATOM 3529 C C . LYS A 1 423 ? 27.209 2.701 -24.600 1.00 82.94 423 LYS A C 1
ATOM 3531 O O . LYS A 1 423 ? 27.236 3.911 -24.441 1.00 82.94 423 LYS A O 1
ATOM 3536 N N . TYR A 1 424 ? 26.118 2.057 -25.014 1.00 83.62 424 TYR A N 1
ATOM 3537 C CA . TYR A 1 424 ? 24.881 2.755 -25.348 1.00 83.62 424 TYR A CA 1
ATOM 3538 C C . TYR A 1 424 ? 24.337 3.610 -24.191 1.00 83.62 424 TYR A C 1
ATOM 3540 O O . TYR A 1 424 ? 23.896 4.722 -24.438 1.00 83.62 424 TYR A O 1
ATOM 3548 N N . ILE A 1 425 ? 24.382 3.121 -22.943 1.00 84.44 425 ILE A N 1
ATOM 3549 C CA . ILE A 1 425 ? 23.915 3.872 -21.764 1.00 84.44 425 ILE A CA 1
ATOM 3550 C C . ILE A 1 425 ? 24.858 5.041 -21.454 1.00 84.44 425 ILE A C 1
ATOM 3552 O O . ILE A 1 425 ? 24.403 6.108 -21.041 1.00 84.44 425 ILE A O 1
ATOM 3556 N N . ASP A 1 426 ? 26.160 4.844 -21.653 1.00 86.44 426 ASP A N 1
ATOM 3557 C CA . ASP A 1 426 ? 27.173 5.873 -21.412 1.00 86.44 426 ASP A CA 1
ATOM 3558 C C . ASP A 1 426 ? 27.104 7.018 -22.428 1.00 86.44 426 ASP A C 1
ATOM 3560 O O . ASP A 1 426 ? 27.367 8.165 -22.075 1.00 86.44 426 ASP A O 1
ATOM 3564 N N . ASP A 1 427 ? 26.700 6.706 -23.659 1.00 89.06 427 ASP A N 1
ATOM 3565 C CA . ASP A 1 427 ? 26.536 7.667 -24.750 1.00 89.06 427 ASP A CA 1
ATOM 3566 C C . ASP A 1 427 ? 25.209 8.464 -24.644 1.00 89.06 427 ASP A C 1
ATOM 3568 O O . ASP A 1 427 ? 24.953 9.352 -25.458 1.00 89.06 427 ASP A O 1
ATOM 3572 N N . ILE A 1 428 ? 24.347 8.182 -23.652 1.00 89.31 428 ILE A N 1
ATOM 3573 C CA . ILE A 1 428 ? 23.089 8.920 -23.451 1.00 89.31 428 ILE A CA 1
ATOM 3574 C C . ILE A 1 428 ? 23.365 10.355 -22.986 1.00 89.31 428 ILE A C 1
ATOM 3576 O O . ILE A 1 428 ? 23.933 10.599 -21.919 1.00 89.31 428 ILE A O 1
ATOM 3580 N N . GLU A 1 429 ? 22.828 11.325 -23.726 1.00 91.69 429 GLU A N 1
ATOM 3581 C CA . GLU A 1 429 ? 22.810 12.727 -23.314 1.00 91.69 429 GLU A CA 1
ATOM 3582 C C . GLU A 1 429 ? 21.696 13.001 -22.289 1.00 91.69 429 GLU A C 1
ATOM 3584 O O . GLU A 1 429 ? 20.506 13.088 -22.606 1.00 91.69 429 GLU A O 1
ATOM 3589 N N . TRP A 1 430 ? 22.088 13.162 -21.023 1.00 94.12 430 TRP A N 1
ATOM 3590 C CA . TRP A 1 430 ? 21.154 13.370 -19.917 1.00 94.12 430 TRP A CA 1
ATOM 3591 C C . TRP A 1 430 ? 20.754 14.835 -19.730 1.00 94.12 430 TRP A C 1
ATOM 3593 O O . TRP A 1 430 ? 21.563 15.685 -19.349 1.00 94.12 430 TRP A O 1
ATOM 3603 N N . THR A 1 431 ? 19.456 15.115 -19.840 1.00 94.69 431 THR A N 1
ATOM 3604 C CA . THR A 1 431 ? 18.892 16.412 -19.445 1.00 94.69 431 THR A CA 1
ATOM 3605 C C . THR A 1 431 ? 18.687 16.456 -17.933 1.00 94.69 431 THR A C 1
ATOM 3607 O O . THR A 1 431 ? 17.984 15.621 -17.361 1.00 94.69 431 THR A O 1
ATOM 3610 N N . THR A 1 432 ? 19.282 17.444 -17.261 1.00 96.00 432 THR A N 1
ATOM 3611 C CA . THR A 1 432 ? 19.130 17.603 -15.807 1.00 96.00 432 THR A CA 1
ATOM 3612 C C . THR A 1 432 ? 17.895 18.434 -15.484 1.00 96.00 432 THR A C 1
ATOM 3614 O O . THR A 1 432 ? 17.812 19.606 -15.843 1.00 96.00 432 THR A O 1
ATOM 3617 N N . VAL A 1 433 ? 16.949 17.828 -14.775 1.00 94.81 433 VAL A N 1
ATOM 3618 C CA . VAL A 1 433 ? 15.713 18.454 -14.308 1.00 94.81 433 VAL A CA 1
ATOM 3619 C C . VAL A 1 433 ? 15.868 18.833 -12.835 1.00 94.81 433 VAL A C 1
ATOM 3621 O O . VAL A 1 433 ? 16.362 18.043 -12.032 1.00 94.81 433 VAL A O 1
ATOM 3624 N N . ASN A 1 434 ? 15.433 20.042 -12.471 1.00 93.75 434 ASN A N 1
ATOM 3625 C CA . ASN A 1 434 ? 15.565 20.578 -11.107 1.00 93.75 434 ASN A CA 1
ATOM 3626 C C . ASN A 1 434 ? 14.244 20.592 -10.316 1.00 93.75 434 ASN A C 1
ATOM 3628 O O . ASN A 1 434 ? 14.239 20.960 -9.142 1.00 93.75 434 ASN A O 1
ATOM 3632 N N . ASP A 1 435 ? 13.134 20.202 -10.943 1.00 92.50 435 ASP A N 1
ATOM 3633 C CA . ASP A 1 435 ? 11.806 20.166 -10.333 1.00 92.50 435 ASP A CA 1
ATOM 3634 C C . ASP A 1 435 ? 11.242 18.739 -10.304 1.00 92.50 435 ASP A C 1
ATOM 3636 O O . ASP A 1 435 ? 11.201 18.040 -11.319 1.00 92.50 435 ASP A O 1
ATOM 3640 N N . VAL A 1 436 ? 10.766 18.313 -9.129 1.00 93.31 436 VAL A N 1
ATOM 3641 C CA . VAL A 1 436 ? 10.194 16.972 -8.942 1.00 93.31 436 VAL A CA 1
ATOM 3642 C C . VAL A 1 436 ? 8.942 16.799 -9.793 1.00 93.31 436 VAL A C 1
ATOM 3644 O O . VAL A 1 436 ? 8.776 15.753 -10.408 1.00 93.31 436 VAL A O 1
ATOM 3647 N N . LYS A 1 437 ? 8.059 17.804 -9.876 1.00 92.25 437 LYS A N 1
ATOM 3648 C CA . LYS A 1 437 ? 6.807 17.654 -10.637 1.00 92.25 437 LYS A CA 1
ATOM 3649 C C . LYS A 1 437 ? 7.096 17.456 -12.120 1.00 92.25 437 LYS A C 1
ATOM 3651 O O . LYS A 1 437 ? 6.474 16.595 -12.741 1.00 92.25 437 LYS A O 1
ATOM 3656 N N . GLN A 1 438 ? 8.057 18.203 -12.660 1.00 91.88 438 GLN A N 1
ATOM 3657 C CA . GLN A 1 438 ? 8.541 18.012 -14.018 1.00 91.88 438 GLN A CA 1
ATOM 3658 C C . GLN A 1 438 ? 9.089 16.594 -14.190 1.00 91.88 438 GLN A C 1
ATOM 3660 O O . GLN A 1 438 ? 8.589 15.874 -15.048 1.00 91.88 438 GLN A O 1
ATOM 3665 N N . PHE A 1 439 ? 10.012 16.139 -13.338 1.00 93.44 439 PHE A N 1
ATOM 3666 C CA . PHE A 1 439 ? 10.586 14.794 -13.452 1.00 93.44 439 PHE A CA 1
ATOM 3667 C C . PHE A 1 439 ? 9.532 13.674 -13.354 1.00 93.44 439 PHE A C 1
ATOM 3669 O O . PHE A 1 439 ? 9.592 12.704 -14.109 1.00 93.44 439 PHE A O 1
ATOM 3676 N N . GLU A 1 440 ? 8.526 13.811 -12.482 1.00 91.94 440 GLU A N 1
ATOM 3677 C CA . GLU A 1 440 ? 7.424 12.845 -12.340 1.00 91.94 440 GLU A CA 1
ATOM 3678 C C . GLU A 1 440 ? 6.423 12.861 -13.500 1.00 91.94 440 GLU A C 1
ATOM 3680 O O . GLU A 1 440 ? 5.794 11.839 -13.784 1.00 91.94 440 GLU A O 1
ATOM 3685 N N . SER A 1 441 ? 6.292 13.983 -14.214 1.00 88.38 441 SER A N 1
ATOM 3686 C CA . SER A 1 441 ? 5.393 14.087 -15.371 1.00 88.38 441 SER A CA 1
ATOM 3687 C C . SER A 1 441 ? 5.813 13.197 -16.548 1.00 88.38 441 SER A C 1
ATOM 3689 O O . SER A 1 441 ? 4.963 12.798 -17.349 1.00 88.38 441 SER A O 1
ATOM 3691 N N . MET A 1 442 ? 7.091 12.804 -16.596 1.00 82.56 442 MET A N 1
ATOM 3692 C CA . MET A 1 442 ? 7.678 11.975 -17.649 1.00 82.56 442 MET A CA 1
ATOM 3693 C C . MET A 1 442 ? 6.970 10.627 -17.838 1.00 82.56 442 MET A C 1
ATOM 3695 O O . MET A 1 442 ? 6.913 10.129 -18.959 1.00 82.56 442 MET A O 1
ATOM 3699 N N . ARG A 1 443 ? 6.363 10.058 -16.782 1.00 75.69 443 ARG A N 1
ATOM 3700 C CA . ARG A 1 443 ? 5.606 8.788 -16.870 1.00 75.69 443 ARG A CA 1
ATOM 3701 C C . ARG A 1 443 ? 4.463 8.842 -17.885 1.00 75.69 443 ARG A C 1
ATOM 3703 O O . ARG A 1 443 ? 4.046 7.812 -18.398 1.00 75.69 443 ARG A O 1
ATOM 3710 N N . ASN A 1 444 ? 3.940 10.036 -18.159 1.00 70.94 444 ASN A N 1
ATOM 3711 C CA . ASN A 1 444 ? 2.836 10.236 -19.095 1.00 70.94 444 ASN A CA 1
ATOM 3712 C C . ASN A 1 444 ? 3.300 10.688 -20.488 1.00 70.94 444 ASN A C 1
ATOM 3714 O O . ASN A 1 444 ? 2.457 10.909 -21.355 1.00 70.94 444 ASN A O 1
ATOM 3718 N N . MET A 1 445 ? 4.607 10.866 -20.702 1.00 68.69 445 MET A N 1
ATOM 3719 C CA . MET A 1 445 ? 5.155 11.347 -21.968 1.00 68.69 445 MET A CA 1
ATOM 3720 C C . MET A 1 445 ? 5.601 10.172 -22.836 1.00 68.69 445 MET A C 1
ATOM 3722 O O . MET A 1 445 ? 6.287 9.273 -22.368 1.00 68.69 445 MET A O 1
ATOM 3726 N N . THR A 1 446 ? 5.262 10.221 -24.123 1.00 63.03 446 THR A N 1
ATOM 3727 C CA . THR A 1 446 ? 5.734 9.284 -25.157 1.00 63.03 446 THR A CA 1
ATOM 3728 C C . THR A 1 446 ? 7.033 9.759 -25.827 1.00 63.03 446 THR A C 1
ATOM 3730 O O . THR A 1 446 ? 7.334 9.346 -26.941 1.00 63.03 446 THR A O 1
ATOM 3733 N N . CYS A 1 447 ? 7.774 10.680 -25.196 1.00 59.75 447 CYS A N 1
ATOM 3734 C CA . CYS A 1 447 ? 9.027 11.217 -25.738 1.00 59.75 447 CYS A CA 1
ATOM 3735 C C . CYS A 1 447 ? 10.209 10.293 -25.416 1.00 59.75 447 CYS A C 1
ATOM 3737 O O . CYS A 1 447 ? 10.356 9.864 -24.272 1.00 59.75 447 CYS A O 1
ATOM 3739 N N . SER A 1 448 ? 11.116 10.121 -26.380 1.00 67.00 448 SER A N 1
ATOM 3740 C CA . SER A 1 448 ? 12.464 9.539 -26.247 1.00 67.00 448 SER A CA 1
ATOM 3741 C C . SER A 1 448 ? 13.442 10.428 -25.455 1.00 67.00 448 SER A C 1
ATOM 3743 O O . SER A 1 448 ? 14.612 10.563 -25.801 1.00 67.00 448 SER A O 1
ATOM 3745 N N . CYS A 1 449 ? 12.947 11.116 -24.434 1.00 81.38 449 CYS A N 1
ATOM 3746 C CA . CYS A 1 449 ? 13.712 12.056 -23.634 1.00 81.38 449 CYS A CA 1
ATOM 3747 C C . CYS A 1 449 ? 14.477 11.286 -22.531 1.00 81.38 449 CYS A C 1
ATOM 3749 O O . CYS A 1 449 ? 13.933 10.340 -21.962 1.00 81.38 449 CYS A O 1
ATOM 3751 N N . TYR A 1 450 ? 15.704 11.696 -22.190 1.00 91.06 450 TYR A N 1
ATOM 3752 C CA . TYR A 1 450 ? 16.513 11.093 -21.117 1.00 91.06 450 TYR A CA 1
ATOM 3753 C C . TYR A 1 450 ? 16.734 12.099 -19.996 1.00 91.06 450 TYR A C 1
ATOM 3755 O O . TYR A 1 450 ? 17.431 13.101 -20.178 1.00 91.06 450 TYR A O 1
ATOM 3763 N N . TRP A 1 451 ? 16.110 11.876 -18.839 1.00 94.19 451 TRP A N 1
ATOM 3764 C CA . TRP A 1 451 ? 16.126 12.841 -17.743 1.00 94.19 451 TRP A CA 1
ATOM 3765 C C . TRP A 1 451 ? 16.868 12.305 -16.531 1.00 94.19 451 TRP A C 1
ATOM 3767 O O . TRP A 1 451 ? 16.752 11.134 -16.168 1.00 94.19 451 TRP A O 1
ATOM 3777 N N . ARG A 1 452 ? 17.572 13.205 -15.848 1.00 96.25 452 ARG A N 1
ATOM 3778 C CA . ARG A 1 452 ? 18.125 12.954 -14.520 1.00 96.25 452 ARG A CA 1
ATOM 3779 C C . ARG A 1 452 ? 17.750 14.059 -13.545 1.00 96.25 452 ARG A C 1
ATOM 3781 O O . ARG A 1 452 ? 17.584 15.209 -13.941 1.00 96.25 452 ARG A O 1
ATOM 3788 N N . ILE A 1 453 ? 17.649 13.726 -12.266 1.00 96.94 453 ILE A N 1
ATOM 3789 C CA . ILE A 1 453 ? 17.343 14.674 -11.186 1.00 96.94 453 ILE A CA 1
ATOM 3790 C C . ILE A 1 453 ? 18.244 14.399 -9.986 1.00 96.94 453 ILE A C 1
ATOM 3792 O O . ILE A 1 453 ? 18.506 13.244 -9.654 1.00 96.94 453 ILE A O 1
ATOM 3796 N N . LYS A 1 454 ? 18.750 15.454 -9.339 1.00 97.00 454 LYS A N 1
ATOM 3797 C CA . LYS A 1 454 ? 19.573 15.306 -8.129 1.00 97.00 454 LYS A CA 1
ATOM 3798 C C . LYS A 1 454 ? 18.740 14.702 -7.001 1.00 97.00 454 LYS A C 1
ATOM 3800 O O . LYS A 1 454 ? 17.626 15.158 -6.743 1.00 97.00 454 LYS A O 1
ATOM 3805 N N . ARG A 1 455 ? 19.297 13.733 -6.273 1.00 95.06 455 ARG A N 1
ATOM 3806 C CA . ARG A 1 455 ? 18.588 13.049 -5.173 1.00 95.06 455 ARG A CA 1
ATOM 3807 C C . ARG A 1 455 ? 18.153 13.993 -4.063 1.00 95.06 455 ARG A C 1
ATOM 3809 O O . ARG A 1 455 ? 17.022 13.901 -3.596 1.00 95.06 455 ARG A O 1
ATOM 3816 N N . THR A 1 456 ? 19.009 14.953 -3.727 1.00 93.62 456 THR A N 1
ATOM 3817 C CA . THR A 1 456 ? 18.767 15.971 -2.693 1.00 93.62 456 THR A CA 1
ATOM 3818 C C . THR A 1 456 ? 17.533 16.834 -2.966 1.00 93.62 456 THR A C 1
ATOM 3820 O O . THR A 1 456 ? 16.958 17.412 -2.048 1.00 93.62 456 THR A O 1
ATOM 3823 N N . VAL A 1 457 ? 17.053 16.894 -4.215 1.00 92.56 457 VAL A N 1
ATOM 3824 C CA . VAL A 1 457 ? 15.820 17.618 -4.563 1.00 92.56 457 VAL A CA 1
ATOM 3825 C C . VAL A 1 457 ? 14.585 16.946 -3.944 1.00 92.56 457 VAL A C 1
ATOM 3827 O O . VAL A 1 457 ? 13.627 17.641 -3.605 1.00 92.56 457 VAL A O 1
ATOM 3830 N N . TYR A 1 458 ? 14.623 15.627 -3.723 1.00 89.00 458 TYR A N 1
ATOM 3831 C CA . TYR A 1 458 ? 13.556 14.871 -3.057 1.00 89.00 458 TYR A CA 1
ATOM 3832 C C . TYR A 1 458 ? 13.572 14.973 -1.525 1.00 89.00 458 TYR A C 1
ATOM 3834 O O . TYR A 1 458 ? 12.618 14.537 -0.886 1.00 89.00 458 TYR A O 1
ATOM 3842 N N . GLU A 1 459 ? 14.631 15.519 -0.925 1.00 81.75 459 GLU A N 1
ATOM 3843 C CA . GLU A 1 459 ? 14.831 15.541 0.534 1.00 81.75 459 GLU A CA 1
ATOM 3844 C C . GLU A 1 459 ? 14.231 16.781 1.210 1.00 81.75 459 GLU A C 1
ATOM 3846 O O . GLU A 1 459 ? 14.296 16.922 2.430 1.00 81.75 459 GLU A O 1
ATOM 3851 N N . LYS A 1 460 ? 13.616 17.685 0.438 1.00 73.75 460 LYS A N 1
ATOM 3852 C CA . LYS A 1 460 ? 12.938 18.863 0.987 1.00 73.75 460 LYS A CA 1
ATOM 3853 C C . LYS A 1 460 ? 11.746 18.413 1.837 1.00 73.75 460 LYS A C 1
ATOM 3855 O O . LYS A 1 460 ? 10.767 17.889 1.309 1.00 73.75 460 LYS A O 1
ATOM 3860 N N . SER A 1 461 ? 11.840 18.613 3.150 1.00 61.00 461 SER A N 1
ATOM 3861 C CA . SER A 1 461 ? 10.776 18.268 4.088 1.00 61.00 461 SER A CA 1
ATOM 3862 C C . SER A 1 461 ? 9.551 19.159 3.884 1.00 61.00 461 SER A C 1
ATOM 3864 O O . SER A 1 461 ? 9.655 20.357 3.612 1.00 61.00 461 SER A O 1
ATOM 3866 N N . ASN A 1 462 ? 8.367 18.567 4.036 1.00 62.72 462 ASN A N 1
ATOM 3867 C CA . ASN A 1 462 ? 7.143 19.345 4.162 1.00 62.72 462 ASN A CA 1
ATOM 3868 C C . ASN A 1 462 ? 7.133 20.012 5.544 1.00 62.72 462 ASN A C 1
ATOM 3870 O O . ASN A 1 462 ? 7.426 19.372 6.556 1.00 62.72 462 ASN A O 1
ATOM 3874 N N . GLY A 1 463 ? 6.813 21.307 5.580 1.00 60.50 463 GLY A N 1
ATOM 3875 C CA . GLY A 1 463 ? 6.702 22.065 6.824 1.00 60.50 463 GLY A CA 1
ATOM 3876 C C . GLY A 1 463 ? 5.630 21.507 7.765 1.00 60.50 463 GLY A C 1
ATOM 3877 O O . GLY A 1 463 ? 4.784 20.701 7.372 1.00 60.50 463 GLY A O 1
ATOM 3878 N N . LYS A 1 464 ? 5.655 21.960 9.026 1.00 67.44 464 LYS A N 1
ATOM 3879 C CA . LYS A 1 464 ? 4.593 21.663 9.999 1.00 67.44 464 LYS A CA 1
ATOM 3880 C C . LYS A 1 464 ? 3.235 22.031 9.407 1.00 67.44 464 LYS A C 1
ATOM 3882 O O . LYS A 1 464 ? 3.067 23.134 8.891 1.00 67.44 464 LYS A O 1
ATOM 3887 N N . VAL A 1 465 ? 2.273 21.121 9.530 1.00 75.62 465 VAL A N 1
ATOM 3888 C CA . VAL A 1 465 ? 0.910 21.368 9.071 1.00 75.62 465 VAL A CA 1
ATOM 3889 C C . VAL A 1 465 ? 0.039 21.763 10.253 1.00 75.62 465 VAL A C 1
ATOM 3891 O O . VAL A 1 465 ? -0.061 21.022 11.228 1.00 75.62 465 VAL A O 1
ATOM 3894 N N . ASP A 1 466 ? -0.599 22.925 10.151 1.00 87.06 466 ASP A N 1
ATOM 3895 C CA . ASP A 1 466 ? -1.682 23.336 11.035 1.00 87.06 466 ASP A CA 1
ATOM 3896 C C . ASP A 1 466 ? -2.931 23.598 10.192 1.00 87.06 466 ASP A C 1
ATOM 3898 O O . ASP A 1 466 ? -2.883 24.335 9.208 1.00 87.06 466 ASP A O 1
ATOM 3902 N N . THR A 1 467 ? -4.044 22.954 10.538 1.00 90.19 467 THR A N 1
ATOM 3903 C CA . THR A 1 467 ? -5.306 23.081 9.793 1.00 90.19 467 THR A CA 1
ATOM 3904 C C . THR A 1 467 ? -6.363 23.753 10.663 1.00 90.19 467 THR A C 1
ATOM 3906 O O . THR A 1 467 ? -6.330 23.568 11.880 1.00 90.19 467 THR A O 1
ATOM 3909 N N . PRO A 1 468 ? -7.356 24.451 10.079 1.00 92.75 468 PRO A N 1
ATOM 3910 C CA . PRO A 1 468 ? -8.438 25.054 10.858 1.00 92.75 468 PRO A CA 1
ATOM 3911 C C . PRO A 1 468 ? -9.117 24.063 11.812 1.00 92.75 468 PRO A C 1
ATOM 3913 O O . PRO A 1 468 ? -9.368 24.383 12.967 1.00 92.75 468 PRO A O 1
ATOM 3916 N N . LEU A 1 469 ? -9.345 22.817 11.381 1.00 91.50 469 LEU A N 1
ATOM 3917 C CA . LEU A 1 469 ? -9.950 21.817 12.262 1.00 91.50 469 LEU A CA 1
ATOM 3918 C C . LEU A 1 469 ? -9.015 21.350 13.390 1.00 91.50 469 LEU A C 1
ATOM 3920 O O . LEU A 1 469 ? -9.499 20.984 14.454 1.00 91.50 469 LEU A O 1
ATOM 3924 N N . MET A 1 470 ? -7.694 21.363 13.188 1.00 93.44 470 MET A N 1
ATOM 3925 C CA . MET A 1 470 ? -6.736 21.092 14.269 1.00 93.44 470 MET A CA 1
ATOM 3926 C C . MET A 1 470 ? -6.755 22.207 15.316 1.00 93.44 470 MET A C 1
ATOM 3928 O O . MET A 1 470 ? -6.661 21.916 16.503 1.00 93.44 470 MET A O 1
ATOM 3932 N N . GLN A 1 471 ? -6.933 23.461 14.897 1.00 94.31 471 GLN A N 1
ATOM 3933 C CA . GLN A 1 471 ? -7.111 24.589 15.816 1.00 94.31 471 GLN A CA 1
ATOM 3934 C C . GLN A 1 471 ? -8.402 24.440 16.627 1.00 94.31 471 GLN A C 1
ATOM 3936 O O . GLN A 1 471 ? -8.369 24.576 17.845 1.00 94.31 471 GLN A O 1
ATOM 3941 N N . VAL A 1 472 ? -9.509 24.055 15.981 1.00 93.44 472 VAL A N 1
ATOM 3942 C CA . VAL A 1 472 ? -10.766 23.740 16.682 1.00 93.44 472 VAL A CA 1
ATOM 3943 C C . VAL A 1 472 ? -10.584 22.564 17.647 1.00 93.44 472 VAL A C 1
ATOM 3945 O O . VAL A 1 472 ? -11.040 22.634 18.780 1.00 93.44 472 VAL A O 1
ATOM 3948 N N . ALA A 1 473 ? -9.892 21.497 17.239 1.00 93.38 473 ALA A N 1
ATOM 3949 C CA . ALA A 1 473 ? -9.635 20.349 18.109 1.00 93.38 473 ALA A CA 1
ATOM 3950 C C . ALA A 1 473 ? -8.820 20.732 19.357 1.00 93.38 473 ALA A C 1
ATOM 3952 O O . ALA A 1 473 ? -9.126 20.241 20.441 1.00 93.38 473 ALA A O 1
ATOM 3953 N N . ARG A 1 474 ? -7.827 21.628 19.225 1.00 95.56 474 ARG A N 1
ATOM 3954 C CA . ARG A 1 474 ? -7.100 22.186 20.380 1.00 95.56 474 ARG A CA 1
ATOM 3955 C C . ARG A 1 474 ? -8.023 23.000 21.265 1.00 95.56 474 ARG A C 1
ATOM 3957 O O . ARG A 1 474 ? -8.074 22.735 22.455 1.00 95.56 474 ARG A O 1
ATOM 3964 N N . PHE A 1 475 ? -8.795 23.910 20.673 1.00 94.94 475 PHE A N 1
ATOM 3965 C CA . PHE A 1 475 ? -9.730 24.747 21.415 1.00 94.94 475 PHE A CA 1
ATOM 3966 C C . PHE A 1 475 ? -10.699 23.905 22.254 1.00 94.94 475 PHE A C 1
ATOM 3968 O O . PHE A 1 475 ? -10.819 24.145 23.447 1.00 94.94 475 PHE A O 1
ATOM 3975 N N . VAL A 1 476 ? -11.321 22.877 21.667 1.00 92.38 476 VAL A N 1
ATOM 3976 C CA . VAL A 1 476 ? -12.248 21.976 22.380 1.00 92.38 476 VAL A CA 1
ATOM 3977 C C . VAL A 1 476 ? -11.531 21.151 23.455 1.00 92.38 476 VAL A C 1
ATOM 3979 O O . VAL A 1 476 ? -12.115 20.849 24.488 1.00 92.38 476 VAL A O 1
ATOM 3982 N N . LYS A 1 477 ? -10.266 20.766 23.243 1.00 91.50 477 LYS A N 1
ATOM 3983 C CA . LYS A 1 477 ? -9.486 20.060 24.270 1.00 91.50 477 LYS A CA 1
ATOM 3984 C C . LYS A 1 477 ? -9.095 20.967 25.439 1.00 91.50 477 LYS A C 1
ATOM 3986 O O . LYS A 1 477 ? -9.103 20.518 26.578 1.00 91.50 477 LYS A O 1
ATOM 3991 N N . GLU A 1 478 ? -8.738 22.212 25.151 1.00 93.69 478 GLU A N 1
ATOM 3992 C CA . GLU A 1 478 ? -8.323 23.213 26.138 1.00 93.69 478 GLU A CA 1
ATOM 3993 C C . GLU A 1 478 ? -9.518 23.823 26.890 1.00 93.69 478 GLU A C 1
ATOM 3995 O O . GLU A 1 478 ? -9.345 24.306 28.004 1.00 93.69 478 GLU A O 1
ATOM 4000 N N . ASN A 1 479 ? -10.722 23.768 26.306 1.00 91.88 479 ASN A N 1
ATOM 4001 C CA . ASN A 1 479 ? -11.963 24.317 26.858 1.00 91.88 479 ASN A CA 1
ATOM 4002 C C . ASN A 1 479 ? -13.060 23.229 26.846 1.00 91.88 479 ASN A C 1
ATOM 4004 O O . ASN A 1 479 ? -13.883 23.209 25.929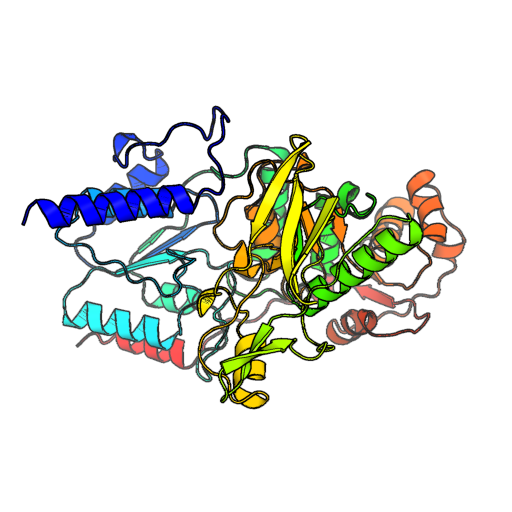 1.00 91.88 479 ASN A O 1
ATOM 4008 N N . PRO A 1 480 ? -13.022 22.272 27.795 1.00 84.44 480 PRO A N 1
ATOM 4009 C CA . PRO A 1 480 ? -13.937 21.127 27.813 1.00 84.44 480 PRO A CA 1
ATOM 4010 C C . PRO A 1 480 ? -15.344 21.431 28.365 1.00 84.44 480 PRO A C 1
ATOM 4012 O O . PRO A 1 480 ? -16.233 20.599 28.166 1.00 84.44 480 PRO A O 1
ATOM 4015 N N . ASP A 1 481 ? -15.526 22.569 29.046 1.00 83.44 481 ASP A N 1
ATOM 4016 C CA . ASP A 1 481 ? -16.812 23.089 29.549 1.00 83.44 481 ASP A CA 1
ATOM 4017 C C . ASP A 1 481 ? -17.549 23.895 28.467 1.00 83.44 481 ASP A C 1
ATOM 4019 O O . ASP A 1 481 ? -18.792 23.749 28.361 1.00 83.44 481 ASP A O 1
#

Sequence (481 aa):
KENSDSATMQELNEKLASMTISKSDCSKCAAPKMLNVNNLTKYQKKVYYNIQENDSGVITIDTPSGTGKTFLLCTLAKDHQKTIKFVIFRKDQANIYTIPSPTMLLLLYIISLQHKLHLIFAGNGMQLNAINKSQFHKENNFYIMQILNDLTINKLAENIRICDNMLESEVSCFHKRLLQIQPAGNIPFYYNLRYYLYTLFRSKYFTEERFDTIYIAQTHKNIKKRLNRLIDYCKLSGRSYYEEPFYYHNIKGILLPLPKNRKGVHHVVLLQNVFSSNFHIVSLEIRFIKDDHVEVIQRVQLNYYQILPAYRKWLMEKIKYTDELWQFPLRPYTLTYHAILGQTLKEEQVELNADCFYANFMYIGLSCIRHESDIHKIHDQDVAGYLVTEYMENVRNDTTYYYRCWLDTHTIYEYVTNKQPVKYIDDIEWTTVNDVKQFESMRNMTCSCYWRIKRTVYEKSNGKVDTPLMQVARFVKENPD

Organism: NCBI:txid395501

Radius of gyration: 25.38 Å; chains: 1; bounding box: 71×55×63 Å

pLDDT: mean 77.53, std 16.12, range [27.23, 97.88]

InterPro domains:
  IPR027417 P-loop containing nucleoside triphosphate hydrolase [SSF52540] (36-136)

Secondary structure (DSSP, 8-state):
-HHHHHHHHHHHHHHHHHTSSS----TTT-S---S-GGGS-HHHHHHHHHHHS--S-EEEEE--TTS-HHHHHHHHHHHTTTT-----SBTTBSS-TTSS-HHHHHHHHHHHHHHT--EEEEE-TTSPPPSS-BTTB-S-THHHHHHH-SEEE----S-SS---HHHHHHHHHHHHHHHHH-SSS--B--HHHHHHHHHHSGGGGSSPP-TTSEEEESSHHHHHHHHHHHHHHHHHTT---EEEPPEEE-TTS-EEEPP--TT---EEE-EEEEEEETTEEEEEEEE-TTT--EEEEEPEEEPTTTS-HHHHHHHHHHH---S-EEE-----SEEETTTSTT----S--EEEE---SBHHHHHHHHTT-S-GGGEEEEE-S-HHHHHHHHHHHHTS---SEEEE----HHHHHHHHHH-S--HHHHT--PEEE--HHHHHHGGG------EEEEGGGGG-PPPPP--HHHHHHHHHHH---

Foldseek 3Di:
DVVVVVVVVVVLLVLVVVLAVDADPPPLQDDSPPLELVPADPLLVVVLVVVVPDQAFEEEEAEDFQLCPSSSVVSSCVVVVVQDDFDAPDPLDRAAPQADALVVVLVVLLVCLVVVHYHYHGHHLLAAHHPDHDPQGPWTSVLLSVLRGPHYHYDRDQRSQAQAPLLSVLLVVLVVVVCLQPVGYFAFCFPVSVLSNCVSLVVQAPFDDDQQFQEEAADVVVVQVSVVVVVVVCVVVVADKDFAAKWAQAPVRDIDGDPPDPSDRTDIARFPDFDDDPNHTAWTWHADPVPRDTDIWGKDWDAPVNADPVRVVCCVVPRVGDRTIIDTPDDRSYYYLVSCQSHADDPGAYEYESPDRGCSSVSSVSSRYHYSVSDNHYDDPQSVQSLLQVLCCPVVVDPFKRKGFDDDVVLSVCCVPPVDDRVVSVPDDEDEDADSVVVRCCSVDPDRHIYMYTPVSSSDHDDDDDGSSSVVSNVCSVPVD